Protein AF-0000000081798396 (afdb_homodimer)

InterPro domains:
  IPR005079 Peptidase C45, hydrolase domain [PF03417] (133-378)
  IPR047794 Peptidase C45-like [NF040521] (20-369)
  IPR047801 Peptidase C45 [PTHR34180] (13-381)

Nearest PDB structures (foldseek):
  2x1c-assembly4_D  TM=8.454E-01  e=3.328E-23  Penicillium chrysogenum
  2x1e-assembly3_C  TM=8.379E-01  e=2.277E-21  Penicillium chrysogenum
  2x1e-assembly4_D  TM=8.262E-01  e=1.492E-21  Penicillium chrysogenum
  8sv7-assembly2_B  TM=5.588E-01  e=5.308E-07  Homo sapiens
  8sv7-assembly1_A  TM=5.576E-01  e=8.100E-07  Homo sapiens

Radius of gyration: 27.69 Å; Cα contacts (8 Å, |Δi|>4): 1873; chains: 2; bounding box: 58×85×76 Å

Secondary structure (DSSP, 8-state):
-----------EEEEEEEEEE-HHHHHHHHHHHTHHHHHHHHHH-HIIIIIIHHHHTSHHHHHHHHHHHHHHHHH-HHHHHHHHHHHHHHT--HHHHHHHHTHHHHHHHTTPPP---EEEEEEEEE-TTS-EEEEEEEEEEE-HHHHHH-EEEEEEE---TTT-TTPPPEEEEEEE-TTS-TTSSEEEETTSEEEEEEE--BSS--SSSB-HHHHHHHGGG--SHHHHHHHHHTTTT-BSS-EEEEEEE--TT----EEEEEEE----TT-S--EEEEEEESBSSHHHHEEEE-SS-SS-TTS-B---HHHHHHHHHHHHHTT---SHHHHHHHHT---SSSS-SS-B--TT---EEEEEEEEETTTTEEEEE-S-TTT--S-SEEEE-/-----------EEEEEEEEEE-HHHHHHHHHHHTHHHHHHHHHH-HIIIIIIHHHHTSHHHHHHHHHHHHHHHHH-HHHHHHHHHHHHHHT--HHHHHHHHTHHHHHHHTTPPP---EEEEEEEEE-TTS-EEEEEEEEEEE-HHHHHH-EEEEEEE---TTT-TTPPPEEEEEEE-TTS-TTSSEEEETTSEEEEEEE--BSS--SSSB-HHHHHHHGGG--SHHHHHHHHHTTTT-BSS-EEEEEEE--TT----EEEEEEE----TT-S--EEEEEEESBSSHHHHEEEE-SS-SS-TTS-B---HHHHHHHHHHHHHTT---SHHHHHHHHT---SSSS-SS-B--TT---EEEEEEEEETTTTEEEEE-S-TTT--S-SEEEE-

Solvent-accessible surface area (backbone atoms only — not comparable to full-atom values): 39434 Å² total; per-residue (Å²): 131,82,78,70,74,73,73,72,79,74,67,34,74,46,45,33,36,29,33,33,23,28,42,36,51,42,16,26,50,51,12,49,71,38,20,65,39,28,47,51,46,63,72,64,34,57,63,49,63,70,45,49,49,60,40,40,74,36,73,66,33,38,52,54,50,49,32,36,50,48,38,37,52,71,74,42,46,60,56,53,37,20,49,51,17,26,20,65,48,32,68,45,58,56,69,61,43,50,45,65,43,38,40,58,48,53,31,37,74,69,73,37,75,64,71,59,49,34,43,36,42,39,35,22,29,30,33,97,84,68,49,74,40,46,35,44,34,36,41,43,29,22,52,63,68,51,55,76,36,36,34,33,42,37,39,40,33,44,47,45,61,87,83,35,68,82,58,71,68,30,34,35,41,17,44,24,53,59,69,50,71,48,33,61,34,44,29,36,20,79,58,23,38,33,38,36,50,21,52,34,41,47,65,63,64,34,74,66,14,33,36,61,43,57,49,33,31,53,47,49,60,36,72,43,74,68,46,34,49,52,53,66,54,30,81,89,57,16,34,10,38,27,35,32,38,44,37,38,46,46,49,94,91,44,88,72,52,54,34,35,39,36,42,35,41,29,39,49,96,80,54,88,69,44,55,47,78,47,75,26,46,70,26,72,45,62,82,51,8,43,49,73,50,39,34,53,80,83,82,47,84,85,56,61,57,58,87,47,65,52,42,55,45,29,49,51,50,44,62,68,60,46,86,53,63,70,46,72,71,41,50,43,45,53,56,34,28,57,80,47,88,64,40,23,59,33,29,80,33,48,81,89,36,61,38,22,47,47,34,34,38,36,36,31,58,82,81,32,34,42,31,35,23,61,60,55,41,65,80,46,77,62,56,66,44,75,40,82,91,131,80,78,70,74,72,74,73,77,75,67,34,73,47,44,32,35,29,34,34,24,27,42,35,50,42,15,28,49,52,12,49,71,39,20,65,37,28,48,51,47,63,73,65,33,57,63,48,62,70,45,49,47,61,40,41,74,36,72,64,34,40,50,54,50,49,33,35,51,48,37,36,52,71,74,43,45,61,57,52,36,19,47,51,16,26,21,64,47,32,68,46,58,56,70,62,44,50,44,66,43,39,39,58,47,52,31,38,72,69,73,36,78,66,71,57,51,35,44,36,41,38,35,22,30,30,33,97,86,67,50,74,41,46,35,44,34,35,40,43,29,20,49,62,68,51,56,75,37,38,34,32,41,37,38,40,33,44,48,46,61,86,85,36,66,82,57,71,67,29,35,36,42,17,46,23,53,60,69,50,70,49,34,61,34,44,29,37,21,80,58,22,40,33,38,36,50,22,54,34,41,47,65,64,64,33,76,65,14,33,36,61,44,58,49,33,29,51,46,49,61,36,72,42,72,68,46,35,51,52,54,67,52,29,79,89,56,17,34,11,39,27,35,32,38,44,36,37,46,49,50,93,90,44,88,72,52,54,33,35,39,36,44,35,40,30,40,48,96,82,54,89,70,43,56,46,79,46,75,26,45,69,26,71,47,63,82,49,7,42,48,73,50,41,35,54,80,83,83,47,84,84,57,60,56,58,87,47,67,53,42,56,44,28,48,50,50,43,63,68,65,45,66,71,66,64,46,73,71,44,49,43,45,52,56,33,28,59,79,48,88,64,39,23,61,33,29,79,34,48,82,90,36,59,39,22,47,47,34,35,38,37,37,32,59,82,81,33,34,42,33,36,23,61,61,54,41,65,80,46,79,63,56,66,44,76,39,81,91

Sequence (778 aa):
MAEQTTRASHTQSLPVLYVRGTHYQVGVEMGRTFKNNIQVYCSESSALNEALLPYYYTDEGKTVYNEYHEAMRQVYPQYEDELRGISQSSGVEFHKIFLLHISSELLGLLGKQATAGCTDIMLNYIDYQGTQHSVIAHNEDGDRLTERLAYVVHAHIKPDPDLYPHLPTERFVSYTYPGRLPGNCMTVNHHGLMWSINILFPKNIGRRRTGIYTLTRALASAKSLEGAQAIIADDPLGCGYGFSVNLSQKQKNSSEILMMNIEVAPRAHATPQPYHIKRLPTSSDWESGVAFHFNMYERMPEVEQHTDQSSVQRKRTLLDLARLPADFNKVLDILGNQDHPVYPVYRNGTPPDTFATFATGVFDLLKGTFCIYVGNPQDDAEPIASFPIMAEQTTRASHTQSLPVLYVRGTHYQVGVEMGRTFKNNIQVYCSESSALNEALLPYYYTDEGKTVYNEYHEAMRQVYPQYEDELRGISQSSGVEFHKIFLLHISSELLGLLGKQATAGCTDIMLNYIDYQGTQHSVIAHNEDGDRLTERLAYVVHAHIKPDPDLYPHLPTERFVSYTYPGRLPGNCMTVNHHGLMWSINILFPKNIGRRRTGIYTLTRALASAKSLEGAQAIIADDPLGCGYGFSVNLSQKQKNSSEILMMNIEVAPRAHATPQPYHIKRLPTSSDWESGVAFHFNMYERMPEVEQHTDQSSVQRKRTLLDLARLPADFNKVLDILGNQDHPVYPVYRNGTPPDTFATFATGVFDLLKGTFCIYVGNPQDDAEPIASFPI

Organism: Acanthaster planci (NCBI:txid133434)

Foldseek 3Di:
DPPPVPPPPDDDDAAEDEEEEALLVLLQCLLQVQLVLQVVCLVPPCLLPVPLVVLCPDPVSVVLLVLQVVLCCVPPVSNLSSLVNNCVNSVNHSSSLSCVQQSQQRCLVVVHHQQWKKKWKAFQAQFPVRDGFGKIKMFTKDFVSQLVRKHKYFYWHDHDCVVCVPADTFTKIFTGGRSAAGQAAWMATPLQKIKGKAAAFFNAFDGSAHGPSSLRNCCRRANDPVSNVCSQQVPPRHYRGWMKMWIWGQHPPDPWTKIKIKIAGGDDPPDDGRIDIQIATRYNDPVRRMDMDIHYDDPCPVGHGDDDPLRVVLVVQCVVQPVDPSDPVVVLVSCLFDPDPARHSQADCDPPRNMGGQKMWMDGSVVQKIFIAGPRCVVPVDGPDIDGD/DPPPVPPPPDDDDAAEDEEEEALLRLLQCLLQVQLVLQVVCLVPPCLLPVPLVVLCPDPVSVVLLVLQVVLCCVPPVSNLSSLVNNCVNSVNHSSSLSCVQQSQQRCLVVVHHQPWKKKWKAFQAQFPVRDGFGKIKMFTKDFVSQLVRKHKYFYWHDHDCVVCVPADTFTKIFTGGRSAAGQAAWMATPLQKIKGKAAAFFNAFAGSAHGPSSLRNCCRRANDPVSNVCSQQVPPRHYRGWMKMWIWGQHPPDPWTKIKIKIAGGDDPPDDGRIDIDIATRYNDPVRRMDMDIHYDDPCPVGHGDDDVLRVVLVVQCVVVPPCPSDDVVVLVSCLFDPDPARHSQADCDPPRNMGGQKMWMDGSVVQKIFIAGPRCVVPVDGPDIDGD

pLDDT: mean 91.21, std 12.47, range [23.5, 98.81]

Structure (mmCIF, N/CA/C/O backbone):
data_AF-0000000081798396-model_v1
#
loop_
_entity.id
_entity.type
_entity.pdbx_description
1 polymer 'Uncharacterized protein LOC110974816 isoform X2'
#
loop_
_atom_site.group_PDB
_atom_site.id
_atom_site.type_symbol
_atom_site.label_atom_id
_atom_site.label_alt_id
_atom_site.label_comp_id
_atom_site.label_asym_id
_atom_site.label_entity_id
_atom_site.label_seq_id
_atom_site.pdbx_PDB_ins_code
_atom_site.Cartn_x
_atom_site.Cartn_y
_atom_site.Cartn_z
_atom_site.occupancy
_atom_site.B_iso_or_equiv
_atom_site.auth_seq_id
_atom_site.auth_comp_id
_atom_site.auth_asym_id
_atom_site.auth_atom_id
_atom_site.pdbx_PDB_model_num
ATOM 1 N N . MET A 1 1 ? -9.141 20.125 -39.094 1 24.56 1 MET A N 1
ATOM 2 C CA . MET A 1 1 ? -8.867 20.562 -37.719 1 24.56 1 MET A CA 1
ATOM 3 C C . MET A 1 1 ? -8.773 19.375 -36.781 1 24.56 1 MET A C 1
ATOM 5 O O . MET A 1 1 ? -9.742 18.641 -36.594 1 24.56 1 MET A O 1
ATOM 9 N N . ALA A 1 2 ? -7.625 18.719 -36.781 1 24.83 2 ALA A N 1
ATOM 10 C CA . ALA A 1 2 ? -7.258 17.391 -36.312 1 24.83 2 ALA A CA 1
ATOM 11 C C . ALA A 1 2 ? -7.641 17.188 -34.844 1 24.83 2 ALA A C 1
ATOM 13 O O . ALA A 1 2 ? -7.285 18.016 -34 1 24.83 2 ALA A O 1
ATOM 14 N N . GLU A 1 3 ? -8.82 16.766 -34.531 1 25.75 3 GLU A N 1
ATOM 15 C CA . GLU A 1 3 ? -9.398 16.453 -33.219 1 25.75 3 GLU A CA 1
ATOM 16 C C . GLU A 1 3 ? -8.414 15.664 -32.375 1 25.75 3 GLU A C 1
ATOM 18 O O . GLU A 1 3 ? -8.094 14.516 -32.656 1 25.75 3 GLU A O 1
ATOM 23 N N . GLN A 1 4 ? -7.238 16.219 -32.094 1 27.17 4 GLN A N 1
ATOM 24 C CA . GLN A 1 4 ? -6.246 15.672 -31.172 1 27.17 4 GLN A CA 1
ATOM 25 C C . GLN A 1 4 ? -6.914 15.102 -29.922 1 27.17 4 GLN A C 1
ATOM 27 O O . GLN A 1 4 ? -7.512 15.844 -29.141 1 27.17 4 GLN A O 1
ATOM 32 N N . THR A 1 5 ? -7.57 14.016 -30.031 1 32.53 5 THR A N 1
ATOM 33 C CA . THR A 1 5 ? -8.148 13.242 -28.938 1 32.53 5 THR A CA 1
ATOM 34 C C . THR A 1 5 ? -7.27 13.305 -27.703 1 32.53 5 THR A C 1
ATOM 36 O O . THR A 1 5 ? -6.129 12.836 -27.719 1 32.53 5 THR A O 1
ATOM 39 N N . THR A 1 6 ? -7.238 14.43 -26.969 1 34.41 6 THR A N 1
ATOM 40 C CA . THR A 1 6 ? -6.637 14.648 -25.656 1 34.41 6 THR A CA 1
ATOM 41 C C . THR A 1 6 ? -6.66 13.367 -24.828 1 34.41 6 THR A C 1
ATOM 43 O O . THR A 1 6 ? -7.73 12.82 -24.547 1 34.41 6 THR A O 1
ATOM 46 N N . ARG A 1 7 ? -5.883 12.531 -25.031 1 35.25 7 ARG A N 1
ATOM 47 C CA . ARG A 1 7 ? -5.68 11.367 -24.188 1 35.25 7 ARG A CA 1
ATOM 48 C C . ARG A 1 7 ? -5.871 11.719 -22.703 1 35.25 7 ARG A C 1
ATOM 50 O O . ARG A 1 7 ? -5.035 12.398 -22.109 1 35.25 7 ARG A O 1
ATOM 57 N N . ALA A 1 8 ? -7.043 12.008 -22.156 1 39.19 8 ALA A N 1
ATOM 58 C CA . ALA A 1 8 ? -7.391 12.07 -20.75 1 39.19 8 ALA A CA 1
ATOM 59 C C . ALA A 1 8 ? -6.508 11.141 -19.922 1 39.19 8 ALA A C 1
ATOM 61 O O . ALA A 1 8 ? -6.43 9.938 -20.203 1 39.19 8 ALA A O 1
ATOM 62 N N . SER A 1 9 ? -5.355 11.492 -19.375 1 52.59 9 SER A N 1
ATOM 63 C CA . SER A 1 9 ? -4.375 10.836 -18.516 1 52.59 9 SER A CA 1
ATOM 64 C C . SER A 1 9 ? -5.039 9.812 -17.594 1 52.59 9 SER A C 1
ATOM 66 O O . SER A 1 9 ? -5.922 10.156 -16.812 1 52.59 9 SER A O 1
ATOM 68 N N . HIS A 1 10 ? -5.102 8.516 -17.938 1 69.06 10 HIS A N 1
ATOM 69 C CA . HIS A 1 10 ? -5.688 7.371 -17.25 1 69.06 10 HIS A CA 1
ATOM 70 C C . HIS A 1 10 ? -5.168 7.266 -15.812 1 69.06 10 HIS A C 1
ATOM 72 O O . HIS A 1 10 ? -3.961 7.352 -15.586 1 69.06 10 HIS A O 1
ATOM 78 N N . THR A 1 11 ? -6.043 7.461 -14.836 1 82.94 11 THR A N 1
ATOM 79 C CA . THR A 1 11 ? -5.758 7.277 -13.414 1 82.94 11 THR A CA 1
ATOM 80 C C . THR A 1 11 ? -5.215 5.879 -13.148 1 82.94 11 THR A C 1
ATOM 82 O O . THR A 1 11 ? -5.668 4.906 -13.75 1 82.94 11 THR A O 1
ATOM 85 N N . GLN A 1 12 ? -4.078 5.887 -12.477 1 90.31 12 GLN A N 1
ATOM 86 C CA . GLN A 1 12 ? -3.486 4.621 -12.055 1 90.31 12 GLN A CA 1
ATOM 87 C C . GLN A 1 12 ? -3.586 4.449 -10.539 1 90.31 12 GLN A C 1
ATOM 89 O O . GLN A 1 12 ? -3.371 5.402 -9.781 1 90.31 12 GLN A O 1
ATOM 94 N N . SER A 1 13 ? -3.977 3.303 -10.172 1 95.06 13 SER A N 1
ATOM 95 C CA . SER A 1 13 ? -4.086 3.018 -8.742 1 95.06 13 SER A CA 1
ATOM 96 C C . SER A 1 13 ? -3.736 1.564 -8.438 1 95.06 13 SER A C 1
ATOM 98 O O . SER A 1 13 ? -4.02 0.672 -9.242 1 95.06 13 SER A O 1
ATOM 100 N N . LEU A 1 14 ? -3.107 1.319 -7.344 1 97.31 14 LEU A N 1
ATOM 101 C CA . LEU A 1 14 ? -2.719 -0.007 -6.879 1 97.31 14 LEU A CA 1
ATOM 102 C C . LEU A 1 14 ? -2.816 -0.098 -5.359 1 97.31 14 LEU A C 1
ATOM 104 O O . LEU A 1 14 ? -1.933 0.385 -4.645 1 97.31 14 LEU A O 1
ATOM 108 N N . PRO A 1 15 ? -3.898 -0.736 -4.871 1 97.94 15 PRO A N 1
ATOM 109 C CA . PRO A 1 15 ? -3.967 -0.973 -3.426 1 97.94 15 PRO A CA 1
ATOM 110 C C . PRO A 1 15 ? -2.938 -1.995 -2.945 1 97.94 15 PRO A C 1
ATOM 112 O O . PRO A 1 15 ? -2.703 -3.002 -3.617 1 97.94 15 PRO A O 1
ATOM 115 N N . VAL A 1 16 ? -2.32 -1.726 -1.812 1 98.56 16 VAL A N 1
ATOM 116 C CA . VAL A 1 16 ? -1.354 -2.617 -1.181 1 98.56 16 VAL A CA 1
ATOM 117 C C . VAL A 1 16 ? -1.711 -2.807 0.292 1 98.56 16 VAL A C 1
ATOM 119 O O . VAL A 1 16 ? -2.09 -1.851 0.974 1 98.56 16 VAL A O 1
ATOM 122 N N . LEU A 1 17 ? -1.62 -3.982 0.757 1 98.44 17 LEU A N 1
ATOM 123 C CA . LEU A 1 17 ? -1.815 -4.27 2.174 1 98.44 17 LEU A CA 1
ATOM 124 C C . LEU A 1 17 ? -0.53 -4.789 2.807 1 98.44 17 LEU A C 1
ATOM 126 O O . LEU A 1 17 ? -0.024 -5.844 2.416 1 98.44 17 LEU A O 1
ATOM 130 N N . TYR A 1 18 ? 0.006 -4.047 3.744 1 98.25 18 TYR A N 1
ATOM 131 C CA . TYR A 1 18 ? 1.035 -4.57 4.637 1 98.25 18 TYR A CA 1
ATOM 132 C C . TYR A 1 18 ? 0.411 -5.301 5.816 1 98.25 18 TYR A C 1
ATOM 134 O O . TYR A 1 18 ? -0.43 -4.746 6.527 1 98.25 18 TYR A O 1
ATOM 142 N N . VAL A 1 19 ? 0.866 -6.555 6.02 1 97.75 19 VAL A N 1
ATOM 143 C CA . VAL A 1 19 ? 0.178 -7.328 7.047 1 97.75 19 VAL A CA 1
ATOM 144 C C . VAL A 1 19 ? 1.154 -8.297 7.703 1 97.75 19 VAL A C 1
ATOM 146 O O . VAL A 1 19 ? 2.047 -8.836 7.039 1 97.75 19 VAL A O 1
ATOM 149 N N . ARG A 1 20 ? 0.995 -8.469 9 1 96.5 20 ARG A N 1
ATOM 150 C CA . ARG A 1 20 ? 1.784 -9.406 9.797 1 96.5 20 ARG A CA 1
ATOM 151 C C . ARG A 1 20 ? 0.9 -10.188 10.766 1 96.5 20 ARG A C 1
ATOM 153 O O . ARG A 1 20 ? 0.034 -9.609 11.422 1 96.5 20 ARG A O 1
ATOM 160 N N . GLY A 1 21 ? 1.074 -11.461 10.852 1 96.56 21 GLY A N 1
ATOM 161 C CA . GLY A 1 21 ? 0.311 -12.336 11.727 1 96.56 21 GLY A CA 1
ATOM 162 C C . GLY A 1 21 ? 0.367 -13.797 11.305 1 96.56 21 GLY A C 1
ATOM 163 O O . GLY A 1 21 ? 1.208 -14.18 10.492 1 96.56 21 GLY A O 1
ATOM 164 N N . THR A 1 22 ? -0.473 -14.609 11.922 1 97.5 22 THR A N 1
ATOM 165 C CA . THR A 1 22 ? -0.589 -16.016 11.516 1 97.5 22 THR A CA 1
ATOM 166 C C . THR A 1 22 ? -1.292 -16.125 10.164 1 97.5 22 THR A C 1
ATOM 168 O O . THR A 1 22 ? -1.826 -15.141 9.648 1 97.5 22 THR A O 1
ATOM 171 N N . HIS A 1 23 ? -1.265 -17.328 9.648 1 98.19 23 HIS A N 1
ATOM 172 C CA . HIS A 1 23 ? -1.963 -17.562 8.391 1 98.19 23 HIS A CA 1
ATOM 173 C C . HIS A 1 23 ? -3.422 -17.125 8.477 1 98.19 23 HIS A C 1
ATOM 175 O O . HIS A 1 23 ? -3.908 -16.406 7.609 1 98.19 23 HIS A O 1
ATOM 181 N N . TYR A 1 24 ? -4.074 -17.531 9.555 1 98 24 TYR A N 1
ATOM 182 C CA . TYR A 1 24 ? -5.48 -17.172 9.734 1 98 24 TYR A CA 1
ATOM 183 C C . TYR A 1 24 ? -5.652 -15.664 9.867 1 98 24 TYR A C 1
ATOM 185 O O . TYR A 1 24 ? -6.52 -15.078 9.211 1 98 24 TYR A O 1
ATOM 193 N N . GLN A 1 25 ? -4.824 -15.047 10.633 1 97.44 25 GLN A N 1
ATOM 194 C CA . GLN A 1 25 ? -4.922 -13.617 10.891 1 97.44 25 GLN A CA 1
ATOM 195 C C . GLN A 1 25 ? -4.676 -12.805 9.617 1 97.44 25 GLN A C 1
ATOM 197 O O . GLN A 1 25 ? -5.363 -11.812 9.367 1 97.44 25 GLN A O 1
ATOM 202 N N . VAL A 1 26 ? -3.719 -13.188 8.859 1 98.06 26 VAL A N 1
ATOM 203 C CA . VAL A 1 26 ? -3.43 -12.523 7.59 1 98.06 26 VAL A CA 1
ATOM 204 C C . VAL A 1 26 ? -4.621 -12.672 6.648 1 98.06 26 VAL A C 1
ATOM 206 O O . VAL A 1 26 ? -5.016 -11.711 5.977 1 98.06 26 VAL A O 1
ATOM 209 N N . GLY A 1 27 ? -5.211 -13.859 6.633 1 98.31 27 GLY A N 1
ATOM 210 C CA . GLY A 1 27 ? -6.434 -14.047 5.867 1 98.31 27 GLY A CA 1
ATOM 211 C C . GLY A 1 27 ? -7.551 -13.117 6.285 1 98.31 27 GLY A C 1
ATOM 212 O O . GLY A 1 27 ? -8.211 -12.508 5.438 1 98.31 27 GLY A O 1
ATOM 213 N N . VAL A 1 28 ? -7.703 -13 7.586 1 97.75 28 VAL A N 1
ATOM 214 C CA . VAL A 1 28 ? -8.75 -12.141 8.125 1 97.75 28 VAL A CA 1
ATOM 215 C C . VAL A 1 28 ? -8.516 -10.695 7.68 1 97.75 28 VAL A C 1
ATOM 217 O O . VAL A 1 28 ? -9.445 -10.023 7.219 1 97.75 28 VAL A O 1
ATOM 220 N N . GLU A 1 29 ? -7.324 -10.258 7.746 1 96.81 29 GLU A N 1
ATOM 221 C CA . GLU A 1 29 ? -7.023 -8.875 7.383 1 96.81 29 GLU A CA 1
ATOM 222 C C . GLU A 1 29 ? -7.191 -8.648 5.887 1 96.81 29 GLU A C 1
ATOM 224 O O . GLU A 1 29 ? -7.648 -7.582 5.461 1 96.81 29 GLU A O 1
ATOM 229 N N . MET A 1 30 ? -6.816 -9.578 5.09 1 97.75 30 MET A N 1
ATOM 230 C CA . MET A 1 30 ? -7.035 -9.469 3.65 1 97.75 30 MET A CA 1
ATOM 231 C C . MET A 1 30 ? -8.523 -9.367 3.332 1 97.75 30 MET A C 1
ATOM 233 O O . MET A 1 30 ? -8.938 -8.5 2.561 1 97.75 30 MET A O 1
ATOM 237 N N . GLY A 1 31 ? -9.297 -10.258 3.975 1 97.25 31 GLY A N 1
ATOM 238 C CA . GLY A 1 31 ? -10.727 -10.25 3.746 1 97.25 31 GLY A CA 1
ATOM 239 C C . GLY A 1 31 ? -11.398 -8.961 4.184 1 97.25 31 GLY A C 1
ATOM 240 O O . GLY A 1 31 ? -12.312 -8.469 3.516 1 97.25 31 GLY A O 1
ATOM 241 N N . ARG A 1 32 ? -10.93 -8.5 5.262 1 94.25 32 ARG A N 1
ATOM 242 C CA . ARG A 1 32 ? -11.5 -7.277 5.812 1 94.25 32 ARG A CA 1
ATOM 243 C C . ARG A 1 32 ? -11.125 -6.066 4.965 1 94.25 32 ARG A C 1
ATOM 245 O O . ARG A 1 32 ? -11.992 -5.25 4.629 1 94.25 32 ARG A O 1
ATOM 252 N N . THR A 1 33 ? -9.914 -5.957 4.629 1 94.75 33 THR A N 1
ATOM 253 C CA . THR A 1 33 ? -9.398 -4.797 3.906 1 94.75 33 THR A CA 1
ATOM 254 C C . THR A 1 33 ? -9.992 -4.734 2.5 1 94.75 33 THR A C 1
ATOM 256 O O . THR A 1 33 ? -10.336 -3.652 2.016 1 94.75 33 THR A O 1
ATOM 259 N N . PHE A 1 34 ? -10.102 -5.859 1.907 1 96.56 34 PHE A N 1
ATOM 260 C CA . PHE A 1 34 ? -10.547 -5.895 0.518 1 96.56 34 PHE A CA 1
ATOM 261 C C . PHE A 1 34 ? -11.93 -6.512 0.406 1 96.56 34 PHE A C 1
ATOM 263 O O . PHE A 1 34 ? -12.25 -7.168 -0.589 1 96.56 34 PHE A O 1
ATOM 270 N N . LYS A 1 35 ? -12.688 -6.336 1.44 1 94.75 35 LYS A N 1
ATOM 271 C CA . LYS A 1 35 ? -14.031 -6.906 1.502 1 94.75 35 LYS A CA 1
ATOM 272 C C . LYS A 1 35 ? -14.828 -6.562 0.251 1 94.75 35 LYS A C 1
ATOM 274 O O . LYS A 1 35 ? -15.383 -7.449 -0.403 1 94.75 35 LYS A O 1
ATOM 279 N N . ASN A 1 36 ? -14.852 -5.312 -0.114 1 92.56 36 ASN A N 1
ATOM 280 C CA . ASN A 1 36 ? -15.617 -4.883 -1.281 1 92.56 36 ASN A CA 1
ATOM 281 C C . ASN A 1 36 ? -15.07 -5.504 -2.564 1 92.56 36 ASN A C 1
ATOM 283 O O . ASN A 1 36 ? -15.844 -5.961 -3.412 1 92.56 36 ASN A O 1
ATOM 287 N N . ASN A 1 37 ? -13.781 -5.496 -2.744 1 96.06 37 ASN A N 1
ATOM 288 C CA . ASN A 1 37 ? -13.156 -6.094 -3.92 1 96.06 37 ASN A CA 1
ATOM 289 C C . ASN A 1 37 ? -13.555 -7.559 -4.082 1 96.06 37 ASN A C 1
ATOM 291 O O . ASN A 1 37 ? -13.898 -7.996 -5.18 1 96.06 37 ASN A O 1
ATOM 295 N N . ILE A 1 38 ? -13.5 -8.273 -2.98 1 97.75 38 ILE A N 1
ATOM 296 C CA . ILE A 1 38 ? -13.734 -9.711 -2.996 1 97.75 38 ILE A CA 1
ATOM 297 C C . ILE A 1 38 ? -15.219 -9.984 -3.262 1 97.75 38 ILE A C 1
ATOM 299 O O . ILE A 1 38 ? -15.555 -10.828 -4.094 1 97.75 38 ILE A O 1
ATOM 303 N N . GLN A 1 39 ? -16.078 -9.227 -2.643 1 97.12 39 GLN A N 1
ATOM 304 C CA . GLN A 1 39 ? -17.5 -9.414 -2.826 1 97.12 39 GLN A CA 1
ATOM 305 C C . GLN A 1 39 ? -17.922 -9.086 -4.254 1 97.12 39 GLN A C 1
ATOM 307 O O . GLN A 1 39 ? -18.703 -9.82 -4.863 1 97.12 39 GLN A O 1
ATOM 312 N N . VAL A 1 40 ? -17.438 -7.977 -4.766 1 95.75 40 VAL A N 1
ATOM 313 C CA . VAL A 1 40 ? -17.781 -7.578 -6.129 1 95.75 40 VAL A CA 1
ATOM 314 C C . VAL A 1 40 ? -17.281 -8.633 -7.117 1 95.75 40 VAL A C 1
ATOM 316 O O . VAL A 1 40 ? -18 -9.031 -8.031 1 95.75 40 VAL A O 1
ATOM 319 N N . TYR A 1 41 ? -16.094 -9.102 -6.969 1 97.19 41 TYR A N 1
ATOM 320 C CA . TYR A 1 41 ? -15.57 -10.125 -7.859 1 97.19 41 TYR A CA 1
ATOM 321 C C . TYR A 1 41 ? -16.453 -11.367 -7.859 1 97.19 41 TYR A C 1
ATOM 323 O O . TYR A 1 41 ? -16.828 -11.875 -8.922 1 97.19 41 TYR A O 1
ATOM 331 N N . CYS A 1 42 ? -16.797 -11.828 -6.664 1 98 42 CYS A N 1
ATOM 332 C CA . CYS A 1 42 ? -17.578 -13.055 -6.543 1 98 42 CYS A CA 1
ATOM 333 C C . CYS A 1 42 ? -18.969 -12.875 -7.133 1 98 42 CYS A C 1
ATOM 335 O O . CYS A 1 42 ? -19.531 -13.812 -7.691 1 98 42 CYS A O 1
ATOM 337 N N . SER A 1 43 ? -19.484 -11.688 -7.043 1 97.75 43 SER A N 1
ATOM 338 C CA . SER A 1 43 ? -20.828 -11.43 -7.543 1 97.75 43 SER A CA 1
ATOM 339 C C . SER A 1 43 ? -20.828 -11.281 -9.062 1 97.75 43 SER A C 1
ATOM 341 O O . SER A 1 43 ? -21.812 -11.648 -9.719 1 97.75 43 SER A O 1
ATOM 343 N N . GLU A 1 44 ? -19.734 -10.812 -9.633 1 96.81 44 GLU A N 1
ATOM 344 C CA . GLU A 1 44 ? -19.75 -10.445 -11.047 1 96.81 44 GLU A CA 1
ATOM 345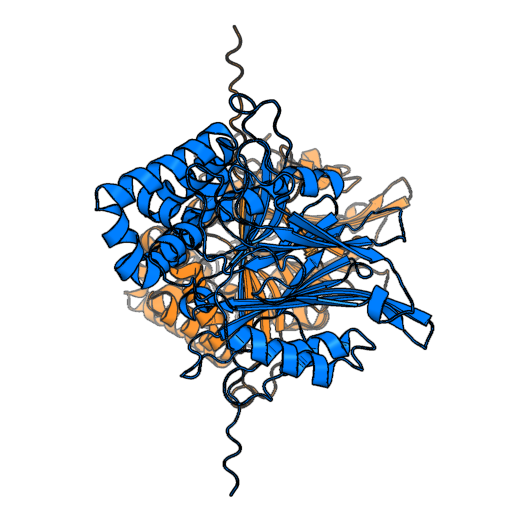 C C . GLU A 1 44 ? -18.984 -11.461 -11.898 1 96.81 44 GLU A C 1
ATOM 347 O O . GLU A 1 44 ? -19.109 -11.469 -13.125 1 96.81 44 GLU A O 1
ATOM 352 N N . SER A 1 45 ? -18.25 -12.32 -11.344 1 95 45 SER A N 1
ATOM 353 C CA . SER A 1 45 ? -17.438 -13.281 -12.086 1 95 45 SER A CA 1
ATOM 354 C C . SER A 1 45 ? -18.312 -14.281 -12.836 1 95 45 SER A C 1
ATOM 356 O O . SER A 1 45 ? -18.969 -15.125 -12.219 1 95 45 SER A O 1
ATOM 358 N N . SER A 1 46 ? -18.25 -14.234 -14.125 1 93 46 SER A N 1
ATOM 359 C CA . SER A 1 46 ? -19 -15.18 -14.945 1 93 46 SER A CA 1
ATOM 360 C C . SER A 1 46 ? -18.484 -16.594 -14.766 1 93 46 SER A C 1
ATOM 362 O O . SER A 1 46 ? -19.266 -17.547 -14.727 1 93 46 SER A O 1
ATOM 364 N N . ALA A 1 47 ? -17.188 -16.781 -14.664 1 93.19 47 ALA A N 1
ATOM 365 C CA . ALA A 1 47 ? -16.609 -18.094 -14.469 1 93.19 47 ALA A CA 1
ATOM 366 C C . ALA A 1 47 ? -17.141 -18.75 -13.188 1 93.19 47 ALA A C 1
ATOM 368 O O . ALA A 1 47 ? -17.469 -19.938 -13.18 1 93.19 47 ALA A O 1
ATOM 369 N N . LEU A 1 48 ? -17.203 -17.922 -12.117 1 96.69 48 LEU A N 1
ATOM 370 C CA . LEU A 1 48 ? -17.688 -18.438 -10.844 1 96.69 48 LEU A CA 1
ATOM 371 C C . LEU A 1 48 ? -19.172 -18.75 -10.906 1 96.69 48 LEU A C 1
ATOM 373 O O . LEU A 1 48 ? -19.594 -19.859 -10.547 1 96.69 48 LEU A O 1
ATOM 377 N N . ASN A 1 49 ? -19.953 -17.844 -11.438 1 97.44 49 ASN A N 1
ATOM 378 C CA . ASN A 1 49 ? -21.406 -17.906 -11.297 1 97.44 49 ASN A CA 1
ATOM 379 C C . ASN A 1 49 ? -22.031 -18.75 -12.391 1 97.44 49 ASN A C 1
ATOM 381 O O . ASN A 1 49 ? -23.078 -19.375 -12.172 1 97.44 49 ASN A O 1
ATOM 385 N N . GLU A 1 50 ? -21.391 -18.812 -13.531 1 96.44 50 GLU A N 1
ATOM 386 C CA . GLU A 1 50 ? -22.031 -19.469 -14.664 1 96.44 50 GLU A CA 1
ATOM 387 C C . GLU A 1 50 ? -21.406 -20.844 -14.938 1 96.44 50 GLU A C 1
ATOM 389 O O . GLU A 1 50 ? -21.984 -21.656 -15.656 1 96.44 50 GLU A O 1
ATOM 394 N N . ALA A 1 51 ? -20.266 -21.109 -14.383 1 96.38 51 ALA A N 1
ATOM 395 C CA . ALA A 1 51 ? -19.625 -22.391 -14.6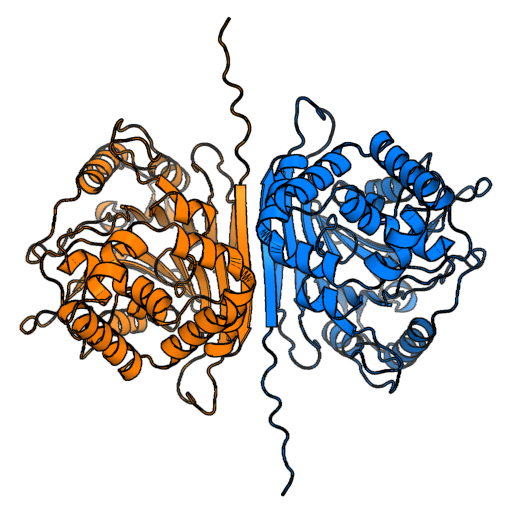72 1 96.38 51 ALA A CA 1
ATOM 396 C C . ALA A 1 51 ? -19.281 -23.141 -13.391 1 96.38 51 ALA A C 1
ATOM 398 O O . ALA A 1 51 ? -19.812 -24.234 -13.141 1 96.38 51 ALA A O 1
ATOM 399 N N . LEU A 1 52 ? -18.578 -22.547 -12.484 1 97.81 52 LEU A N 1
ATOM 400 C CA . LEU A 1 52 ? -18.016 -23.25 -11.336 1 97.81 52 LEU A CA 1
ATOM 401 C C . LEU A 1 52 ? -19.125 -23.609 -10.344 1 97.81 52 LEU A C 1
ATOM 403 O O . LEU A 1 52 ? -19.188 -24.766 -9.883 1 97.81 52 LEU A O 1
ATOM 407 N N . LEU A 1 53 ? -19.922 -22.672 -10.008 1 98.44 53 LEU A N 1
ATOM 408 C CA . LEU A 1 53 ? -20.969 -22.922 -9.016 1 98.44 53 LEU A CA 1
ATOM 409 C C . LEU A 1 53 ? -21.969 -23.953 -9.531 1 98.44 53 LEU A C 1
ATOM 411 O O . LEU A 1 53 ? -22.297 -24.906 -8.828 1 98.44 53 LEU A O 1
ATOM 415 N N . PRO A 1 54 ? -22.469 -23.781 -10.781 1 98.25 54 PRO A N 1
ATOM 416 C CA . PRO A 1 54 ? -23.359 -24.828 -11.297 1 98.25 54 PRO A CA 1
ATOM 417 C C . PRO A 1 54 ? -22.734 -26.219 -11.273 1 98.25 54 PRO A C 1
ATOM 419 O O . PRO A 1 54 ? -23.406 -27.188 -10.945 1 98.25 54 PRO A O 1
ATOM 422 N N . TYR A 1 55 ? -21.484 -26.328 -11.633 1 98 55 TYR A N 1
ATOM 423 C CA . TYR A 1 55 ? -20.781 -27.609 -11.586 1 98 55 TYR A CA 1
ATOM 424 C C . TYR A 1 55 ? -20.672 -28.109 -10.148 1 98 55 TYR A C 1
ATOM 426 O O . TYR A 1 55 ? -20.906 -29.297 -9.875 1 98 55 TYR A O 1
ATOM 434 N N . TYR A 1 56 ? -20.344 -27.25 -9.18 1 98.38 56 TYR A N 1
ATOM 435 C CA . TYR A 1 56 ? -20.188 -27.594 -7.77 1 98.38 56 TYR A CA 1
ATOM 436 C C . TYR A 1 56 ? -21.469 -28.203 -7.219 1 98.38 56 TYR A C 1
ATOM 438 O O . TYR A 1 56 ? -21.422 -29.094 -6.355 1 98.38 56 TYR A O 1
ATOM 446 N N . TYR A 1 57 ? -22.562 -27.812 -7.711 1 98.12 57 TYR A N 1
ATOM 447 C CA . TYR A 1 57 ? -23.844 -28.266 -7.168 1 98.12 57 TYR A CA 1
ATOM 448 C C . TYR A 1 57 ? -24.25 -29.594 -7.773 1 98.12 57 TYR A C 1
ATOM 450 O O . TYR A 1 57 ? -25.25 -30.203 -7.355 1 98.12 57 TYR A O 1
ATOM 458 N N . THR A 1 58 ? -23.5 -30.141 -8.719 1 98.25 58 THR A N 1
ATOM 459 C CA . THR A 1 58 ? -23.688 -31.5 -9.18 1 98.25 58 THR A CA 1
ATOM 460 C C . THR A 1 58 ? -22.969 -32.5 -8.273 1 98.25 58 THR A C 1
ATOM 462 O O . THR A 1 58 ? -22.078 -32.094 -7.512 1 98.25 58 THR A O 1
ATOM 465 N N . ASP A 1 59 ? -23.297 -33.719 -8.398 1 98 59 ASP A N 1
ATOM 466 C CA . ASP A 1 59 ? -22.656 -34.75 -7.605 1 98 59 ASP A CA 1
ATOM 467 C C . ASP A 1 59 ? -21.172 -34.875 -7.969 1 98 59 ASP A C 1
ATOM 469 O O . ASP A 1 59 ? -20.312 -34.969 -7.086 1 98 59 ASP A O 1
ATOM 473 N N . GLU A 1 60 ? -20.922 -34.844 -9.188 1 97.62 60 GLU A N 1
ATOM 474 C CA . GLU A 1 60 ? -19.531 -34.969 -9.648 1 97.62 60 GLU A CA 1
ATOM 475 C C . GLU A 1 60 ? -18.719 -33.75 -9.211 1 97.62 60 GLU A C 1
ATOM 477 O O . GLU A 1 60 ? -17.594 -33.875 -8.727 1 97.62 60 GLU A O 1
ATOM 482 N N . GLY A 1 61 ? -19.281 -32.562 -9.414 1 98 61 GLY A N 1
ATOM 483 C CA . GLY A 1 61 ? -18.594 -31.359 -9.031 1 98 61 GLY A CA 1
ATOM 484 C C . GLY A 1 61 ? -18.266 -31.297 -7.555 1 98 61 GLY A C 1
ATOM 485 O O . GLY A 1 61 ? -17.188 -30.844 -7.176 1 98 61 GLY A O 1
ATOM 486 N N . LYS A 1 62 ? -19.172 -31.688 -6.773 1 98.44 62 LYS A N 1
ATOM 487 C CA . LYS A 1 62 ? -18.953 -31.703 -5.332 1 98.44 62 LYS A CA 1
ATOM 488 C C . LYS A 1 62 ? -17.859 -32.688 -4.953 1 98.44 62 LYS A C 1
ATOM 490 O O . LYS A 1 62 ? -17.031 -32.406 -4.074 1 98.44 62 LYS A O 1
ATOM 495 N N . THR A 1 63 ? -17.891 -33.812 -5.609 1 98.56 63 THR A N 1
ATOM 496 C CA . THR A 1 63 ? -16.859 -34.812 -5.363 1 98.56 63 THR A CA 1
ATOM 497 C C . THR A 1 63 ? -15.477 -34.281 -5.695 1 98.56 63 THR A C 1
ATOM 499 O O . THR A 1 63 ? -14.539 -34.406 -4.902 1 98.56 63 THR A O 1
ATOM 502 N N . VAL A 1 64 ? -15.328 -33.656 -6.828 1 98.06 64 VAL A N 1
ATOM 503 C CA . VAL A 1 64 ? -14.055 -33.125 -7.273 1 98.06 64 VAL A CA 1
ATOM 504 C C . VAL A 1 64 ? -13.617 -32 -6.324 1 98.06 64 VAL A C 1
ATOM 506 O O . VAL A 1 64 ? -12.445 -31.922 -5.953 1 98.06 64 VAL A O 1
ATOM 509 N N . TYR A 1 65 ? -14.578 -31.156 -5.93 1 98.62 65 TYR A N 1
ATOM 510 C CA . TYR A 1 65 ? -14.32 -30.109 -4.957 1 98.62 65 TYR A CA 1
ATOM 511 C C . TYR A 1 65 ? -13.719 -30.672 -3.68 1 98.62 65 TYR A C 1
ATOM 513 O O . TYR A 1 65 ? -12.695 -30.188 -3.195 1 98.62 65 TYR A O 1
ATOM 521 N N . ASN A 1 66 ? -14.312 -31.672 -3.191 1 98.69 66 ASN A N 1
ATOM 522 C CA . ASN A 1 66 ? -13.859 -32.281 -1.947 1 98.69 66 ASN A CA 1
ATOM 523 C C . ASN A 1 66 ? -12.484 -32.906 -2.107 1 98.69 66 ASN A C 1
ATOM 525 O O . ASN A 1 66 ? -11.68 -32.906 -1.17 1 98.69 66 ASN A O 1
ATOM 529 N N . GLU A 1 67 ? -12.242 -33.469 -3.238 1 98.19 67 GLU A N 1
ATOM 530 C CA . GLU A 1 67 ? -10.945 -34.094 -3.506 1 98.19 67 GLU A CA 1
ATOM 531 C C . GLU A 1 67 ? -9.82 -33.062 -3.432 1 98.19 67 GLU A C 1
ATOM 533 O O . GLU A 1 67 ? -8.789 -33.312 -2.803 1 98.19 67 GLU A O 1
ATOM 538 N N . TYR A 1 68 ? -10 -31.938 -4.055 1 98.06 68 TYR A N 1
ATOM 539 C CA . TYR A 1 68 ? -8.984 -30.891 -4.035 1 98.06 68 TYR A CA 1
ATOM 540 C C . TYR A 1 68 ? -8.883 -30.25 -2.652 1 98.06 68 TYR A C 1
ATOM 542 O O . TYR A 1 68 ? -7.785 -29.891 -2.217 1 98.06 68 TYR A O 1
ATOM 550 N N . HIS A 1 69 ? -10.008 -30.109 -1.992 1 98.62 69 HIS A N 1
ATOM 551 C CA . HIS A 1 69 ? -10 -29.578 -0.637 1 98.62 69 HIS A CA 1
ATOM 552 C C . HIS A 1 69 ? -9.227 -30.484 0.313 1 98.62 69 HIS A C 1
ATOM 554 O O . HIS A 1 69 ? -8.438 -30.016 1.126 1 98.62 69 HIS A O 1
ATOM 560 N N . GLU A 1 70 ? -9.477 -31.75 0.209 1 97.94 70 GLU A N 1
ATOM 561 C CA . GLU A 1 70 ? -8.781 -32.719 1.036 1 97.94 70 GLU A CA 1
ATOM 562 C C . GLU A 1 70 ? -7.285 -32.719 0.753 1 97.94 70 GLU A C 1
ATOM 564 O O . GLU A 1 70 ? -6.473 -32.844 1.672 1 97.94 70 GLU A O 1
ATOM 569 N N . ALA A 1 71 ? -6.965 -32.625 -0.503 1 96.69 71 ALA A N 1
ATOM 570 C CA . ALA A 1 71 ? -5.551 -32.562 -0.871 1 96.69 71 ALA A CA 1
ATOM 571 C C . ALA A 1 71 ? -4.871 -31.375 -0.202 1 96.69 71 ALA A C 1
ATOM 573 O O . ALA A 1 71 ? -3.766 -31.5 0.332 1 96.69 71 ALA A O 1
ATOM 574 N N . MET A 1 72 ? -5.488 -30.234 -0.206 1 97.25 72 MET A N 1
ATOM 575 C CA . MET A 1 72 ? -4.934 -29.047 0.45 1 97.25 72 MET A CA 1
ATOM 576 C C . MET A 1 72 ? -4.781 -29.281 1.95 1 97.25 72 MET A C 1
ATOM 578 O O . MET A 1 72 ? -3.746 -28.953 2.533 1 97.25 72 MET A O 1
ATOM 582 N N . ARG A 1 73 ? -5.805 -29.797 2.557 1 96.56 73 ARG A N 1
ATOM 583 C CA . ARG A 1 73 ? -5.809 -30.016 3.998 1 96.56 73 ARG A CA 1
ATOM 584 C C . ARG A 1 73 ? -4.699 -30.984 4.41 1 96.56 73 ARG A C 1
ATOM 586 O O . ARG A 1 73 ? -4.098 -30.828 5.477 1 96.56 73 ARG A O 1
ATOM 593 N N . GLN A 1 74 ? -4.484 -31.859 3.582 1 94.25 74 GLN A N 1
ATOM 594 C CA . GLN A 1 74 ? -3.504 -32.906 3.887 1 94.25 74 GLN A CA 1
ATOM 595 C C . GLN A 1 74 ? -2.08 -32.344 3.803 1 94.25 74 GLN A C 1
ATOM 597 O O . GLN A 1 74 ? -1.23 -32.688 4.625 1 94.25 74 GLN A O 1
ATOM 602 N N . VAL A 1 75 ? -1.858 -31.547 2.881 1 93.88 75 VAL A N 1
ATOM 603 C CA . VAL A 1 75 ? -0.476 -31.172 2.6 1 93.88 75 VAL A CA 1
ATOM 604 C C . VAL A 1 75 ? -0.205 -29.766 3.121 1 93.88 75 VAL A C 1
ATOM 606 O O . VAL A 1 75 ? 0.889 -29.484 3.613 1 93.88 75 VAL A O 1
ATOM 609 N N . TYR A 1 76 ? -1.15 -28.875 2.971 1 96.44 76 TYR A N 1
ATOM 610 C CA . TYR A 1 76 ? -0.954 -27.484 3.324 1 96.44 76 TYR A CA 1
ATOM 611 C C . TYR A 1 76 ? -2.117 -26.953 4.16 1 96.44 76 TYR A C 1
ATOM 613 O O . TYR A 1 76 ? -2.76 -25.969 3.797 1 96.44 76 TYR A O 1
ATOM 621 N N . PRO A 1 77 ? -2.324 -27.516 5.336 1 97.44 77 PRO A N 1
ATOM 622 C CA . PRO A 1 77 ? -3.48 -27.109 6.141 1 97.44 77 PRO A CA 1
ATOM 623 C C . PRO A 1 77 ? -3.43 -25.641 6.551 1 97.44 77 PRO A C 1
ATOM 625 O O . PRO A 1 77 ? -4.473 -25.016 6.773 1 97.44 77 PRO A O 1
ATOM 628 N N . GLN A 1 78 ? -2.24 -25.047 6.641 1 98.12 78 GLN A N 1
ATOM 629 C CA . GLN A 1 78 ? -2.109 -23.656 7.055 1 98.12 78 GLN A CA 1
ATOM 630 C C . GLN A 1 78 ? -2.74 -22.703 6.031 1 98.12 78 GLN A C 1
ATOM 632 O O . GLN A 1 78 ? -3.188 -21.609 6.379 1 98.12 78 GLN A O 1
ATOM 637 N N . TYR A 1 79 ? -2.775 -23.109 4.781 1 98.31 79 TYR A N 1
ATOM 638 C CA . TYR A 1 79 ? -3.355 -22.25 3.754 1 98.31 79 TYR A CA 1
ATOM 639 C C . TYR A 1 79 ? -4.879 -22.312 3.793 1 98.31 79 TYR A C 1
ATOM 641 O O . TYR A 1 79 ? -5.551 -21.375 3.375 1 98.31 79 TYR A O 1
ATOM 649 N N . GLU A 1 80 ? -5.414 -23.438 4.285 1 98.25 80 GLU A N 1
ATOM 650 C CA . GLU A 1 80 ? -6.848 -23.453 4.562 1 98.25 80 GLU A CA 1
ATOM 651 C C . GLU A 1 80 ? -7.207 -22.422 5.625 1 98.25 80 GLU A C 1
ATOM 653 O O . GLU A 1 80 ? -8.266 -21.781 5.555 1 98.25 80 GLU A O 1
ATOM 658 N N . ASP A 1 81 ? -6.332 -22.297 6.605 1 98.25 81 ASP A N 1
ATOM 659 C CA . ASP A 1 81 ? -6.559 -21.281 7.633 1 98.25 81 ASP A CA 1
ATOM 660 C C . ASP A 1 81 ? -6.617 -19.891 7.027 1 98.25 81 ASP A C 1
ATOM 662 O O . ASP A 1 81 ? -7.441 -19.062 7.426 1 98.25 81 ASP A O 1
ATOM 666 N N . GLU A 1 82 ? -5.73 -19.594 6.109 1 98.31 82 GLU A N 1
ATOM 667 C CA . GLU A 1 82 ? -5.754 -18.312 5.418 1 98.31 82 GLU A CA 1
ATOM 668 C C . GLU A 1 82 ? -7.074 -18.109 4.676 1 98.31 82 GLU A C 1
ATOM 670 O O . GLU A 1 82 ? -7.668 -17.031 4.738 1 98.31 82 GLU A O 1
ATOM 675 N N . LEU A 1 83 ? -7.512 -19.156 4.047 1 98.75 83 LEU A N 1
ATOM 676 C CA . LEU A 1 83 ? -8.758 -19.094 3.293 1 98.75 83 LEU A CA 1
ATOM 677 C C . LEU A 1 83 ? -9.945 -18.859 4.223 1 98.75 83 LEU A C 1
ATOM 679 O O . LEU A 1 83 ? -10.859 -18.094 3.898 1 98.75 83 LEU A O 1
ATOM 683 N N . ARG A 1 84 ? -9.938 -19.547 5.332 1 98.62 84 ARG A N 1
ATOM 684 C CA . ARG A 1 84 ? -11.008 -19.375 6.309 1 98.62 84 ARG A CA 1
ATOM 685 C C . ARG A 1 84 ? -11.055 -17.938 6.82 1 98.62 84 ARG A C 1
ATOM 687 O O . ARG A 1 84 ? -12.141 -17.391 7.027 1 98.62 84 ARG A O 1
ATOM 694 N N . GLY A 1 85 ? -9.875 -17.406 6.996 1 98.5 85 GLY A N 1
ATOM 695 C CA . GLY A 1 85 ? -9.82 -16 7.383 1 98.5 85 GLY A CA 1
ATOM 696 C C . GLY A 1 85 ? -10.414 -15.07 6.34 1 98.5 85 GLY A C 1
ATOM 697 O O . GLY A 1 85 ? -11.219 -14.195 6.668 1 98.5 85 GLY A O 1
ATOM 698 N N . ILE A 1 86 ? -10.047 -15.273 5.094 1 98.62 86 ILE A N 1
ATOM 699 C CA . ILE A 1 86 ? -10.562 -14.461 3.998 1 98.62 86 ILE A CA 1
ATOM 700 C C . ILE A 1 86 ? -12.086 -14.586 3.936 1 98.62 86 ILE A C 1
ATOM 702 O O . ILE A 1 86 ? -12.797 -13.586 3.822 1 98.62 86 ILE A O 1
ATOM 706 N N . SER A 1 87 ? -12.531 -15.82 4.016 1 98.75 87 SER A N 1
ATOM 707 C CA . SER A 1 87 ? -13.969 -16.078 3.947 1 98.75 87 SER A CA 1
ATOM 708 C C . SER A 1 87 ? -14.719 -15.383 5.074 1 98.75 87 SER A C 1
ATOM 710 O O . SER A 1 87 ? -15.703 -14.68 4.836 1 98.75 87 SER A O 1
ATOM 712 N N . GLN A 1 88 ? -14.281 -15.523 6.262 1 98.19 88 GLN A N 1
ATOM 713 C CA . GLN A 1 88 ? -14.961 -14.992 7.438 1 98.19 88 GLN A CA 1
ATOM 714 C C . GLN A 1 88 ? -15.094 -13.469 7.352 1 98.19 88 GLN A C 1
ATOM 716 O O . GLN A 1 88 ? -16.188 -12.93 7.512 1 98.19 88 GLN A O 1
ATOM 721 N N . SER A 1 89 ? -14.008 -12.844 7.055 1 96.75 89 SER A N 1
ATOM 722 C CA . SER A 1 89 ? -14.016 -11.391 7.176 1 96.75 89 SER A CA 1
ATOM 723 C C . SER A 1 89 ? -14.523 -10.734 5.898 1 96.75 89 SER A C 1
ATOM 725 O O . SER A 1 89 ? -15.008 -9.602 5.934 1 96.75 89 SER A O 1
ATOM 727 N N . SER A 1 90 ? -14.43 -11.32 4.77 1 97.12 90 SER A N 1
ATOM 728 C CA . SER A 1 90 ? -14.992 -10.766 3.539 1 97.12 90 SER A CA 1
ATOM 729 C C . SER A 1 90 ? -16.5 -10.977 3.48 1 97.12 90 SER A C 1
ATOM 731 O O . SER A 1 90 ? -17.203 -10.305 2.717 1 97.12 90 SER A O 1
ATOM 733 N N . GLY A 1 91 ? -16.969 -11.969 4.164 1 97.44 91 GLY A N 1
ATOM 734 C CA . GLY A 1 91 ? -18.391 -12.297 4.148 1 97.44 91 GLY A CA 1
ATOM 735 C C . GLY A 1 91 ? -18.766 -13.227 3.01 1 97.44 91 GLY A C 1
ATOM 736 O O . GLY A 1 91 ? -19.953 -13.477 2.785 1 97.44 91 GLY A O 1
ATOM 737 N N . VAL A 1 92 ? -17.844 -13.68 2.256 1 98.56 92 VAL A N 1
ATOM 738 C CA . VAL A 1 92 ? -18.109 -14.633 1.179 1 98.56 92 VAL A CA 1
ATOM 739 C C . VAL A 1 92 ? -17.969 -16.062 1.702 1 98.56 92 VAL A C 1
ATOM 741 O O . VAL A 1 92 ? -17.016 -16.375 2.43 1 98.56 92 VAL A O 1
ATOM 744 N N . GLU A 1 93 ? -18.875 -16.906 1.313 1 98.69 93 GLU A N 1
ATOM 745 C CA . GLU A 1 93 ? -18.891 -18.281 1.802 1 98.69 93 GLU A CA 1
ATOM 746 C C . GLU A 1 93 ? -17.609 -19.016 1.41 1 98.69 93 GLU A C 1
ATOM 748 O O . GLU A 1 93 ? -17.094 -18.828 0.306 1 98.69 93 GLU A O 1
ATOM 753 N N . PHE A 1 94 ? -17.234 -19.969 2.244 1 98.69 94 PHE A N 1
ATOM 754 C CA . PHE A 1 94 ? -15.953 -20.656 2.096 1 98.69 94 PHE A CA 1
ATOM 755 C C . PHE A 1 94 ? -15.891 -21.406 0.779 1 98.69 94 PHE A C 1
ATOM 757 O O . PHE A 1 94 ? -14.867 -21.406 0.098 1 98.69 94 PHE A O 1
ATOM 764 N N . HIS A 1 95 ? -16.953 -22.094 0.416 1 98.62 95 HIS A N 1
ATOM 765 C CA . HIS A 1 95 ? -16.891 -22.922 -0.783 1 98.62 95 HIS A CA 1
ATOM 766 C C . HIS A 1 95 ? -16.672 -22.062 -2.029 1 98.62 95 HIS A C 1
ATOM 768 O O . HIS A 1 95 ? -16.016 -22.5 -2.977 1 98.62 95 HIS A O 1
ATOM 774 N N . LYS A 1 96 ? -17.219 -20.859 -2.045 1 98.75 96 LYS A N 1
ATOM 775 C CA . LYS A 1 96 ? -16.984 -19.953 -3.166 1 98.75 96 LYS A CA 1
ATOM 776 C C . LYS A 1 96 ? -15.516 -19.516 -3.225 1 98.75 96 LYS A C 1
ATOM 778 O O . LYS A 1 96 ? -14.914 -19.484 -4.301 1 98.75 96 LYS A O 1
ATOM 783 N N . ILE A 1 97 ? -14.969 -19.188 -2.047 1 98.81 97 ILE A N 1
ATOM 784 C CA . ILE A 1 97 ? -13.562 -18.797 -1.963 1 98.81 97 ILE A CA 1
ATOM 785 C C . ILE A 1 97 ? -12.68 -19.953 -2.451 1 98.81 97 ILE A C 1
ATOM 787 O O . ILE A 1 97 ? -11.758 -19.734 -3.244 1 98.81 97 ILE A O 1
ATOM 791 N N . PHE A 1 98 ? -12.945 -21.156 -2.018 1 98.81 98 PHE A N 1
ATOM 792 C CA . PHE A 1 98 ? -12.109 -22.281 -2.406 1 98.81 98 PHE A CA 1
ATOM 793 C C . PHE A 1 98 ? -12.297 -22.609 -3.883 1 98.81 98 PHE A C 1
ATOM 795 O O . PHE A 1 98 ? -11.352 -23.016 -4.559 1 98.81 98 PHE A O 1
ATOM 802 N N . LEU A 1 99 ? -13.469 -22.469 -4.402 1 98.62 99 LEU A N 1
ATOM 803 C CA . LEU A 1 99 ? -13.703 -22.672 -5.828 1 98.62 99 LEU A CA 1
ATOM 804 C C . LEU A 1 99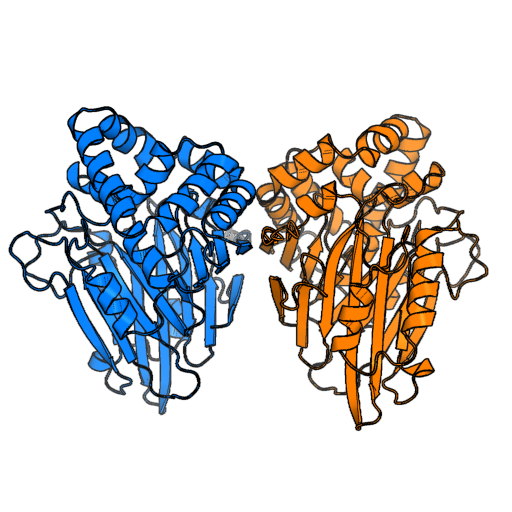 ? -12.789 -21.797 -6.664 1 98.62 99 LEU A C 1
ATOM 806 O O . LEU A 1 99 ? -12.289 -22.219 -7.707 1 98.62 99 LEU A O 1
ATOM 810 N N . LEU A 1 100 ? -12.602 -20.609 -6.246 1 97.44 100 LEU A N 1
ATOM 811 C CA . LEU A 1 100 ? -11.703 -19.703 -6.953 1 97.44 100 LEU A CA 1
ATOM 812 C C . LEU A 1 100 ? -10.289 -20.281 -7.016 1 97.44 100 LEU A C 1
ATOM 814 O O . LEU A 1 100 ? -9.547 -20.016 -7.969 1 97.44 100 LEU A O 1
ATOM 818 N N . HIS A 1 101 ? -9.93 -21.109 -6.055 1 97.88 101 HIS A N 1
ATOM 819 C CA . HIS A 1 101 ? -8.57 -21.625 -5.934 1 97.88 101 HIS A CA 1
ATOM 820 C C . HIS A 1 101 ? -8.391 -22.906 -6.742 1 97.88 101 HIS A C 1
ATOM 822 O O . HIS A 1 101 ? -7.27 -23.375 -6.938 1 97.88 101 HIS A O 1
ATOM 828 N N . ILE A 1 102 ? -9.469 -23.484 -7.176 1 97.5 102 ILE A N 1
ATOM 829 C CA . ILE A 1 102 ? -9.383 -24.656 -8.039 1 97.5 102 ILE A CA 1
ATOM 830 C C . ILE A 1 102 ? -10.125 -24.391 -9.352 1 97.5 102 ILE A C 1
ATOM 832 O O . ILE A 1 102 ? -10.617 -25.312 -9.992 1 97.5 102 ILE A O 1
ATOM 836 N N . SER A 1 103 ? -10.25 -23.109 -9.664 1 96.12 103 SER A N 1
ATOM 837 C CA . SER A 1 103 ? -11.008 -22.703 -10.836 1 96.12 103 SER A CA 1
ATOM 838 C C . SER A 1 103 ? -10.391 -23.25 -12.117 1 96.12 103 SER A C 1
ATOM 840 O O . SER A 1 103 ? -11.109 -23.734 -13 1 96.12 103 SER A O 1
ATOM 842 N N . SER A 1 104 ? -9.07 -23.234 -12.273 1 94.44 104 SER A N 1
ATOM 843 C CA . SER A 1 104 ? -8.406 -23.734 -13.477 1 94.44 104 SER A CA 1
ATOM 844 C C . SER A 1 104 ? -8.672 -25.219 -13.664 1 94.44 104 SER A C 1
ATOM 846 O O . SER A 1 104 ? -8.969 -25.672 -14.773 1 94.44 104 SER A O 1
ATOM 848 N N . 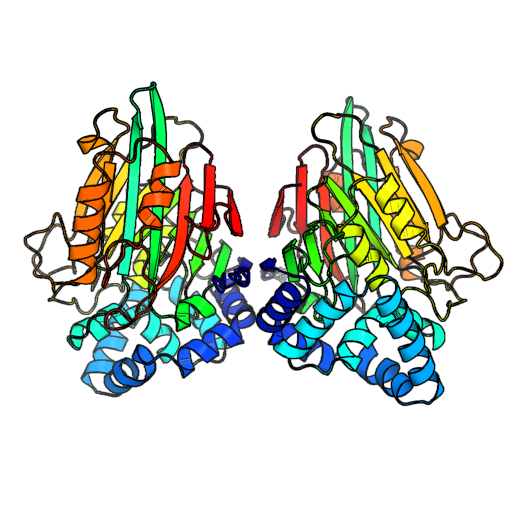GLU A 1 105 ? -8.594 -25.969 -12.641 1 95.69 105 GLU A N 1
ATOM 849 C CA . GLU A 1 105 ? -8.828 -27.406 -12.688 1 95.69 105 GLU A CA 1
ATOM 850 C C . GLU A 1 105 ? -10.266 -27.719 -13.07 1 95.69 105 GLU A C 1
ATOM 852 O O . GLU A 1 105 ? -10.516 -28.547 -13.953 1 95.69 105 GLU A O 1
ATOM 857 N N . LEU A 1 106 ? -11.18 -27.047 -12.43 1 96.56 106 LEU A N 1
ATOM 858 C CA . LEU A 1 106 ? -12.586 -27.344 -12.672 1 96.56 106 LEU A CA 1
ATOM 859 C C . LEU A 1 106 ? -13.008 -26.891 -14.062 1 96.56 106 LEU A C 1
ATOM 861 O O . LEU A 1 106 ? -13.75 -27.594 -14.758 1 96.56 106 LEU A O 1
ATOM 865 N N . LEU A 1 107 ? -12.562 -25.734 -14.453 1 95.06 107 LEU A N 1
ATOM 866 C CA . LEU A 1 107 ? -12.867 -25.266 -15.812 1 95.06 107 LEU A CA 1
ATOM 867 C C . LEU A 1 107 ? -12.25 -26.203 -16.844 1 95.06 107 LEU A C 1
ATOM 869 O O . LEU A 1 107 ? -12.867 -26.484 -17.875 1 95.06 107 LEU A O 1
ATOM 873 N N . GLY A 1 108 ? -11.078 -26.672 -16.547 1 92.88 108 GLY A N 1
ATOM 874 C CA . GLY A 1 108 ? -10.461 -27.656 -17.422 1 92.88 108 GLY A CA 1
ATOM 875 C C . GLY A 1 108 ? -11.281 -28.922 -17.547 1 92.88 108 GLY A C 1
ATOM 876 O O . GLY A 1 108 ? -11.414 -29.469 -18.656 1 92.88 108 GLY A O 1
ATOM 877 N N . LEU A 1 109 ? -11.797 -29.406 -16.516 1 93.75 109 LEU A N 1
ATOM 878 C CA . LEU A 1 109 ? -12.625 -30.594 -16.516 1 93.75 109 LEU A CA 1
ATOM 879 C C . LEU A 1 109 ? -13.898 -30.375 -17.328 1 93.75 109 LEU A C 1
ATOM 881 O O . LEU A 1 109 ? -14.422 -31.312 -17.938 1 93.75 109 LEU A O 1
ATOM 885 N N . LEU A 1 110 ? -14.305 -29.141 -17.328 1 93.38 110 LEU A N 1
ATOM 886 C CA . LEU A 1 110 ? -15.523 -28.797 -18.047 1 93.38 110 LEU A CA 1
ATOM 887 C C . LEU A 1 110 ? -15.219 -28.5 -19.516 1 93.38 110 LEU A C 1
ATOM 889 O O . LEU A 1 110 ? -16.125 -28.156 -20.281 1 93.38 110 LEU A O 1
ATOM 893 N N . GLY A 1 111 ? -13.961 -28.625 -19.906 1 87.88 111 GLY A N 1
ATOM 894 C CA . GLY A 1 111 ? -13.555 -28.344 -21.266 1 87.88 111 GLY A CA 1
ATOM 895 C C . GLY A 1 111 ? -13.523 -26.859 -21.594 1 87.88 111 GLY A C 1
ATOM 896 O O . GLY A 1 111 ? -13.648 -26.453 -22.75 1 87.88 111 GLY A O 1
ATOM 897 N N . LYS A 1 112 ? -13.555 -26.172 -20.531 1 82.88 112 LYS A N 1
ATOM 898 C CA . LYS A 1 112 ? -13.461 -24.719 -20.672 1 82.88 112 LYS A CA 1
ATOM 899 C C . LYS A 1 112 ? -12.062 -24.234 -20.328 1 82.88 112 LYS A C 1
ATOM 901 O O . LYS A 1 112 ? -11.344 -24.875 -19.547 1 82.88 112 LYS A O 1
ATOM 906 N N . GLN A 1 113 ? -11.664 -23.375 -21.062 1 67.44 113 GLN A N 1
ATOM 907 C CA . GLN A 1 113 ? -10.344 -22.828 -20.766 1 67.44 113 GLN A CA 1
ATOM 908 C C . GLN A 1 113 ? -10.453 -21.609 -19.844 1 67.44 113 GLN A C 1
ATOM 910 O O . GLN A 1 113 ? -11.344 -20.781 -20.016 1 67.44 113 GLN A O 1
ATOM 915 N N . ALA A 1 114 ? -9.609 -21.719 -18.75 1 62.38 114 ALA A N 1
ATOM 916 C CA . ALA A 1 114 ? -9.461 -20.547 -17.891 1 62.38 114 ALA A CA 1
ATOM 917 C C . ALA A 1 114 ? -8.812 -19.391 -18.656 1 62.38 114 ALA A C 1
ATOM 919 O O . ALA A 1 114 ? -7.98 -19.625 -19.531 1 62.38 114 ALA A O 1
ATOM 920 N N . THR A 1 115 ? -9.43 -18.125 -18.906 1 57.34 115 THR A N 1
ATOM 921 C CA . THR A 1 115 ? -9.047 -17.078 -19.828 1 57.34 115 THR A CA 1
ATOM 922 C C . THR A 1 115 ? -7.887 -16.266 -19.266 1 57.34 115 THR A C 1
ATOM 924 O O . THR A 1 115 ? -7.629 -15.141 -19.719 1 57.34 115 THR A O 1
ATOM 927 N N . ALA A 1 116 ? -6.797 -16.938 -18.578 1 62.47 116 ALA A N 1
ATOM 928 C CA . ALA A 1 116 ? -5.754 -15.961 -18.281 1 62.47 116 ALA A CA 1
ATOM 929 C C . ALA A 1 116 ? -4.613 -16.047 -19.281 1 62.47 116 ALA A C 1
ATOM 931 O O . ALA A 1 116 ? -4.324 -17.125 -19.828 1 62.47 116 ALA A O 1
ATOM 932 N N . GLY A 1 117 ? -4.305 -14.906 -20.141 1 78.38 117 GLY A N 1
ATOM 933 C CA . GLY A 1 117 ? -3.1 -14.828 -20.953 1 78.38 117 GLY A CA 1
ATOM 934 C C . GLY A 1 117 ? -1.985 -14.039 -20.281 1 78.38 117 GLY A C 1
ATOM 935 O O . GLY A 1 117 ? -2.246 -13.156 -19.469 1 78.38 117 GLY A O 1
ATOM 936 N N . CYS A 1 118 ? -0.753 -14.578 -20.266 1 92.69 118 CYS A N 1
ATOM 937 C CA . CYS A 1 118 ? 0.425 -13.914 -19.719 1 92.69 118 CYS A CA 1
ATOM 938 C C . CYS A 1 118 ? 1.601 -14.008 -20.672 1 92.69 118 CYS A C 1
ATOM 940 O O . CYS A 1 118 ? 1.608 -14.852 -21.578 1 92.69 118 CYS A O 1
ATOM 942 N N . THR A 1 119 ? 2.359 -13.055 -20.672 1 95.75 119 THR A N 1
ATOM 943 C CA . THR A 1 119 ? 3.604 -13.023 -21.438 1 95.75 119 THR A CA 1
ATOM 944 C C . THR A 1 119 ? 4.793 -12.75 -20.516 1 95.75 119 THR A C 1
ATOM 946 O O . THR A 1 119 ? 4.762 -11.805 -19.719 1 95.75 119 THR A O 1
ATOM 949 N N . ASP A 1 120 ? 5.785 -13.562 -20.656 1 96.38 120 ASP A N 1
ATOM 950 C CA . ASP A 1 120 ? 6.973 -13.391 -19.828 1 96.38 120 ASP A CA 1
ATOM 951 C C . ASP A 1 120 ? 8.227 -13.258 -20.672 1 96.38 120 ASP A C 1
ATOM 953 O O . ASP A 1 120 ? 8.344 -13.906 -21.719 1 96.38 120 ASP A O 1
ATOM 957 N N . ILE A 1 121 ? 9.117 -12.43 -20.234 1 95.31 121 ILE A N 1
ATOM 958 C CA . ILE A 1 121 ? 10.469 -12.32 -20.766 1 95.31 121 ILE A CA 1
ATOM 959 C C . ILE A 1 121 ? 11.484 -12.523 -19.641 1 95.31 121 ILE A C 1
ATOM 961 O O . ILE A 1 121 ? 11.43 -11.852 -18.609 1 95.31 121 ILE A O 1
ATOM 965 N N . MET A 1 122 ? 12.336 -13.461 -19.797 1 95.44 122 MET A N 1
ATOM 966 C CA . MET A 1 122 ? 13.5 -13.625 -18.922 1 95.44 122 MET A CA 1
ATOM 967 C C . MET A 1 122 ? 14.781 -13.227 -19.641 1 95.44 122 MET A C 1
ATOM 969 O O . MET A 1 122 ? 15.094 -13.766 -20.703 1 95.44 122 MET A O 1
ATOM 973 N N . LEU A 1 123 ? 15.406 -12.289 -19.109 1 93.88 123 LEU A N 1
ATOM 974 C CA . LEU A 1 123 ? 16.656 -11.766 -19.656 1 93.88 123 LEU A CA 1
ATOM 975 C C . LEU A 1 123 ? 17.797 -11.93 -18.641 1 93.88 123 LEU A C 1
ATOM 977 O O . LEU A 1 123 ? 17.812 -11.266 -17.609 1 93.88 123 LEU A O 1
ATOM 981 N N . ASN A 1 124 ? 18.641 -12.82 -18.875 1 93.44 124 ASN A N 1
ATOM 982 C CA . ASN A 1 124 ? 19.891 -12.984 -18.141 1 93.44 124 ASN A CA 1
ATOM 983 C C . ASN A 1 124 ? 21.094 -12.922 -19.094 1 93.44 124 ASN A C 1
ATOM 985 O O . ASN A 1 124 ? 21.797 -13.914 -19.25 1 93.44 124 ASN A O 1
ATOM 989 N N . TYR A 1 125 ? 21.344 -11.68 -19.516 1 90.94 125 TYR A N 1
ATOM 990 C CA . TYR A 1 125 ? 22.125 -11.516 -20.734 1 90.94 125 TYR A CA 1
ATOM 991 C C . TYR A 1 125 ? 23.156 -10.398 -20.562 1 90.94 125 TYR A C 1
ATOM 993 O O . TYR A 1 125 ? 22.859 -9.359 -19.969 1 90.94 125 TYR A O 1
ATOM 1001 N N . ILE A 1 126 ? 24.359 -10.633 -21.078 1 90.69 126 ILE A N 1
ATOM 1002 C CA . ILE A 1 126 ? 25.391 -9.602 -21.234 1 90.69 126 ILE A CA 1
ATOM 1003 C C . ILE A 1 126 ? 25.359 -9.055 -22.656 1 90.69 126 ILE A C 1
ATOM 1005 O O . ILE A 1 126 ? 25.641 -9.781 -23.609 1 90.69 126 ILE A O 1
ATOM 1009 N N . ASP A 1 127 ? 25.031 -7.828 -22.734 1 85.56 127 ASP A N 1
ATOM 1010 C CA . ASP A 1 127 ? 24.859 -7.258 -24.062 1 85.56 127 ASP A CA 1
ATOM 1011 C C . ASP A 1 127 ? 26.203 -7.004 -24.734 1 85.56 127 ASP A C 1
ATOM 1013 O O . ASP A 1 127 ? 27.25 -7.352 -24.188 1 85.56 127 ASP A O 1
ATOM 1017 N N . TYR A 1 128 ? 26.219 -6.41 -25.984 1 83.75 128 TYR A N 1
ATOM 1018 C CA . TYR A 1 128 ? 27.422 -6.238 -26.797 1 83.75 128 TYR A CA 1
ATOM 1019 C C . TYR A 1 128 ? 28.375 -5.223 -26.156 1 83.75 128 TYR A C 1
ATOM 1021 O O . TYR A 1 128 ? 29.562 -5.203 -26.469 1 83.75 128 TYR A O 1
ATOM 1029 N N . GLN A 1 129 ? 27.844 -4.422 -25.266 1 87.88 129 GLN A N 1
ATOM 1030 C CA . GLN A 1 129 ? 28.672 -3.428 -24.594 1 87.88 129 GLN A CA 1
ATOM 1031 C C . GLN A 1 129 ? 29.234 -3.977 -23.281 1 87.88 129 GLN A C 1
ATOM 1033 O O . GLN A 1 129 ? 29.969 -3.281 -22.594 1 87.88 129 GLN A O 1
ATOM 1038 N N . GLY A 1 130 ? 28.906 -5.191 -22.969 1 88.25 130 GLY A N 1
ATOM 1039 C CA . GLY A 1 130 ? 29.422 -5.812 -21.75 1 88.25 130 GLY A CA 1
ATOM 1040 C C . GLY A 1 130 ? 28.547 -5.551 -20.547 1 88.25 130 GLY A C 1
ATOM 1041 O O . GLY A 1 130 ? 28.922 -5.891 -19.422 1 88.25 130 GLY A O 1
ATOM 1042 N N . THR A 1 131 ? 27.391 -4.973 -20.844 1 89.06 131 THR A N 1
ATOM 1043 C CA . THR A 1 131 ? 26.484 -4.68 -19.734 1 89.06 131 THR A CA 1
ATOM 1044 C C . THR A 1 131 ? 25.578 -5.875 -19.438 1 89.06 131 THR A C 1
ATOM 1046 O O . THR A 1 131 ? 24.938 -6.406 -20.344 1 89.06 131 THR A O 1
ATOM 1049 N N . GLN A 1 132 ? 25.516 -6.301 -18.203 1 90.44 132 GLN A N 1
ATOM 1050 C CA . GLN A 1 132 ? 24.656 -7.414 -17.797 1 90.44 132 GLN A CA 1
ATOM 1051 C C . GLN A 1 132 ? 23.234 -6.945 -17.516 1 90.44 132 GLN A C 1
ATOM 1053 O O . GLN A 1 132 ? 23.031 -5.887 -16.922 1 90.44 132 GLN A O 1
ATOM 1058 N N . HIS A 1 133 ? 22.312 -7.699 -18.016 1 90.88 133 HIS A N 1
ATOM 1059 C CA . HIS A 1 133 ? 20.906 -7.508 -17.734 1 90.88 133 HIS A CA 1
ATOM 1060 C C . HIS A 1 133 ? 20.281 -8.766 -17.125 1 90.88 133 HIS A C 1
ATOM 1062 O O . HIS A 1 133 ? 20.328 -9.836 -17.75 1 90.88 133 HIS A O 1
ATOM 1068 N N . SER A 1 134 ? 19.781 -8.688 -15.938 1 93.69 134 SER A N 1
ATOM 1069 C CA . SER A 1 134 ? 19.125 -9.797 -15.258 1 93.69 134 SER A CA 1
ATOM 1070 C C . SER A 1 134 ? 17.719 -9.398 -14.805 1 93.69 134 SER A C 1
ATOM 1072 O O . SER A 1 134 ? 17.547 -8.906 -13.688 1 93.69 134 SER A O 1
ATOM 1074 N N . VAL A 1 135 ? 16.75 -9.734 -15.734 1 95.38 135 VAL A N 1
ATOM 1075 C CA . VAL A 1 135 ? 15.391 -9.219 -15.547 1 95.38 135 VAL A CA 1
ATOM 1076 C C . VAL A 1 135 ? 14.375 -10.32 -15.844 1 95.38 135 VAL A C 1
ATOM 1078 O O . VAL A 1 135 ? 14.547 -11.094 -16.781 1 95.38 135 VAL A O 1
ATOM 1081 N N . ILE A 1 136 ? 13.406 -10.461 -14.984 1 97.06 136 ILE A N 1
ATOM 1082 C CA . ILE A 1 136 ? 12.18 -11.188 -15.297 1 97.06 136 ILE A CA 1
ATOM 1083 C C . ILE A 1 136 ? 11.016 -10.211 -15.414 1 97.06 136 ILE A C 1
ATOM 1085 O O . ILE A 1 136 ? 10.703 -9.492 -14.461 1 97.06 136 ILE A O 1
ATOM 1089 N N . ALA A 1 137 ? 10.438 -10.133 -16.547 1 96.75 137 ALA A N 1
ATOM 1090 C CA . ALA A 1 137 ? 9.312 -9.234 -16.797 1 96.75 137 ALA A CA 1
ATOM 1091 C C . ALA A 1 137 ? 8.062 -10.016 -17.188 1 96.75 137 ALA A C 1
ATOM 1093 O O . ALA A 1 137 ? 8.148 -11.016 -17.906 1 96.75 137 ALA A O 1
ATOM 1094 N N . HIS A 1 138 ? 6.906 -9.555 -16.734 1 97.56 138 HIS A N 1
ATOM 1095 C CA . HIS A 1 138 ? 5.676 -10.32 -16.828 1 97.56 138 HIS A CA 1
ATOM 1096 C C . HIS A 1 138 ? 4.48 -9.422 -17.125 1 97.56 138 HIS A C 1
ATOM 1098 O O . HIS A 1 138 ? 4.23 -8.453 -16.391 1 97.56 138 HIS A O 1
ATOM 1104 N N . ASN A 1 139 ? 3.76 -9.703 -18.234 1 96.81 139 ASN A N 1
ATOM 1105 C CA . ASN A 1 139 ? 2.406 -9.18 -18.391 1 96.81 139 ASN A CA 1
ATOM 1106 C C . ASN A 1 139 ? 1.374 -10.078 -17.719 1 96.81 139 ASN A C 1
ATOM 1108 O O . ASN A 1 139 ? 1.314 -11.273 -17.984 1 96.81 139 ASN A O 1
ATOM 1112 N N . GLU A 1 140 ? 0.649 -9.484 -16.844 1 96.25 140 GLU A N 1
ATOM 1113 C CA . GLU A 1 140 ? -0.494 -10.195 -16.281 1 96.25 140 GLU A CA 1
ATOM 1114 C C . GLU A 1 140 ? -1.778 -9.867 -17.031 1 96.25 140 GLU A C 1
ATOM 1116 O O . GLU A 1 140 ? -2.205 -8.711 -17.062 1 96.25 140 GLU A O 1
ATOM 1121 N N . ASP A 1 141 ? -2.328 -10.891 -17.641 1 94.19 141 ASP A N 1
ATOM 1122 C CA . ASP A 1 141 ? -3.531 -10.727 -18.453 1 94.19 141 ASP A CA 1
ATOM 1123 C C . ASP A 1 141 ? -4.723 -11.445 -17.828 1 94.19 141 ASP A C 1
ATOM 1125 O O . ASP A 1 141 ? -4.559 -12.492 -17.188 1 94.19 141 ASP A O 1
ATOM 1129 N N . GLY A 1 142 ? -5.828 -10.914 -18 1 90.31 142 GLY A N 1
ATOM 1130 C CA . GLY A 1 142 ? -7.047 -11.547 -17.531 1 90.31 142 GLY A CA 1
ATOM 1131 C C . GLY A 1 142 ? -8.289 -10.719 -17.781 1 90.31 142 GLY A C 1
ATOM 1132 O O . GLY A 1 142 ? -8.328 -9.914 -18.719 1 90.31 142 GLY A O 1
ATOM 1133 N N . ASP A 1 143 ? -9.289 -11.047 -17 1 88.19 143 ASP A N 1
ATOM 1134 C CA . ASP A 1 143 ? -10.555 -10.336 -17.156 1 88.19 143 ASP A CA 1
ATOM 1135 C C . ASP A 1 143 ? -10.469 -8.922 -16.594 1 88.19 143 ASP A C 1
ATOM 1137 O O . ASP A 1 143 ? -9.781 -8.688 -15.594 1 88.19 143 ASP A O 1
ATOM 1141 N N . ARG A 1 144 ? -11.219 -8.047 -17.141 1 86.56 144 ARG A N 1
ATOM 1142 C CA . ARG A 1 144 ? -11.234 -6.645 -16.734 1 86.56 144 ARG A CA 1
ATOM 1143 C C . ARG A 1 144 ? -11.703 -6.5 -15.297 1 86.56 144 ARG A C 1
ATOM 1145 O O . ARG A 1 144 ? -11.289 -5.582 -14.586 1 86.56 144 ARG A O 1
ATOM 1152 N N . LEU A 1 145 ? -12.508 -7.441 -14.922 1 89.56 145 LEU A N 1
ATOM 1153 C CA . LEU A 1 145 ? -12.969 -7.441 -13.531 1 89.56 145 LEU A CA 1
ATOM 1154 C C . LEU A 1 145 ? -11.789 -7.539 -12.57 1 89.56 145 LEU A C 1
ATOM 1156 O O . LEU A 1 145 ? -11.742 -6.832 -11.562 1 89.56 145 LEU A O 1
ATOM 1160 N N . THR A 1 146 ? -10.812 -8.375 -12.906 1 90.5 146 THR A N 1
ATOM 1161 C CA . THR A 1 146 ? -9.625 -8.539 -12.078 1 90.5 146 THR A CA 1
ATOM 1162 C C . THR A 1 146 ? -8.758 -7.285 -12.117 1 90.5 146 THR A C 1
ATOM 1164 O O . THR A 1 146 ? -8.164 -6.895 -11.109 1 90.5 146 THR A O 1
ATOM 1167 N N . GLU A 1 147 ? -8.688 -6.668 -13.242 1 87.94 147 GLU A N 1
ATOM 1168 C CA . GLU A 1 147 ? -7.934 -5.43 -13.398 1 87.94 147 GLU A CA 1
ATOM 1169 C C . GLU A 1 147 ? -8.375 -4.379 -12.391 1 87.94 147 GLU A C 1
ATOM 1171 O O . GLU A 1 147 ? -7.539 -3.705 -11.781 1 87.94 147 GLU A O 1
ATOM 1176 N N . ARG A 1 148 ? -9.594 -4.312 -12.188 1 87.44 148 ARG A N 1
ATOM 1177 C CA . ARG A 1 148 ? -10.195 -3.285 -11.344 1 87.44 148 ARG A CA 1
ATOM 1178 C C . ARG A 1 148 ? -10.039 -3.629 -9.867 1 87.44 148 ARG A C 1
ATOM 1180 O O . ARG A 1 148 ? -10.016 -2.736 -9.016 1 87.44 148 ARG A O 1
ATOM 1187 N N . LEU A 1 149 ? -9.883 -4.918 -9.586 1 95.12 149 LEU A N 1
ATOM 1188 C CA . LEU A 1 149 ? -10.148 -5.324 -8.211 1 95.12 149 LEU A CA 1
ATOM 1189 C C . LEU A 1 149 ? -8.906 -5.949 -7.582 1 95.12 149 LEU A C 1
ATOM 1191 O O . LEU A 1 149 ? -8.867 -6.172 -6.371 1 95.12 149 LEU A O 1
ATOM 1195 N N . ALA A 1 150 ? -7.863 -6.176 -8.367 1 96.44 150 ALA A N 1
ATOM 1196 C CA . ALA A 1 150 ? -6.66 -6.824 -7.848 1 96.44 150 ALA A CA 1
ATOM 1197 C C . ALA A 1 150 ? -5.902 -5.898 -6.902 1 96.44 150 ALA A C 1
ATOM 1199 O O . ALA A 1 150 ? -6.184 -4.699 -6.84 1 96.44 150 ALA A O 1
ATOM 1200 N N . TYR A 1 151 ? -4.98 -6.473 -6.121 1 97.62 151 TYR A N 1
ATOM 1201 C CA . TYR A 1 151 ? -4.188 -5.727 -5.148 1 97.62 151 TYR A CA 1
ATOM 1202 C C . TYR A 1 151 ? -2.867 -6.43 -4.863 1 97.62 151 TYR A C 1
ATOM 1204 O O . TYR A 1 151 ? -2.617 -7.523 -5.375 1 97.62 151 TYR A O 1
ATOM 1212 N N . VAL A 1 152 ? -1.997 -5.762 -4.09 1 98.5 152 VAL A N 1
ATOM 1213 C CA . VAL A 1 152 ? -0.729 -6.344 -3.662 1 98.5 152 VAL A CA 1
ATOM 1214 C C . VAL A 1 152 ? -0.775 -6.645 -2.166 1 98.5 152 VAL A C 1
ATOM 1216 O O . VAL A 1 152 ? -1.312 -5.855 -1.384 1 98.5 152 VAL A O 1
ATOM 1219 N N . VAL A 1 153 ? -0.233 -7.781 -1.822 1 98.69 153 VAL A N 1
ATOM 1220 C CA . VAL A 1 153 ? -0.106 -8.148 -0.416 1 98.69 153 VAL A CA 1
ATOM 1221 C C . VAL A 1 153 ? 1.37 -8.211 -0.029 1 98.69 153 VAL A C 1
ATOM 1223 O O . VAL A 1 153 ? 2.148 -8.953 -0.638 1 98.69 153 VAL A O 1
ATOM 1226 N N . HIS A 1 154 ? 1.753 -7.387 0.851 1 98.44 154 HIS A N 1
ATOM 1227 C CA . HIS A 1 154 ? 3.039 -7.434 1.537 1 98.44 154 HIS A CA 1
ATOM 1228 C C . HIS A 1 154 ? 2.908 -8.086 2.906 1 98.44 154 HIS A C 1
ATOM 1230 O O . HIS A 1 154 ? 2.557 -7.43 3.887 1 98.44 154 HIS A O 1
ATOM 1236 N N . ALA A 1 155 ? 3.338 -9.383 2.988 1 98.38 155 ALA A N 1
ATOM 1237 C CA . ALA A 1 155 ? 2.963 -10.156 4.164 1 98.38 155 ALA A CA 1
ATOM 1238 C C . ALA A 1 155 ? 4.199 -10.656 4.91 1 98.38 155 ALA A C 1
ATOM 1240 O O . ALA A 1 155 ? 5.203 -11.008 4.293 1 98.38 155 ALA A O 1
ATOM 1241 N N . HIS A 1 156 ? 4.137 -10.602 6.188 1 97.25 156 HIS A N 1
ATOM 1242 C CA . HIS A 1 156 ? 5.016 -11.297 7.125 1 97.25 156 HIS A CA 1
ATOM 1243 C C . HIS A 1 156 ? 4.234 -12.281 7.984 1 97.25 156 HIS A C 1
ATOM 1245 O O . HIS A 1 156 ? 3.682 -11.906 9.023 1 97.25 156 HIS A O 1
ATOM 1251 N N . ILE A 1 157 ? 4.293 -13.523 7.59 1 97.88 157 ILE A N 1
ATOM 1252 C CA . ILE A 1 157 ? 3.48 -14.539 8.25 1 97.88 157 ILE A CA 1
ATOM 1253 C C . ILE A 1 157 ? 4.324 -15.305 9.266 1 97.88 157 ILE A C 1
ATOM 1255 O O . ILE A 1 157 ? 5.359 -15.875 8.922 1 97.88 157 ILE A O 1
ATOM 1259 N N . LYS A 1 158 ? 3.85 -15.297 10.461 1 95.25 158 LYS A N 1
ATOM 1260 C CA . LYS A 1 158 ? 4.375 -16.109 11.547 1 95.25 158 LYS A CA 1
ATOM 1261 C C . LYS A 1 158 ? 3.404 -17.234 11.906 1 95.25 158 LYS A C 1
ATOM 1263 O O . LYS A 1 158 ? 2.41 -17 12.594 1 95.25 158 LYS A O 1
ATOM 1268 N N . PRO A 1 159 ? 3.771 -18.422 11.508 1 96 159 PRO A N 1
ATOM 1269 C CA . PRO A 1 159 ? 2.82 -19.5 11.742 1 96 159 PRO A CA 1
ATOM 1270 C C . PRO A 1 159 ? 2.469 -19.672 13.219 1 96 159 PRO A C 1
ATOM 1272 O O . PRO A 1 159 ? 3.316 -19.453 14.086 1 96 159 PRO A O 1
ATOM 1275 N N . ASP A 1 160 ? 1.228 -20.062 13.422 1 93.69 160 ASP A N 1
ATOM 1276 C CA . ASP A 1 160 ? 0.79 -20.359 14.781 1 93.69 160 ASP A CA 1
ATOM 1277 C C . ASP A 1 160 ? 1.688 -21.422 15.422 1 93.69 160 ASP A C 1
ATOM 1279 O O . ASP A 1 160 ? 1.763 -22.547 14.953 1 93.69 160 ASP A O 1
ATOM 1283 N N . PRO A 1 161 ? 2.322 -21.078 16.484 1 92.25 161 PRO A N 1
ATOM 1284 C CA . PRO A 1 161 ? 3.303 -22 17.047 1 92.25 161 PRO A CA 1
ATOM 1285 C C . PRO A 1 161 ? 2.658 -23.25 17.641 1 92.25 161 PRO A C 1
ATOM 1287 O O . PRO A 1 161 ? 3.312 -24.297 17.75 1 92.25 161 PRO A O 1
ATOM 1290 N N . ASP A 1 162 ? 1.376 -23.125 18.047 1 94.75 162 ASP A N 1
ATOM 1291 C CA . ASP A 1 162 ? 0.69 -24.281 18.625 1 94.75 162 ASP A CA 1
ATOM 1292 C C . ASP A 1 162 ? 0.217 -25.234 17.531 1 94.75 162 ASP A C 1
ATOM 1294 O O . ASP A 1 162 ? 0.318 -26.453 17.672 1 94.75 162 ASP A O 1
ATOM 1298 N N . LEU A 1 163 ? -0.195 -24.734 16.453 1 94.06 163 LEU A N 1
ATOM 1299 C CA . LEU A 1 163 ? -0.757 -25.547 15.383 1 94.06 163 LEU A CA 1
ATOM 1300 C C . LEU A 1 163 ? 0.329 -25.984 14.406 1 94.06 163 LEU A C 1
ATOM 1302 O O . LEU A 1 163 ? 0.284 -27.109 13.891 1 94.06 163 LEU A O 1
ATOM 1306 N N . TYR A 1 164 ? 1.235 -25.047 14.172 1 95.69 164 TYR A N 1
ATOM 1307 C CA . TYR A 1 164 ? 2.232 -25.297 13.141 1 95.69 164 TYR A CA 1
ATOM 1308 C C . TYR A 1 164 ? 3.635 -25 13.641 1 95.69 164 TYR A C 1
ATOM 1310 O O . TYR A 1 164 ? 4.336 -24.156 13.07 1 95.69 164 TYR A O 1
ATOM 1318 N N . PRO A 1 165 ? 4.16 -25.688 14.578 1 93.69 165 PRO A N 1
ATOM 1319 C CA . PRO A 1 165 ? 5.445 -25.359 15.203 1 93.69 165 PRO A CA 1
ATOM 1320 C C . PRO A 1 165 ? 6.625 -25.547 14.258 1 93.69 165 PRO A C 1
ATOM 1322 O O . PRO A 1 165 ? 7.695 -24.969 14.477 1 93.69 165 PRO A O 1
ATOM 1325 N N . HIS A 1 166 ? 6.504 -26.234 13.188 1 93.94 166 HIS A N 1
ATOM 1326 C CA . HIS A 1 166 ? 7.648 -26.578 12.352 1 93.94 166 HIS A CA 1
ATOM 1327 C C . HIS A 1 166 ? 7.668 -25.75 11.07 1 93.94 166 HIS A C 1
ATOM 1329 O O . HIS A 1 166 ? 8.625 -25.828 10.297 1 93.94 166 HIS A O 1
ATOM 1335 N N . LEU A 1 167 ? 6.609 -25.047 10.797 1 95.62 167 LEU A N 1
ATOM 1336 C CA . LEU A 1 167 ? 6.551 -24.266 9.562 1 95.62 167 LEU A CA 1
ATOM 1337 C C . LEU A 1 167 ? 7.434 -23.031 9.656 1 95.62 167 LEU A C 1
ATOM 1339 O O . LEU A 1 167 ? 7.527 -22.406 10.719 1 95.62 167 LEU A O 1
ATOM 1343 N N . PRO A 1 168 ? 8.039 -22.672 8.57 1 94.88 168 PRO A N 1
ATOM 1344 C CA . PRO A 1 168 ? 8.852 -21.453 8.562 1 94.88 168 PRO A CA 1
ATOM 1345 C C . PRO A 1 168 ? 8.016 -20.188 8.5 1 94.88 168 PRO A C 1
ATOM 1347 O O . PRO A 1 168 ? 6.863 -20.219 8.055 1 94.88 168 PRO A O 1
ATOM 1350 N N . THR A 1 169 ? 8.641 -19.047 8.961 1 96.06 169 THR A N 1
ATOM 1351 C CA . THR A 1 169 ? 8.055 -17.734 8.688 1 96.06 169 THR A CA 1
ATOM 1352 C C . THR A 1 169 ? 8.078 -17.438 7.191 1 96.06 169 THR A C 1
ATOM 1354 O O . THR A 1 169 ? 9.008 -17.828 6.488 1 96.06 169 THR A O 1
ATOM 1357 N N . GLU A 1 170 ? 7.055 -16.812 6.738 1 97.88 170 GLU A N 1
ATOM 1358 C CA . GLU A 1 170 ? 6.98 -16.391 5.344 1 97.88 170 GLU A CA 1
ATOM 1359 C C . GLU A 1 170 ? 6.898 -14.875 5.227 1 97.88 170 GLU A C 1
ATOM 1361 O O . GLU A 1 170 ? 6.129 -14.234 5.945 1 97.88 170 GLU A O 1
ATOM 1366 N N . ARG A 1 171 ? 7.719 -14.336 4.43 1 97.81 171 ARG A N 1
ATOM 1367 C CA . ARG A 1 171 ? 7.676 -12.914 4.105 1 97.81 171 ARG A CA 1
ATOM 1368 C C . ARG A 1 171 ? 7.766 -12.688 2.6 1 97.81 171 ARG A C 1
ATOM 1370 O O . ARG A 1 171 ? 8.711 -13.148 1.953 1 97.81 171 ARG A O 1
ATOM 1377 N N . PHE A 1 172 ? 6.758 -11.984 2.047 1 98.62 172 PHE A N 1
ATOM 1378 C CA . PHE A 1 172 ? 6.742 -11.867 0.594 1 98.62 172 PHE A CA 1
ATOM 1379 C C . PHE A 1 172 ? 5.902 -10.672 0.155 1 98.62 172 PHE A C 1
ATOM 1381 O O . PHE A 1 172 ? 5.141 -10.117 0.951 1 98.62 172 PHE A O 1
ATOM 1388 N N . VAL A 1 173 ? 6.098 -10.211 -1.059 1 98.75 173 VAL A N 1
ATOM 1389 C CA . VAL A 1 173 ? 5.266 -9.266 -1.794 1 98.75 173 VAL A CA 1
ATOM 1390 C C . VAL A 1 173 ? 4.668 -9.945 -3.021 1 98.75 173 VAL A C 1
ATOM 1392 O O . VAL A 1 173 ? 5.391 -10.547 -3.822 1 98.75 173 VAL A O 1
ATOM 1395 N N . SER A 1 174 ? 3.324 -9.828 -3.129 1 98.75 174 SER A N 1
ATOM 1396 C CA . SER A 1 174 ? 2.682 -10.602 -4.191 1 98.75 174 SER A CA 1
ATOM 1397 C C . SER A 1 174 ? 1.499 -9.836 -4.785 1 98.75 174 SER A C 1
ATOM 1399 O O . SER A 1 174 ? 0.658 -9.32 -4.051 1 98.75 174 SER A O 1
ATOM 1401 N N . TYR A 1 175 ? 1.52 -9.703 -6.156 1 98.12 175 TYR A N 1
ATOM 1402 C CA . TYR A 1 175 ? 0.301 -9.289 -6.84 1 98.12 175 TYR A CA 1
ATOM 1403 C C . TYR A 1 175 ? -0.789 -10.344 -6.707 1 98.12 175 TYR A C 1
ATOM 1405 O O . TYR A 1 175 ? -0.57 -11.516 -7.031 1 98.12 175 TYR A O 1
ATOM 1413 N N . THR A 1 176 ? -2.008 -9.961 -6.238 1 98.06 176 THR A N 1
ATOM 1414 C CA . THR A 1 176 ? -2.973 -10.938 -5.758 1 98.06 176 THR A CA 1
ATOM 1415 C C . THR A 1 176 ? -4.363 -10.648 -6.309 1 98.06 176 THR A C 1
ATOM 1417 O O . THR A 1 176 ? -4.797 -9.492 -6.344 1 98.06 176 THR A O 1
ATOM 1420 N N . TYR A 1 177 ? -5.047 -11.703 -6.719 1 96.81 177 TYR A N 1
ATOM 1421 C CA . TYR A 1 177 ? -6.426 -11.586 -7.18 1 96.81 177 TYR A CA 1
ATOM 1422 C C . TYR A 1 177 ? -7.391 -11.539 -6.004 1 96.81 177 TYR A C 1
ATOM 1424 O O . TYR A 1 177 ? -7.129 -12.133 -4.953 1 96.81 177 TYR A O 1
ATOM 1432 N N . PRO A 1 178 ? -8.516 -10.859 -6.207 1 96.94 178 PRO A N 1
ATOM 1433 C CA . PRO A 1 178 ? -9.477 -10.758 -5.109 1 96.94 178 PRO A CA 1
ATOM 1434 C C . PRO A 1 178 ? -9.977 -12.125 -4.637 1 96.94 178 PRO A C 1
ATOM 1436 O O . PRO A 1 178 ? -10.484 -12.906 -5.441 1 96.94 178 PRO A O 1
ATOM 1439 N N . GLY A 1 179 ? -9.781 -12.32 -3.344 1 97.19 179 GLY A N 1
ATOM 1440 C CA . GLY A 1 179 ? -10.32 -13.523 -2.734 1 97.19 179 GLY A CA 1
ATOM 1441 C C . GLY A 1 179 ? -9.383 -14.711 -2.838 1 97.19 179 GLY A C 1
ATOM 1442 O O . GLY A 1 179 ? -9.688 -15.797 -2.328 1 97.19 179 GLY A O 1
ATOM 1443 N N . ARG A 1 180 ? -8.266 -14.516 -3.455 1 97.81 180 ARG A N 1
ATOM 1444 C CA . ARG A 1 180 ? -7.344 -15.625 -3.65 1 97.81 180 ARG A CA 1
ATOM 1445 C C . ARG A 1 180 ? -6.102 -15.469 -2.781 1 97.81 180 ARG A C 1
ATOM 1447 O O . ARG A 1 180 ? -5.812 -14.367 -2.299 1 97.81 180 ARG A O 1
ATOM 1454 N N . LEU A 1 181 ? -5.453 -16.578 -2.613 1 98.5 181 LEU A N 1
ATOM 1455 C CA . LEU A 1 181 ? -4.16 -16.562 -1.933 1 98.5 181 LEU A CA 1
ATOM 1456 C C . LEU A 1 181 ? -3.096 -15.906 -2.803 1 98.5 181 LEU A C 1
ATOM 1458 O O . LEU A 1 181 ? -3.125 -16.031 -4.027 1 98.5 181 LEU A O 1
ATOM 1462 N N . PRO A 1 182 ? -2.154 -15.227 -2.145 1 98.38 182 PRO A N 1
ATOM 1463 C CA . PRO A 1 182 ? -1.027 -14.68 -2.9 1 98.38 182 PRO A CA 1
ATOM 1464 C C . PRO A 1 182 ? -0.1 -15.758 -3.451 1 98.38 182 PRO A C 1
ATOM 1466 O O . PRO A 1 182 ? 0.081 -16.797 -2.82 1 98.38 182 PRO A O 1
ATOM 1469 N N . GLY A 1 183 ? 0.519 -15.398 -4.625 1 97.75 183 GLY A N 1
ATOM 1470 C CA . GLY A 1 183 ? 1.547 -16.297 -5.117 1 97.75 183 GLY A CA 1
ATOM 1471 C C . GLY A 1 183 ? 1.331 -16.719 -6.555 1 97.75 183 GLY A C 1
ATOM 1472 O O . GLY A 1 183 ? 2.246 -17.234 -7.203 1 97.75 183 GLY A O 1
ATOM 1473 N N . ASN A 1 184 ? 0.189 -16.516 -7.121 1 95.12 184 ASN A N 1
ATOM 1474 C CA . ASN A 1 184 ? -0.162 -17.109 -8.406 1 95.12 184 ASN A CA 1
ATOM 1475 C C . ASN A 1 184 ? 0.108 -16.141 -9.562 1 95.12 184 ASN A C 1
ATOM 1477 O O . ASN A 1 184 ? -0.347 -16.375 -10.68 1 95.12 184 ASN A O 1
ATOM 1481 N N . CYS A 1 185 ? 0.757 -15.023 -9.398 1 94.25 185 CYS A N 1
ATOM 1482 C CA . CYS A 1 185 ? 1.02 -14.039 -10.445 1 94.25 185 CYS A CA 1
ATOM 1483 C C . CYS A 1 185 ? 2.49 -13.633 -10.453 1 94.25 185 CYS A C 1
ATOM 1485 O O . CYS A 1 185 ? 3.316 -14.305 -11.078 1 94.25 185 CYS A O 1
ATOM 1487 N N . MET A 1 186 ? 2.836 -12.625 -9.883 1 97.81 186 MET A N 1
ATOM 1488 C CA . MET A 1 186 ? 4.195 -12.141 -9.664 1 97.81 186 MET A CA 1
ATOM 1489 C C . MET A 1 186 ? 4.477 -11.945 -8.18 1 97.81 186 MET A C 1
ATOM 1491 O O . MET A 1 186 ? 3.746 -11.227 -7.492 1 97.81 186 MET A O 1
ATOM 1495 N N . THR A 1 187 ? 5.508 -12.617 -7.711 1 98.69 187 THR A N 1
ATOM 1496 C CA . THR A 1 187 ? 5.789 -12.648 -6.277 1 98.69 187 THR A CA 1
ATOM 1497 C C . THR A 1 187 ? 7.293 -12.664 -6.023 1 98.69 187 THR A C 1
ATOM 1499 O O . THR A 1 187 ? 8.055 -13.25 -6.797 1 98.69 187 THR A O 1
ATOM 1502 N N . VAL A 1 188 ? 7.727 -11.992 -4.969 1 98.62 188 VAL A N 1
ATOM 1503 C CA . VAL A 1 188 ? 9.086 -12.102 -4.449 1 98.62 188 VAL A CA 1
ATOM 1504 C C . VAL A 1 188 ? 9.047 -12.32 -2.939 1 98.62 188 VAL A C 1
ATOM 1506 O O . VAL A 1 188 ? 8.219 -11.734 -2.24 1 98.62 188 VAL A O 1
ATOM 1509 N N . ASN A 1 189 ? 9.859 -13.258 -2.477 1 98.06 189 ASN A N 1
ATOM 1510 C CA . ASN A 1 189 ? 9.906 -13.438 -1.03 1 98.06 189 ASN A CA 1
ATOM 1511 C C . ASN A 1 189 ? 11.211 -12.922 -0.436 1 98.06 189 ASN A C 1
ATOM 1513 O O . ASN A 1 189 ? 12.086 -12.453 -1.165 1 98.06 189 ASN A O 1
ATOM 1517 N N . HIS A 1 190 ? 11.328 -12.914 0.843 1 95.62 190 HIS A N 1
ATOM 1518 C CA . HIS A 1 190 ? 12.414 -12.266 1.562 1 95.62 190 HIS A CA 1
ATOM 1519 C C . HIS A 1 190 ? 13.727 -13.016 1.375 1 95.62 190 HIS A C 1
ATOM 1521 O O . HIS A 1 190 ? 14.797 -12.508 1.724 1 95.62 190 HIS A O 1
ATOM 1527 N N . HIS A 1 191 ? 13.711 -14.188 0.828 1 96.12 191 HIS A N 1
ATOM 1528 C CA . HIS A 1 191 ? 14.922 -14.945 0.537 1 96.12 191 HIS A CA 1
ATOM 1529 C C . HIS A 1 191 ? 15.477 -14.586 -0.837 1 96.12 191 HIS A C 1
ATOM 1531 O O . HIS A 1 191 ? 16.469 -15.172 -1.279 1 96.12 191 HIS A O 1
ATOM 1537 N N . GLY A 1 192 ? 14.805 -13.68 -1.473 1 96.31 192 GLY A N 1
ATOM 1538 C CA . GLY A 1 192 ? 15.242 -13.242 -2.787 1 96.31 192 GLY A CA 1
ATOM 1539 C C . GLY A 1 192 ? 14.68 -14.078 -3.918 1 96.31 192 GLY A C 1
ATOM 1540 O O . GLY A 1 192 ? 15.055 -13.898 -5.078 1 96.31 192 GLY A O 1
ATOM 1541 N N . LEU A 1 193 ? 13.844 -15.047 -3.607 1 97.69 193 LEU A N 1
ATOM 1542 C CA . LEU A 1 193 ? 13.172 -15.836 -4.633 1 97.69 193 LEU A CA 1
ATOM 1543 C C . LEU A 1 193 ? 12.039 -15.039 -5.281 1 97.69 193 LEU A C 1
ATOM 1545 O O . LEU A 1 193 ? 11.234 -14.422 -4.586 1 97.69 193 LEU A O 1
ATOM 1549 N N . MET A 1 194 ? 12.039 -14.984 -6.559 1 98.62 194 MET A N 1
ATOM 1550 C CA . MET A 1 194 ? 10.984 -14.289 -7.293 1 98.62 194 MET A CA 1
ATOM 1551 C C . MET A 1 194 ? 10.484 -15.141 -8.453 1 98.62 194 MET A C 1
ATOM 1553 O O . MET A 1 194 ? 11.242 -15.914 -9.039 1 98.62 194 MET A O 1
ATOM 1557 N N . TRP A 1 195 ? 9.172 -15.016 -8.742 1 98.69 195 TRP A N 1
ATOM 1558 C CA . TRP A 1 195 ? 8.648 -15.812 -9.844 1 98.69 195 TRP A CA 1
ATOM 1559 C C . TRP A 1 195 ? 7.414 -15.156 -10.445 1 98.69 195 TRP A C 1
ATOM 1561 O O . TRP A 1 195 ? 6.773 -14.32 -9.812 1 98.69 195 TRP A O 1
ATOM 1571 N N . SER A 1 196 ? 7.164 -15.469 -11.617 1 98.38 196 SER A N 1
ATOM 1572 C CA . SER A 1 196 ? 5.895 -15.227 -12.305 1 98.38 196 SER A CA 1
ATOM 1573 C C . SER A 1 196 ? 5.309 -16.516 -12.852 1 98.38 196 SER A C 1
ATOM 1575 O O . SER A 1 196 ? 6.023 -17.516 -13.023 1 98.38 196 SER A O 1
ATOM 1577 N N . ILE A 1 197 ? 4.031 -16.5 -13.078 1 97.5 197 ILE A N 1
ATOM 1578 C CA . ILE A 1 197 ? 3.334 -17.719 -13.469 1 97.5 197 ILE A CA 1
ATOM 1579 C C . ILE A 1 197 ? 2.641 -17.516 -14.812 1 97.5 197 ILE A C 1
ATOM 1581 O O . ILE A 1 197 ? 2.043 -16.469 -15.055 1 97.5 197 ILE A O 1
ATOM 1585 N N . ASN A 1 198 ? 2.758 -18.469 -15.656 1 96.44 198 ASN A N 1
ATOM 1586 C CA . ASN A 1 198 ? 1.896 -18.656 -16.828 1 96.44 198 ASN A CA 1
ATOM 1587 C C . ASN A 1 198 ? 1.032 -19.906 -16.688 1 96.44 198 ASN A C 1
ATOM 1589 O O . ASN A 1 198 ? 1.556 -21.016 -16.594 1 96.44 198 ASN A O 1
ATOM 1593 N N . ILE A 1 199 ? -0.197 -19.688 -16.766 1 95.19 199 ILE A N 1
ATOM 1594 C CA . ILE A 1 199 ? -1.053 -20.859 -16.781 1 95.19 199 ILE A CA 1
ATOM 1595 C C . ILE A 1 199 ? -0.947 -21.562 -18.125 1 95.19 199 ILE A C 1
ATOM 1597 O O . ILE A 1 199 ? -0.824 -20.906 -19.172 1 95.19 199 ILE A O 1
ATOM 1601 N N . LEU A 1 200 ? -0.94 -22.844 -18.125 1 95.12 200 LEU A N 1
ATOM 1602 C CA . LEU A 1 200 ? -0.944 -23.656 -19.344 1 95.12 200 LEU A CA 1
ATOM 1603 C C . LEU A 1 200 ? -2.254 -24.422 -19.484 1 95.12 200 LEU A C 1
ATOM 1605 O O . LEU A 1 200 ? -3.09 -24.391 -18.578 1 95.12 200 LEU A O 1
ATOM 1609 N N . PHE A 1 201 ? -2.432 -25.078 -20.688 1 93.81 201 PHE A N 1
ATOM 1610 C CA . PHE A 1 201 ? -3.766 -25.625 -20.938 1 93.81 201 PHE A CA 1
ATOM 1611 C C . PHE A 1 201 ? -3.693 -27.094 -21.297 1 93.81 201 PHE A C 1
ATOM 1613 O O . PHE A 1 201 ? -4.043 -27.484 -22.422 1 93.81 201 PHE A O 1
ATOM 1620 N N . PRO A 1 202 ? -3.357 -27.906 -20.281 1 93.75 202 PRO A N 1
ATOM 1621 C CA . PRO A 1 202 ? -3.379 -29.344 -20.562 1 93.75 202 PRO A CA 1
ATOM 1622 C C . PRO A 1 202 ? -4.789 -29.875 -20.812 1 93.75 202 PRO A C 1
ATOM 1624 O O . PRO A 1 202 ? -5.746 -29.422 -20.188 1 93.75 202 PRO A O 1
ATOM 1627 N N . LYS A 1 203 ? -4.914 -30.859 -21.688 1 92.44 203 LYS A N 1
ATOM 1628 C CA . LYS A 1 203 ? -6.203 -31.484 -21.953 1 92.44 203 LYS A CA 1
ATOM 1629 C C . LYS A 1 203 ? -6.605 -32.438 -20.828 1 92.44 203 LYS A C 1
ATOM 1631 O O . LYS A 1 203 ? -7.793 -32.594 -20.531 1 92.44 203 LYS A O 1
ATOM 1636 N N . ASN A 1 204 ? -5.609 -33.062 -20.25 1 91.81 204 ASN A N 1
ATOM 1637 C CA . ASN A 1 204 ? -5.871 -33.969 -19.156 1 91.81 204 ASN A CA 1
ATOM 1638 C C . ASN A 1 204 ? -5.672 -33.312 -17.797 1 91.81 204 ASN A C 1
ATOM 1640 O O . ASN A 1 204 ? -4.582 -32.812 -17.5 1 91.81 204 ASN A O 1
ATOM 1644 N N . ILE A 1 205 ? -6.723 -33.344 -16.984 1 93.88 205 ILE A N 1
ATOM 1645 C CA . ILE A 1 205 ? -6.684 -32.719 -15.672 1 93.88 205 ILE A CA 1
ATOM 1646 C C . ILE A 1 205 ? -6.598 -33.812 -14.594 1 93.88 205 ILE A C 1
ATOM 1648 O O . ILE A 1 205 ? -7.344 -34.781 -14.633 1 93.88 205 ILE A O 1
ATOM 1652 N N . GLY A 1 206 ? -5.676 -33.594 -13.664 1 92.94 206 GLY A N 1
ATOM 1653 C CA . GLY A 1 206 ? -5.523 -34.562 -12.578 1 92.94 206 GLY A CA 1
ATOM 1654 C C . GLY A 1 206 ? -6.496 -34.312 -11.438 1 92.94 206 GLY A C 1
ATOM 1655 O O . GLY A 1 206 ? -6.719 -33.188 -11.023 1 92.94 206 GLY A O 1
ATOM 1656 N N . ARG A 1 207 ? -7.074 -35.406 -10.93 1 93.94 207 ARG A N 1
ATOM 1657 C CA . ARG A 1 207 ? -7.922 -35.375 -9.742 1 93.94 207 ARG A CA 1
ATOM 1658 C C . ARG A 1 207 ? -7.156 -35.844 -8.508 1 93.94 207 ARG A C 1
ATOM 1660 O O . ARG A 1 207 ? -6.141 -36.531 -8.625 1 93.94 207 ARG A O 1
ATOM 1667 N N . ARG A 1 208 ? -7.656 -35.375 -7.332 1 94.38 208 ARG A N 1
ATOM 1668 C CA . ARG A 1 208 ? -7.023 -35.719 -6.062 1 94.38 208 ARG A CA 1
ATOM 1669 C C . ARG A 1 208 ? -5.57 -35.281 -6.035 1 94.38 208 ARG A C 1
ATOM 1671 O O . ARG A 1 208 ? -4.684 -36.031 -5.625 1 94.38 208 ARG A O 1
ATOM 1678 N N . ARG A 1 209 ? -5.348 -34.125 -6.625 1 95.62 209 ARG A N 1
ATOM 1679 C CA . ARG A 1 209 ? -4.035 -33.5 -6.711 1 95.62 209 ARG A CA 1
ATOM 1680 C C . ARG A 1 209 ? -4.047 -32.125 -6.055 1 95.62 209 ARG A C 1
ATOM 1682 O O . ARG A 1 209 ? -5.105 -31.625 -5.668 1 95.62 209 ARG A O 1
ATOM 1689 N N . THR A 1 210 ? -2.877 -31.562 -5.934 1 96.5 210 THR A N 1
ATOM 1690 C CA . THR A 1 210 ? -2.781 -30.203 -5.398 1 96.5 210 THR A CA 1
ATOM 1691 C C . THR A 1 210 ? -3.174 -29.188 -6.453 1 96.5 210 THR A C 1
ATOM 1693 O O . THR A 1 210 ? -2.764 -29.281 -7.609 1 96.5 210 THR A O 1
ATOM 1696 N N . GLY A 1 211 ? -4.016 -28.234 -6.098 1 96.5 211 GLY A N 1
ATOM 1697 C CA . GLY A 1 211 ? -4.379 -27.156 -7.012 1 96.5 211 GLY A CA 1
ATOM 1698 C C . GLY A 1 211 ? -3.238 -26.188 -7.273 1 96.5 211 GLY A C 1
ATOM 1699 O O . GLY A 1 211 ? -2.354 -26.016 -6.434 1 96.5 211 GLY A O 1
ATOM 1700 N N . ILE A 1 212 ? -3.273 -25.531 -8.391 1 96 212 ILE A N 1
ATOM 1701 C CA . ILE A 1 212 ? -2.199 -24.641 -8.812 1 96 212 ILE A CA 1
ATOM 1702 C C . ILE A 1 212 ? -2.062 -23.484 -7.812 1 96 212 ILE A C 1
ATOM 1704 O O . ILE A 1 212 ? -0.949 -23.094 -7.461 1 96 212 ILE A O 1
ATOM 1708 N N . TYR A 1 213 ? -3.188 -22.875 -7.34 1 97 213 TYR A N 1
ATOM 1709 C CA . TYR A 1 213 ? -3.121 -21.75 -6.418 1 97 213 TYR A CA 1
ATOM 1710 C C . TYR A 1 213 ? -2.455 -22.156 -5.105 1 97 213 TYR A C 1
ATOM 1712 O O . TYR A 1 213 ? -1.731 -21.359 -4.5 1 97 213 TYR A O 1
ATOM 1720 N N . THR A 1 214 ? -2.738 -23.391 -4.695 1 97.75 214 THR A N 1
ATOM 1721 C CA . THR A 1 214 ? -2.113 -23.891 -3.477 1 97.75 214 THR A CA 1
ATOM 1722 C C . THR A 1 214 ? -0.608 -24.047 -3.664 1 97.75 214 THR A C 1
ATOM 1724 O O . THR A 1 214 ? 0.176 -23.656 -2.801 1 97.75 214 THR A O 1
ATOM 1727 N N . LEU A 1 215 ? -0.298 -24.609 -4.73 1 96.56 215 LEU A N 1
ATOM 1728 C CA . LEU A 1 215 ? 1.109 -24.891 -4.988 1 96.56 215 LEU A CA 1
ATOM 1729 C C . LEU A 1 215 ? 1.898 -23.594 -5.172 1 96.56 215 LEU A C 1
ATOM 1731 O O . LEU A 1 215 ? 3.008 -23.469 -4.648 1 96.56 215 LEU A O 1
ATOM 1735 N N . THR A 1 216 ? 1.401 -22.656 -5.938 1 97.69 216 THR A N 1
ATOM 1736 C CA . THR A 1 216 ? 2.105 -21.406 -6.172 1 97.69 216 THR A CA 1
ATOM 1737 C C . THR A 1 216 ? 2.156 -20.562 -4.898 1 97.69 216 THR A C 1
ATOM 1739 O O . THR A 1 216 ? 3.121 -19.844 -4.664 1 97.69 216 THR A O 1
ATOM 1742 N N . ARG A 1 217 ? 1.149 -20.656 -4.055 1 98.56 217 ARG A N 1
ATOM 1743 C CA . ARG A 1 217 ? 1.205 -20.047 -2.734 1 98.56 217 ARG A CA 1
ATOM 1744 C C . ARG A 1 217 ? 2.338 -20.625 -1.9 1 98.56 217 ARG A C 1
ATOM 1746 O O . ARG A 1 217 ? 3.025 -19.906 -1.178 1 98.56 217 ARG A O 1
ATOM 1753 N N . ALA A 1 218 ? 2.527 -21.875 -1.978 1 98.19 218 ALA A N 1
ATOM 1754 C CA . ALA A 1 218 ? 3.535 -22.578 -1.191 1 98.19 218 ALA A CA 1
ATOM 1755 C C . ALA A 1 218 ? 4.941 -22.125 -1.578 1 98.19 218 ALA A C 1
ATOM 1757 O O . ALA A 1 218 ? 5.867 -22.188 -0.763 1 98.19 218 ALA A O 1
ATOM 1758 N N . LEU A 1 219 ? 5.102 -21.672 -2.781 1 98.12 219 LEU A N 1
ATOM 1759 C CA . LEU A 1 219 ? 6.402 -21.188 -3.236 1 98.12 219 LEU A CA 1
ATOM 1760 C C . LEU A 1 219 ? 6.902 -20.047 -2.352 1 98.12 219 LEU A C 1
ATOM 1762 O O . LEU A 1 219 ? 8.109 -19.875 -2.182 1 98.12 219 LEU A O 1
ATOM 1766 N N . ALA A 1 220 ? 6 -19.281 -1.785 1 97.94 220 ALA A N 1
ATOM 1767 C CA . ALA A 1 220 ? 6.367 -18.141 -0.95 1 97.94 220 ALA A CA 1
ATOM 1768 C C . ALA A 1 220 ? 7.176 -18.594 0.264 1 97.94 220 ALA A C 1
ATOM 1770 O O . ALA A 1 220 ? 7.902 -17.797 0.864 1 97.94 220 ALA A O 1
ATOM 1771 N N . SER A 1 221 ? 7.109 -19.859 0.601 1 97.69 221 SER A N 1
ATOM 1772 C CA . SER A 1 221 ? 7.805 -20.375 1.772 1 97.69 221 SER A CA 1
ATOM 1773 C C . SER A 1 221 ? 9.188 -20.906 1.406 1 97.69 221 SER A C 1
ATOM 1775 O O . SER A 1 221 ? 9.992 -21.203 2.285 1 97.69 221 SER A O 1
ATOM 1777 N N . ALA A 1 222 ? 9.461 -21.031 0.148 1 97.62 222 ALA A N 1
ATOM 1778 C CA . ALA A 1 222 ? 10.719 -21.625 -0.291 1 97.62 222 ALA A CA 1
ATOM 1779 C C . ALA A 1 222 ? 11.898 -20.719 0.065 1 97.62 222 ALA A C 1
ATOM 1781 O O . ALA A 1 222 ? 11.812 -19.5 -0.045 1 97.62 222 ALA A O 1
ATOM 1782 N N . LYS A 1 223 ? 13.055 -21.344 0.4 1 96.62 223 LYS A N 1
ATOM 1783 C CA . LYS A 1 223 ? 14.227 -20.594 0.825 1 96.62 223 LYS A CA 1
ATOM 1784 C C . LYS A 1 223 ? 15.297 -20.578 -0.261 1 96.62 223 LYS A C 1
ATOM 1786 O O . LYS A 1 223 ? 16.266 -19.828 -0.172 1 96.62 223 LYS A O 1
ATOM 1791 N N . SER A 1 224 ? 15.078 -21.469 -1.218 1 96.25 224 SER A N 1
ATOM 1792 C CA . SER A 1 224 ? 16.078 -21.641 -2.275 1 96.25 224 SER A CA 1
ATOM 1793 C C . SER A 1 224 ? 15.422 -22.125 -3.564 1 96.25 224 SER A C 1
ATOM 1795 O O . SER A 1 224 ? 14.25 -22.516 -3.568 1 96.25 224 SER A O 1
ATOM 1797 N N . LEU A 1 225 ? 16.203 -22.094 -4.617 1 96.19 225 LEU A N 1
ATOM 1798 C CA . LEU A 1 225 ? 15.734 -22.625 -5.891 1 96.19 225 LEU A CA 1
ATOM 1799 C C . LEU A 1 225 ? 15.422 -24.109 -5.773 1 96.19 225 LEU A C 1
ATOM 1801 O O . LEU A 1 225 ? 14.438 -24.594 -6.34 1 96.19 225 LEU A O 1
ATOM 1805 N N . GLU A 1 226 ? 16.281 -24.797 -5.035 1 95.94 226 GLU A N 1
ATOM 1806 C CA . GLU A 1 226 ? 16.047 -26.234 -4.82 1 95.94 226 GLU A CA 1
ATOM 1807 C C . GLU A 1 226 ? 14.758 -26.453 -4.031 1 95.94 226 GLU A C 1
ATOM 1809 O O . GLU A 1 226 ? 13.992 -27.375 -4.336 1 95.94 226 GLU A O 1
ATOM 1814 N N . GLY A 1 227 ? 14.609 -25.641 -3.045 1 96.75 227 GLY A N 1
ATOM 1815 C CA . GLY A 1 227 ? 13.375 -25.719 -2.281 1 96.75 227 GLY A CA 1
ATOM 1816 C C . GLY A 1 227 ? 12.141 -25.453 -3.119 1 96.75 227 GLY A C 1
ATOM 1817 O O . GLY A 1 227 ? 11.125 -26.141 -2.959 1 96.75 227 GLY A O 1
ATOM 1818 N N . ALA A 1 228 ? 12.211 -24.469 -3.982 1 97.75 228 ALA A N 1
ATOM 1819 C CA . ALA A 1 228 ? 11.102 -24.156 -4.879 1 97.75 228 ALA A CA 1
ATOM 1820 C C . ALA A 1 228 ? 10.797 -25.344 -5.797 1 97.75 228 ALA A C 1
ATOM 1822 O O . ALA A 1 228 ? 9.625 -25.672 -6.02 1 97.75 228 ALA A O 1
ATOM 1823 N N . GLN A 1 229 ? 11.828 -25.969 -6.305 1 96 229 GLN A N 1
ATOM 1824 C CA . GLN A 1 229 ? 11.648 -27.141 -7.168 1 96 229 GLN A CA 1
ATOM 1825 C C . GLN A 1 229 ? 10.961 -28.281 -6.426 1 96 229 GLN A C 1
ATOM 1827 O O . GLN A 1 229 ? 10.117 -28.969 -6.992 1 96 229 GLN A O 1
ATOM 1832 N N . ALA A 1 230 ? 11.352 -28.438 -5.211 1 95.44 230 ALA A N 1
ATOM 1833 C CA . ALA A 1 230 ? 10.727 -29.484 -4.402 1 95.44 230 ALA A CA 1
ATOM 1834 C C . ALA A 1 230 ? 9.234 -29.219 -4.215 1 95.44 230 ALA A C 1
ATOM 1836 O O . ALA A 1 230 ? 8.422 -30.156 -4.25 1 95.44 230 ALA A O 1
ATOM 1837 N N . ILE A 1 231 ? 8.906 -27.984 -4.02 1 96.25 231 ILE A N 1
ATOM 1838 C CA . ILE A 1 231 ? 7.508 -27.609 -3.861 1 96.25 231 ILE A CA 1
ATOM 1839 C C . ILE A 1 231 ? 6.754 -27.859 -5.168 1 96.25 231 ILE A C 1
ATOM 1841 O O . ILE A 1 231 ? 5.645 -28.406 -5.156 1 96.25 231 ILE A O 1
ATOM 1845 N N . ILE A 1 232 ? 7.32 -27.547 -6.258 1 95.44 232 ILE A N 1
ATOM 1846 C CA . ILE A 1 232 ? 6.711 -27.703 -7.574 1 95.44 232 ILE A CA 1
ATOM 1847 C C . ILE A 1 232 ? 6.504 -29.188 -7.871 1 95.44 232 ILE A C 1
ATOM 1849 O O . ILE A 1 232 ? 5.488 -29.562 -8.453 1 95.44 232 ILE A O 1
ATOM 1853 N N . ALA A 1 233 ? 7.457 -29.969 -7.441 1 92.25 233 ALA A N 1
ATOM 1854 C CA . ALA A 1 233 ? 7.328 -31.406 -7.629 1 92.25 233 ALA A CA 1
ATOM 1855 C C . ALA A 1 233 ? 6.141 -31.969 -6.848 1 92.25 233 ALA A C 1
ATOM 1857 O O . ALA A 1 233 ? 5.449 -32.875 -7.312 1 92.25 233 ALA A O 1
ATOM 1858 N N . ASP A 1 234 ? 5.953 -31.391 -5.68 1 92.25 234 ASP A N 1
ATOM 1859 C CA . ASP A 1 234 ? 4.828 -31.672 -4.789 1 92.25 234 ASP A CA 1
ATOM 1860 C C . ASP A 1 234 ? 4.652 -33.188 -4.582 1 92.25 234 ASP A C 1
ATOM 1862 O O . ASP A 1 234 ? 3.539 -33.688 -4.676 1 92.25 234 ASP A O 1
ATOM 1866 N N . ASP A 1 235 ? 5.602 -33.875 -4.328 1 87.19 235 ASP A N 1
ATOM 1867 C CA . ASP A 1 235 ? 5.516 -35.281 -4.055 1 87.19 235 ASP A CA 1
ATOM 1868 C C . ASP A 1 235 ? 4.828 -35.562 -2.715 1 87.19 235 ASP A C 1
ATOM 1870 O O . ASP A 1 235 ? 5.16 -34.938 -1.708 1 87.19 235 ASP A O 1
ATOM 1874 N N . PRO A 1 236 ? 3.844 -36.5 -2.691 1 85.25 236 PRO A N 1
ATOM 1875 C CA . PRO A 1 236 ? 3.518 -37.5 -3.723 1 85.25 236 PRO A CA 1
ATOM 1876 C C . PRO A 1 236 ? 2.301 -37.094 -4.555 1 85.25 236 PRO A C 1
ATOM 1878 O O . PRO A 1 236 ? 1.938 -37.781 -5.5 1 85.25 236 PRO A O 1
ATOM 1881 N N . LEU A 1 237 ? 1.672 -36 -4.285 1 90.25 237 LEU A N 1
ATOM 1882 C CA . LEU A 1 237 ? 0.4 -35.719 -4.938 1 90.25 237 LEU A CA 1
ATOM 1883 C C . LEU A 1 237 ? 0.622 -35.156 -6.344 1 90.25 237 LEU A C 1
ATOM 1885 O O . LEU A 1 237 ? 0.173 -35.75 -7.324 1 90.25 237 LEU A O 1
ATOM 1889 N N . GLY A 1 238 ? 1.456 -34.094 -6.395 1 92.31 238 GLY A N 1
ATOM 1890 C CA . GLY A 1 238 ? 1.637 -33.406 -7.66 1 92.31 238 GLY A CA 1
ATOM 1891 C C . GLY A 1 238 ? 0.536 -32.406 -7.957 1 92.31 238 GLY A C 1
ATOM 1892 O O . GLY A 1 238 ? -0.445 -32.312 -7.219 1 92.31 238 GLY A O 1
ATOM 1893 N N . CYS A 1 239 ? 0.732 -31.734 -9.055 1 94.75 239 CYS A N 1
ATOM 1894 C CA . CYS A 1 239 ? -0.222 -30.703 -9.445 1 94.75 239 CYS A CA 1
ATOM 1895 C C . CYS A 1 239 ? -1.353 -31.297 -10.281 1 94.75 239 CYS A C 1
ATOM 1897 O O . CYS A 1 239 ? -1.141 -32.219 -11.047 1 94.75 239 CYS A O 1
ATOM 1899 N N . GLY A 1 240 ? -2.523 -30.719 -10.141 1 94.81 240 GLY A N 1
ATOM 1900 C CA . GLY A 1 240 ? -3.67 -31.203 -10.898 1 94.81 240 GLY A CA 1
ATOM 1901 C C . GLY A 1 240 ? -3.842 -30.516 -12.234 1 94.81 240 GLY A C 1
ATOM 1902 O O . GLY A 1 240 ? -4.617 -30.969 -13.078 1 94.81 240 GLY A O 1
ATOM 1903 N N . TYR A 1 241 ? -3.107 -29.5 -12.469 1 94.25 241 TYR A N 1
ATOM 1904 C CA . TYR A 1 241 ? -3.242 -28.719 -13.688 1 94.25 241 TYR A CA 1
ATOM 1905 C C . TYR A 1 241 ? -1.876 -28.344 -14.25 1 94.25 241 TYR A C 1
ATOM 1907 O O . TYR A 1 241 ? -0.88 -29.016 -13.969 1 94.25 241 TYR A O 1
ATOM 1915 N N . GLY A 1 242 ? -1.834 -27.5 -15.297 1 94.25 242 GLY A N 1
ATOM 1916 C CA . GLY A 1 242 ? -0.588 -27.125 -15.945 1 94.25 242 GLY A CA 1
ATOM 1917 C C . GLY A 1 242 ? -0.248 -25.656 -15.766 1 94.25 242 GLY A C 1
ATOM 1918 O O . GLY A 1 242 ? -1.126 -24.797 -15.844 1 94.25 242 GLY A O 1
ATOM 1919 N N . PHE A 1 243 ? 1.02 -25.375 -15.43 1 95.88 243 PHE A N 1
ATOM 1920 C CA . PHE A 1 243 ? 1.501 -24 -15.344 1 95.88 243 PHE A CA 1
ATOM 1921 C C . PHE A 1 243 ? 3.002 -23.938 -15.602 1 95.88 243 PHE A C 1
ATOM 1923 O O . PHE A 1 243 ? 3.672 -24.969 -15.656 1 95.88 243 PHE A O 1
ATOM 1930 N N . SER A 1 244 ? 3.441 -22.828 -15.906 1 97.12 244 SER A N 1
ATOM 1931 C CA . SER A 1 244 ? 4.863 -22.531 -16.047 1 97.12 244 SER A CA 1
ATOM 1932 C C . SER A 1 244 ? 5.312 -21.484 -15.023 1 97.12 244 SER A C 1
ATOM 1934 O O . SER A 1 244 ? 4.598 -20.516 -14.758 1 97.12 244 SER A O 1
ATOM 1936 N N . VAL A 1 245 ? 6.473 -21.703 -14.43 1 98.19 245 VAL A N 1
ATOM 1937 C CA . VAL A 1 245 ? 7.047 -20.781 -13.461 1 98.19 245 VAL A CA 1
ATOM 1938 C C . VAL A 1 245 ? 8.336 -20.188 -14.016 1 98.19 245 VAL A C 1
ATOM 1940 O O . VAL A 1 245 ? 9.234 -20.906 -14.453 1 98.19 245 VAL A O 1
ATOM 1943 N N . ASN A 1 246 ? 8.383 -18.906 -14.094 1 98.44 246 ASN A N 1
ATOM 1944 C CA . ASN A 1 246 ? 9.617 -18.172 -14.336 1 98.44 246 ASN A CA 1
ATOM 1945 C C . ASN A 1 246 ? 10.273 -17.734 -13.031 1 98.44 246 ASN A C 1
ATOM 1947 O O . ASN A 1 246 ? 9.773 -16.828 -12.359 1 98.44 246 ASN A O 1
ATOM 1951 N N . LEU A 1 247 ? 11.398 -18.328 -12.734 1 98.31 247 LEU A N 1
ATOM 1952 C CA . LEU A 1 247 ? 11.906 -18.328 -11.367 1 98.31 247 LEU A CA 1
ATOM 1953 C C . LEU A 1 247 ? 13.367 -17.891 -11.328 1 98.31 247 LEU A C 1
ATOM 1955 O O . LEU A 1 247 ? 14.148 -18.25 -12.211 1 98.31 247 LEU A O 1
ATOM 1959 N N . SER A 1 248 ? 13.68 -17.078 -10.344 1 98.06 248 SER A N 1
ATOM 1960 C CA . SER A 1 248 ? 15.07 -16.75 -10.023 1 98.06 248 SER A CA 1
ATOM 1961 C C . SER A 1 248 ? 15.234 -16.438 -8.539 1 98.06 248 SER A C 1
ATOM 1963 O O . SER A 1 248 ? 14.258 -16.438 -7.789 1 98.06 248 SER A O 1
ATOM 1965 N N . GLN A 1 249 ? 16.484 -16.266 -8.156 1 96.56 249 GLN A N 1
ATOM 1966 C CA . GLN A 1 249 ? 16.812 -15.891 -6.785 1 96.56 249 GLN A CA 1
ATOM 1967 C C . GLN A 1 249 ? 17.984 -14.922 -6.742 1 96.56 249 GLN A C 1
ATOM 1969 O O . GLN A 1 249 ? 19.047 -15.195 -7.32 1 96.56 249 GLN A O 1
ATOM 1974 N N . LYS A 1 250 ? 17.734 -13.875 -6.086 1 91.94 250 LYS A N 1
ATOM 1975 C CA . LYS A 1 250 ? 18.828 -12.961 -5.805 1 91.94 250 LYS A CA 1
ATOM 1976 C C . LYS A 1 250 ? 19.547 -13.344 -4.508 1 91.94 250 LYS A C 1
ATOM 1978 O O . LYS A 1 250 ? 18.922 -13.375 -3.443 1 91.94 250 LYS A O 1
ATOM 1983 N N . GLN A 1 251 ? 20.75 -13.68 -4.688 1 83.56 251 GLN A N 1
ATOM 1984 C CA . GLN A 1 251 ? 21.531 -14 -3.494 1 83.56 251 GLN A CA 1
ATOM 1985 C C . GLN A 1 251 ? 22.375 -12.805 -3.053 1 83.56 251 GLN A C 1
ATOM 1987 O O . GLN A 1 251 ? 22.922 -12.094 -3.885 1 83.56 251 GLN A O 1
ATOM 1992 N N . LYS A 1 252 ? 22.391 -12.383 -1.834 1 71.94 252 LYS A N 1
ATOM 1993 C CA . LYS A 1 252 ? 23.062 -11.211 -1.292 1 71.94 252 LYS A CA 1
ATOM 1994 C C . LYS A 1 252 ? 24.547 -11.227 -1.635 1 71.94 252 LYS A C 1
ATOM 1996 O O . LYS A 1 252 ? 25.125 -10.195 -1.968 1 71.94 252 LYS A O 1
ATOM 2001 N N . ASN A 1 253 ? 25.203 -12.375 -1.588 1 69 253 ASN A N 1
ATOM 2002 C CA . ASN A 1 253 ? 26.656 -12.391 -1.702 1 69 253 ASN A CA 1
ATOM 2003 C C . ASN A 1 253 ? 27.109 -13.078 -2.986 1 69 253 ASN A C 1
ATOM 2005 O O . ASN A 1 253 ? 28.203 -13.633 -3.041 1 69 253 ASN A O 1
ATOM 2009 N N . SER A 1 254 ? 26.203 -13.078 -3.891 1 71.31 254 SER A N 1
ATOM 2010 C CA . SER A 1 254 ? 26.609 -13.703 -5.145 1 71.31 254 SER A CA 1
ATOM 2011 C C . SER A 1 254 ? 26.203 -12.852 -6.344 1 71.31 254 SER A C 1
ATOM 2013 O O . SER A 1 254 ? 25.094 -12.289 -6.367 1 71.31 254 SER A O 1
ATOM 2015 N N . SER A 1 255 ? 27.156 -12.711 -7.16 1 71.06 255 SER A N 1
ATOM 2016 C CA . SER A 1 255 ? 26.875 -12.016 -8.406 1 71.06 255 SER A CA 1
ATOM 2017 C C . SER A 1 255 ? 26.344 -12.977 -9.469 1 71.06 255 SER A C 1
ATOM 2019 O O . SER A 1 255 ? 25.875 -12.547 -10.523 1 71.06 255 SER A O 1
ATOM 2021 N N . GLU A 1 256 ? 26.453 -14.219 -9.109 1 84.06 256 GLU A N 1
ATOM 2022 C CA . GLU A 1 256 ? 25.953 -15.195 -10.07 1 84.06 256 GLU A CA 1
ATOM 2023 C C . GLU A 1 256 ? 24.422 -15.305 -10.008 1 84.06 256 GLU A C 1
ATOM 2025 O O . GLU A 1 256 ? 23.844 -15.445 -8.93 1 84.06 256 GLU A O 1
ATOM 2030 N N . ILE A 1 257 ? 23.844 -15.07 -11.156 1 92.5 257 ILE A N 1
ATOM 2031 C CA . ILE A 1 257 ? 22.391 -15.125 -11.25 1 92.5 257 ILE A CA 1
ATOM 2032 C C . ILE A 1 257 ? 21.984 -16.297 -12.133 1 92.5 257 ILE A C 1
ATOM 2034 O O . ILE A 1 257 ? 22.484 -16.469 -13.242 1 92.5 257 ILE A O 1
ATOM 2038 N N . LEU A 1 258 ? 21.188 -17.188 -11.57 1 93.62 258 LEU A N 1
ATOM 2039 C CA . LEU A 1 258 ? 20.562 -18.25 -12.344 1 93.62 258 LEU A CA 1
ATOM 2040 C C . LEU A 1 258 ? 19.047 -18.047 -12.438 1 93.62 258 LEU A C 1
ATOM 2042 O O . LEU A 1 258 ? 18.391 -17.797 -11.422 1 93.62 258 LEU A O 1
ATOM 2046 N N . MET A 1 259 ? 18.578 -18.125 -13.672 1 96.94 259 MET A N 1
ATOM 2047 C CA . MET A 1 259 ? 17.125 -18.141 -13.898 1 96.94 259 MET A CA 1
ATOM 2048 C C . MET A 1 259 ? 16.672 -19.516 -14.391 1 96.94 259 MET A C 1
ATOM 2050 O O . MET A 1 259 ? 17.484 -20.281 -14.93 1 96.94 259 MET A O 1
ATOM 2054 N N . MET A 1 260 ? 15.445 -19.766 -14.078 1 97.44 260 MET A N 1
ATOM 2055 C CA . MET A 1 260 ? 14.875 -21.031 -14.547 1 97.44 260 MET A CA 1
ATOM 2056 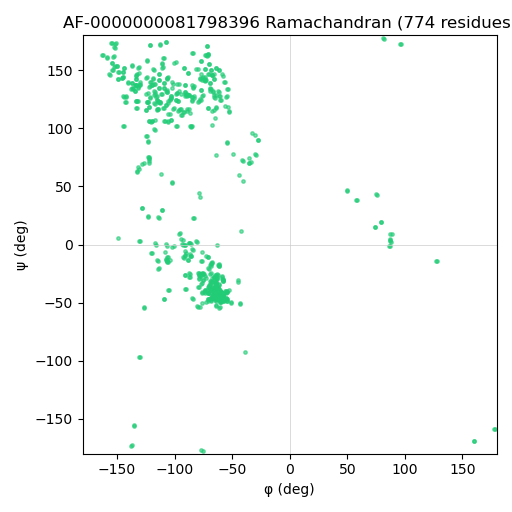C C . MET A 1 260 ? 13.43 -20.844 -14.992 1 97.44 260 MET A C 1
ATOM 2058 O O . MET A 1 260 ? 12.68 -20.078 -14.375 1 97.44 260 MET A O 1
ATOM 2062 N N . ASN A 1 261 ? 13.156 -21.484 -16.031 1 98 261 ASN A N 1
ATOM 2063 C CA . ASN A 1 261 ? 11.758 -21.719 -16.375 1 98 261 ASN A CA 1
ATOM 2064 C C . ASN A 1 261 ? 11.352 -23.172 -16.141 1 98 261 ASN A C 1
ATOM 2066 O O . ASN A 1 261 ? 12.047 -24.094 -16.562 1 98 261 ASN A O 1
ATOM 2070 N N . ILE A 1 262 ? 10.266 -23.375 -15.484 1 97.88 262 ILE A N 1
ATOM 2071 C CA . ILE A 1 262 ? 9.797 -24.719 -15.188 1 97.88 262 ILE A CA 1
ATOM 2072 C C . ILE A 1 262 ? 8.375 -24.906 -15.703 1 97.88 262 ILE A C 1
ATOM 2074 O O . ILE A 1 262 ? 7.445 -24.25 -15.227 1 97.88 262 ILE A O 1
ATOM 2078 N N . GLU A 1 263 ? 8.195 -25.812 -16.672 1 97.38 263 GLU A N 1
ATOM 2079 C CA . GLU A 1 263 ? 6.863 -26.234 -17.094 1 97.38 263 GLU A CA 1
ATOM 2080 C C . GLU A 1 263 ? 6.371 -27.422 -16.281 1 97.38 263 GLU A C 1
ATOM 2082 O O . GLU A 1 263 ? 7.09 -28.406 -16.125 1 97.38 263 GLU A O 1
ATOM 2087 N N . VAL A 1 264 ? 5.207 -27.25 -15.805 1 96.38 264 VAL A N 1
ATOM 2088 C CA . VAL A 1 264 ? 4.629 -28.281 -14.953 1 96.38 264 VAL A CA 1
ATOM 2089 C C . VAL A 1 264 ? 3.371 -28.844 -15.609 1 96.38 264 VAL A C 1
ATOM 2091 O O . VAL A 1 264 ? 2.521 -28.094 -16.094 1 96.38 264 VAL A O 1
ATOM 2094 N N . ALA A 1 265 ? 3.26 -30.172 -15.664 1 95 265 ALA A N 1
ATOM 2095 C CA . ALA A 1 265 ? 2.078 -30.859 -16.172 1 95 265 ALA A CA 1
ATOM 2096 C C . ALA A 1 265 ? 1.336 -31.578 -15.047 1 95 265 ALA A C 1
ATOM 2098 O O . ALA A 1 265 ? 1.9 -31.812 -13.977 1 95 265 ALA A O 1
ATOM 2099 N N . PRO A 1 266 ? 0.004 -31.797 -15.273 1 93.81 266 PRO A N 1
ATOM 2100 C CA . PRO A 1 266 ? -0.685 -32.625 -14.273 1 93.81 266 PRO A CA 1
ATOM 2101 C C . PRO A 1 266 ? -0.006 -33.969 -14.047 1 93.81 266 PRO A C 1
ATOM 2103 O O . PRO A 1 266 ? 0.489 -34.594 -14.992 1 93.81 266 PRO A O 1
ATOM 2106 N N . ARG A 1 267 ? 0.113 -34.25 -12.766 1 86.5 267 ARG A N 1
ATOM 2107 C CA . ARG A 1 267 ? 0.764 -35.531 -12.461 1 86.5 267 ARG A CA 1
ATOM 2108 C C . ARG A 1 267 ? -0.094 -36.719 -12.906 1 86.5 267 ARG A C 1
ATOM 2110 O O . ARG A 1 267 ? -1.282 -36.781 -12.586 1 86.5 267 ARG A O 1
ATOM 2117 N N . ALA A 1 268 ? 0.368 -37.281 -14.055 1 70.44 268 ALA A N 1
ATOM 2118 C CA . ALA A 1 268 ? -0.279 -38.5 -14.492 1 70.44 268 ALA A CA 1
ATOM 2119 C C . ALA A 1 268 ? 0.193 -39.719 -13.664 1 70.44 268 ALA A C 1
ATOM 2121 O O . ALA A 1 268 ? 1.248 -39.656 -13.031 1 70.44 268 ALA A O 1
ATOM 2122 N N . HIS A 1 269 ? -0.708 -40.688 -13.438 1 55.84 269 HIS A N 1
ATOM 2123 C CA . HIS A 1 269 ? -0.407 -41.875 -12.656 1 55.84 269 HIS A CA 1
ATOM 2124 C C . HIS A 1 269 ? 0.948 -42.469 -13.047 1 55.84 269 HIS A C 1
ATOM 2126 O O . HIS A 1 269 ? 1.615 -43.094 -12.227 1 55.84 269 HIS A O 1
ATOM 2132 N N . ALA A 1 270 ? 1.287 -42.281 -14.305 1 46.28 270 ALA A N 1
ATOM 2133 C CA . ALA A 1 270 ? 2.406 -43.125 -14.742 1 46.28 270 ALA A CA 1
ATOM 2134 C C . ALA A 1 270 ? 3.668 -42.281 -14.938 1 46.28 270 ALA A C 1
ATOM 2136 O O . ALA A 1 270 ? 4.711 -42.812 -15.344 1 46.28 270 ALA A O 1
ATOM 2137 N N . THR A 1 271 ? 3.516 -40.938 -14.82 1 57.31 271 THR A N 1
ATOM 2138 C CA . THR A 1 271 ? 4.684 -40.25 -15.359 1 57.31 271 THR A CA 1
ATOM 2139 C C . THR A 1 271 ? 5.637 -39.844 -14.242 1 57.31 271 THR A C 1
ATOM 2141 O O . THR A 1 271 ? 5.203 -39.281 -13.227 1 57.31 271 THR A O 1
ATOM 2144 N N . PRO A 1 272 ? 6.969 -40.188 -14.383 1 60.47 272 PRO A N 1
ATOM 2145 C CA . PRO A 1 272 ? 8.008 -39.969 -13.375 1 60.47 272 PRO A CA 1
ATOM 2146 C C . PRO A 1 272 ? 8.18 -38.469 -13.031 1 60.47 272 PRO A C 1
ATOM 2148 O O . PRO A 1 272 ? 8.273 -38.125 -11.852 1 60.47 272 PRO A O 1
ATOM 2151 N N . GLN A 1 273 ? 8.406 -37.656 -14.211 1 74.31 273 GLN A N 1
ATOM 2152 C CA . GLN A 1 273 ? 8.688 -36.281 -13.82 1 74.31 273 GLN A CA 1
ATOM 2153 C C . GLN A 1 273 ? 7.684 -35.312 -14.453 1 74.31 273 GLN A C 1
ATOM 2155 O O . GLN A 1 273 ? 7.734 -35.062 -15.656 1 74.31 273 GLN A O 1
ATOM 2160 N N . PRO A 1 274 ? 6.793 -34.812 -13.672 1 88.25 274 PRO A N 1
ATOM 2161 C CA . PRO A 1 274 ? 5.691 -34.031 -14.227 1 88.25 274 PRO A CA 1
ATOM 2162 C C . PRO A 1 274 ? 6.078 -32.562 -14.484 1 88.25 274 PRO A C 1
ATOM 2164 O O . PRO A 1 274 ? 5.234 -31.688 -14.391 1 88.25 274 PRO A O 1
ATOM 2167 N N . TYR A 1 275 ? 7.457 -32.344 -14.641 1 93.88 275 TYR A N 1
ATOM 2168 C CA . TYR A 1 275 ? 7.891 -30.984 -14.945 1 93.88 275 TYR A CA 1
ATOM 2169 C C . TYR A 1 275 ? 9.172 -30.984 -15.766 1 93.88 275 TYR A C 1
ATOM 2171 O O . TYR A 1 275 ? 9.867 -32 -15.836 1 93.88 275 TYR A O 1
ATOM 2179 N N . HIS A 1 276 ? 9.414 -30.016 -16.516 1 95.5 276 HIS A N 1
ATOM 2180 C CA . HIS A 1 276 ? 10.633 -29.766 -17.281 1 95.5 276 HIS A CA 1
ATOM 2181 C C . HIS A 1 276 ? 11.289 -28.453 -16.859 1 95.5 276 HIS A C 1
ATOM 2183 O O . HIS A 1 276 ? 10.602 -27.453 -16.656 1 95.5 276 HIS A O 1
ATOM 2189 N N . ILE A 1 277 ? 12.633 -28.469 -16.719 1 96.81 277 ILE A N 1
ATOM 2190 C CA . ILE A 1 277 ? 13.352 -27.281 -16.281 1 96.81 277 ILE A CA 1
ATOM 2191 C C . ILE A 1 277 ? 14.266 -26.797 -17.406 1 96.81 277 ILE A C 1
ATOM 2193 O O . ILE A 1 277 ? 15.062 -27.562 -17.938 1 96.81 277 ILE A O 1
ATOM 2197 N N . LYS A 1 278 ? 14.102 -25.594 -17.781 1 97.12 278 LYS A N 1
ATOM 2198 C CA . LYS A 1 278 ? 15.086 -24.891 -18.594 1 97.12 278 LYS A CA 1
ATOM 2199 C C . LYS A 1 278 ? 15.891 -23.906 -17.75 1 97.12 278 LYS A C 1
ATOM 2201 O O . LYS A 1 278 ? 15.32 -23.016 -17.109 1 97.12 278 LYS A O 1
ATOM 2206 N N . ARG A 1 279 ? 17.188 -24.047 -17.781 1 96.62 279 ARG A N 1
ATOM 2207 C CA . ARG A 1 279 ? 18.078 -23.156 -17.031 1 96.62 279 ARG A CA 1
ATOM 2208 C C . ARG A 1 279 ? 18.609 -22.031 -17.922 1 96.62 279 ARG A C 1
ATOM 2210 O O . ARG A 1 279 ? 18.906 -22.266 -19.094 1 96.62 279 ARG A O 1
ATOM 2217 N N . LEU A 1 280 ? 18.641 -20.891 -17.375 1 95.88 280 LEU A N 1
ATOM 2218 C CA . LEU A 1 280 ? 19.141 -19.703 -18.062 1 95.88 280 LEU A CA 1
ATOM 2219 C C . LEU A 1 280 ? 20.281 -19.062 -17.266 1 95.88 280 LEU A C 1
ATOM 2221 O O . LEU A 1 280 ? 20.047 -18.125 -16.5 1 95.88 280 LEU A O 1
ATOM 2225 N N . PRO A 1 281 ? 21.547 -19.484 -17.5 1 94.88 281 PRO A N 1
ATOM 2226 C CA . PRO A 1 281 ? 22.688 -18.812 -16.859 1 94.88 281 PRO A CA 1
ATOM 2227 C C . PRO A 1 281 ? 22.969 -17.438 -17.453 1 94.88 281 PRO A C 1
ATOM 2229 O O . PRO A 1 281 ? 22.422 -17.094 -18.516 1 94.88 281 PRO A O 1
ATOM 2232 N N . THR A 1 282 ? 23.734 -16.672 -16.703 1 93.31 282 THR A N 1
ATOM 2233 C CA . THR A 1 282 ? 24.219 -15.438 -17.312 1 93.31 282 THR A CA 1
ATOM 2234 C C . THR A 1 282 ? 25.062 -15.734 -18.547 1 93.31 282 THR A C 1
ATOM 2236 O O . THR A 1 282 ? 26 -16.547 -18.484 1 93.31 282 THR A O 1
ATOM 2239 N N . SER A 1 283 ? 24.688 -15.062 -19.656 1 92.56 283 SER A N 1
ATOM 2240 C CA . SER A 1 283 ? 25.375 -15.414 -20.891 1 92.56 283 SER A CA 1
ATOM 2241 C C . SER A 1 283 ? 25.406 -14.234 -21.859 1 92.56 283 SER A C 1
ATOM 2243 O O . SER A 1 283 ? 24.547 -13.352 -21.812 1 92.56 283 SER A O 1
ATOM 2245 N N . SER A 1 284 ? 26.406 -14.227 -22.703 1 90.25 284 SER A N 1
ATOM 2246 C CA . SER A 1 284 ? 26.453 -13.266 -23.797 1 90.25 284 SER A CA 1
ATOM 2247 C C . SER A 1 284 ? 25.797 -13.828 -25.062 1 90.25 284 SER A C 1
ATOM 2249 O O . SER A 1 284 ? 25.641 -13.117 -26.047 1 90.25 284 SER A O 1
ATOM 2251 N N . ASP A 1 285 ? 25.453 -15.055 -24.938 1 89.25 285 ASP A N 1
ATOM 2252 C CA . ASP A 1 285 ? 24.703 -15.703 -26 1 89.25 285 ASP A CA 1
ATOM 2253 C C . ASP A 1 285 ? 23.203 -15.547 -25.812 1 89.25 285 ASP A C 1
ATOM 2255 O O . ASP A 1 285 ? 22.656 -15.953 -24.781 1 89.25 285 ASP A O 1
ATOM 2259 N N . TRP A 1 286 ? 22.531 -15.109 -26.766 1 83.75 286 TRP A N 1
ATOM 2260 C CA . TRP A 1 286 ? 21.109 -14.781 -26.688 1 83.75 286 TRP A CA 1
ATOM 2261 C C . TRP A 1 286 ? 20.281 -16.031 -26.406 1 83.75 286 TRP A C 1
ATOM 2263 O O . TRP A 1 286 ? 19.359 -16 -25.594 1 83.75 286 TRP A O 1
ATOM 2273 N N . GLU A 1 287 ? 20.594 -17.094 -27.016 1 84.5 287 GLU A N 1
ATOM 2274 C CA . GLU A 1 287 ? 19.812 -18.328 -26.906 1 84.5 287 GLU A CA 1
ATOM 2275 C C . GLU A 1 287 ? 19.906 -18.906 -25.484 1 84.5 287 GLU A C 1
ATOM 2277 O O . GLU A 1 287 ? 18.969 -19.547 -25.016 1 84.5 287 GLU A O 1
ATOM 2282 N N . SER A 1 288 ? 21.062 -18.578 -24.922 1 90.31 288 SER A N 1
ATOM 2283 C CA . SER A 1 288 ? 21.297 -19.141 -23.594 1 90.31 288 SER A CA 1
ATOM 2284 C C . SER A 1 288 ? 20.797 -18.188 -22.5 1 90.31 288 SER A C 1
ATOM 2286 O O . SER A 1 288 ? 20.406 -18.641 -21.422 1 90.31 288 SER A O 1
ATOM 2288 N N . GLY A 1 289 ? 20.781 -16.906 -22.844 1 90.69 289 GLY A N 1
ATOM 2289 C CA . GLY A 1 289 ? 20.531 -15.938 -21.797 1 90.69 289 GLY A CA 1
ATOM 2290 C C . GLY A 1 289 ? 19.156 -15.312 -21.875 1 90.69 289 GLY A C 1
ATOM 2291 O O . GLY A 1 289 ? 18.797 -14.492 -21.016 1 90.69 289 GLY A O 1
ATOM 2292 N N . VAL A 1 290 ? 18.344 -15.703 -22.859 1 91.19 290 VAL A N 1
ATOM 2293 C CA . VAL A 1 290 ? 17.047 -15.094 -23.031 1 91.19 290 VAL A CA 1
ATOM 2294 C C . VAL A 1 290 ? 15.984 -16.172 -23.234 1 91.19 290 VAL A C 1
ATOM 2296 O O . VAL A 1 290 ? 16.234 -17.172 -23.922 1 91.19 290 VAL A O 1
ATOM 2299 N N . ALA A 1 291 ? 14.914 -15.977 -22.594 1 92.88 291 ALA A N 1
ATOM 2300 C CA . ALA A 1 291 ? 13.789 -16.875 -22.797 1 92.88 291 ALA A CA 1
ATOM 2301 C C . ALA A 1 291 ? 12.461 -16.125 -22.719 1 92.88 291 ALA A C 1
ATOM 2303 O O . ALA A 1 291 ? 12.352 -15.125 -22.016 1 92.88 291 ALA A O 1
ATOM 2304 N N . PHE A 1 292 ? 11.531 -16.609 -23.469 1 93.69 292 PHE A N 1
ATOM 2305 C CA . PHE A 1 292 ? 10.148 -16.156 -23.438 1 93.69 292 PHE A CA 1
ATOM 2306 C C . PHE A 1 292 ? 9.211 -17.281 -23.031 1 93.69 292 PHE A C 1
ATOM 2308 O O . PHE A 1 292 ? 9.508 -18.453 -23.266 1 93.69 292 PHE A O 1
ATOM 2315 N N . HIS A 1 293 ? 8.172 -16.875 -22.422 1 96.12 293 HIS A N 1
ATOM 2316 C CA . HIS A 1 293 ? 7.148 -17.891 -22.156 1 96.12 293 HIS A CA 1
ATOM 2317 C C . HIS A 1 293 ? 5.75 -17.281 -22.281 1 96.12 293 HIS A C 1
ATOM 2319 O O . HIS A 1 293 ? 5.566 -16.078 -22.078 1 96.12 293 HIS A O 1
ATOM 2325 N N . PHE A 1 294 ? 4.836 -18.125 -22.625 1 96.06 294 PHE A N 1
ATOM 2326 C CA . PHE A 1 294 ? 3.428 -17.797 -22.828 1 96.06 294 PHE A CA 1
ATOM 2327 C C . PHE A 1 294 ? 2.531 -18.844 -22.172 1 96.06 294 PHE A C 1
ATOM 2329 O O . PHE A 1 294 ? 2.92 -19.484 -21.203 1 96.06 294 PHE A O 1
ATOM 2336 N N . ASN A 1 295 ? 1.279 -18.969 -22.703 1 95.38 295 ASN A N 1
ATOM 2337 C CA . ASN A 1 295 ? 0.356 -19.906 -22.062 1 95.38 295 ASN A CA 1
ATOM 2338 C C . ASN A 1 295 ? 0.244 -21.203 -22.844 1 95.38 295 ASN A C 1
ATOM 2340 O O . ASN A 1 295 ? -0.857 -21.625 -23.203 1 95.38 295 ASN A O 1
ATOM 2344 N N . MET A 1 296 ? 1.414 -21.781 -23.094 1 95.31 296 MET A N 1
ATOM 2345 C CA . MET A 1 296 ? 1.488 -23.062 -23.781 1 95.31 296 MET A CA 1
ATOM 2346 C C . MET A 1 296 ? 2.764 -23.812 -23.406 1 95.31 296 MET A C 1
ATOM 2348 O O . MET A 1 296 ? 3.783 -23.188 -23.094 1 95.31 296 MET A O 1
ATOM 2352 N N . TYR A 1 297 ? 2.652 -25.141 -23.438 1 95.56 297 TYR A N 1
ATOM 2353 C CA . TYR A 1 297 ? 3.855 -25.938 -23.266 1 95.56 297 TYR A CA 1
ATOM 2354 C C . TYR A 1 297 ? 4.809 -25.766 -24.438 1 95.56 297 TYR A C 1
ATOM 2356 O O . TYR A 1 297 ? 4.406 -25.875 -25.594 1 95.56 297 TYR A O 1
ATOM 2364 N N . GLU A 1 298 ? 5.996 -25.531 -24.109 1 95.12 298 GLU A N 1
ATOM 2365 C CA . GLU A 1 298 ? 7.02 -25.375 -25.141 1 95.12 298 GLU A CA 1
ATOM 2366 C C . GLU A 1 298 ? 8.039 -26.5 -25.094 1 95.12 298 GLU A C 1
ATOM 2368 O O . GLU A 1 298 ? 8.688 -26.812 -26.094 1 95.12 298 GLU A O 1
ATOM 2373 N N . ARG A 1 299 ? 8.125 -27.156 -24 1 95.25 299 ARG A N 1
ATOM 2374 C CA . ARG A 1 299 ? 9.242 -28.078 -23.797 1 95.25 299 ARG A CA 1
ATOM 2375 C C . ARG A 1 299 ? 8.758 -29.438 -23.312 1 95.25 299 ARG A C 1
ATOM 2377 O O . ARG A 1 299 ? 9.562 -30.297 -22.969 1 95.25 299 ARG A O 1
ATOM 2384 N N . MET A 1 300 ? 7.512 -29.5 -23.25 1 94.19 300 MET A N 1
ATOM 2385 C CA . MET A 1 300 ? 6.906 -30.781 -22.906 1 94.19 300 MET A CA 1
ATOM 2386 C C . MET A 1 300 ? 5.934 -31.234 -24 1 94.19 300 MET A C 1
ATOM 2388 O O . MET A 1 300 ? 4.723 -31.281 -23.766 1 94.19 300 MET A O 1
ATOM 2392 N N . PRO A 1 301 ? 6.516 -31.703 -25.109 1 92 301 PRO A N 1
ATOM 2393 C CA . PRO A 1 301 ? 5.664 -32.031 -26.25 1 92 301 PRO A CA 1
ATOM 2394 C C . PRO A 1 301 ? 4.758 -33.25 -25.969 1 92 301 PRO A C 1
ATOM 2396 O O . PRO A 1 301 ? 3.764 -33.438 -26.672 1 92 301 PRO A O 1
ATOM 2399 N N . GLU A 1 302 ? 5.062 -33.969 -24.953 1 90.5 302 GLU A N 1
ATOM 2400 C CA . GLU A 1 302 ? 4.281 -35.156 -24.625 1 90.5 302 GLU A CA 1
ATOM 2401 C C . GLU A 1 302 ? 2.959 -34.781 -23.953 1 90.5 302 GLU A C 1
ATOM 2403 O O . GLU A 1 302 ? 2.051 -35.625 -23.859 1 90.5 302 GLU A O 1
ATOM 2408 N N . VAL A 1 303 ? 2.861 -33.562 -23.531 1 93.19 303 VAL A N 1
ATOM 2409 C CA . VAL A 1 303 ? 1.633 -33.156 -22.875 1 93.19 303 VAL A CA 1
ATOM 2410 C C . VAL A 1 303 ? 0.638 -32.625 -23.906 1 93.19 303 VAL A C 1
ATOM 2412 O O . VAL A 1 303 ? 0.901 -31.656 -24.594 1 93.19 303 VAL A O 1
ATOM 2415 N N . GLU A 1 304 ? -0.459 -33.375 -24.016 1 93.38 304 GLU A N 1
ATOM 2416 C CA . GLU A 1 304 ? -1.523 -32.875 -24.891 1 93.38 304 GLU A CA 1
ATOM 2417 C C . GLU A 1 304 ? -2.121 -31.578 -24.328 1 93.38 304 GLU A C 1
ATOM 2419 O O . GLU A 1 304 ? -2.502 -31.516 -23.156 1 93.38 304 GLU A O 1
ATOM 2424 N N . GLN A 1 305 ? -2.207 -30.531 -25.125 1 93.5 305 GLN A N 1
ATOM 2425 C CA . GLN A 1 305 ? -2.68 -29.234 -24.641 1 93.5 305 GLN A CA 1
ATOM 2426 C C . GLN A 1 305 ? -3.643 -28.594 -25.641 1 93.5 305 GLN A C 1
ATOM 2428 O O . GLN A 1 305 ? -3.646 -28.938 -26.812 1 93.5 305 GLN A O 1
ATOM 2433 N N . HIS A 1 306 ? -4.5 -27.75 -25.172 1 92.69 306 HIS A N 1
ATOM 2434 C CA . HIS A 1 306 ? -5.34 -26.938 -26.031 1 92.69 306 HIS A CA 1
ATOM 2435 C C . HIS A 1 306 ? -4.551 -25.766 -26.609 1 92.69 306 HIS A C 1
ATOM 2437 O O . HIS A 1 306 ? -3.705 -25.172 -25.922 1 92.69 306 HIS A O 1
ATOM 2443 N N . THR A 1 307 ? -4.875 -25.469 -27.844 1 89.44 307 THR A N 1
ATOM 2444 C CA . THR A 1 307 ? -4.203 -24.344 -28.484 1 89.44 307 THR A CA 1
ATOM 2445 C C . THR A 1 307 ? -4.871 -23.031 -28.109 1 89.44 307 THR A C 1
ATOM 2447 O O . THR A 1 307 ? -6.098 -22.906 -28.172 1 89.44 307 THR A O 1
ATOM 2450 N N . ASP A 1 308 ? -4.113 -22.125 -27.656 1 90.5 308 ASP A N 1
ATOM 2451 C CA . ASP A 1 308 ? -4.547 -20.75 -27.406 1 90.5 308 ASP A CA 1
ATOM 2452 C C . ASP A 1 308 ? -4.004 -19.812 -28.469 1 90.5 308 ASP A C 1
ATOM 2454 O O . ASP A 1 308 ? -2.809 -19.5 -28.484 1 90.5 308 ASP A O 1
ATOM 2458 N N . GLN A 1 309 ? -4.859 -19.281 -29.281 1 90.44 309 GLN A N 1
ATOM 2459 C CA . GLN A 1 309 ? -4.453 -18.469 -30.406 1 90.44 309 GLN A CA 1
ATOM 2460 C C . GLN A 1 309 ? -3.727 -17.203 -29.953 1 90.44 309 GLN A C 1
ATOM 2462 O O . GLN A 1 309 ? -2.797 -16.734 -30.609 1 90.44 309 GLN A O 1
ATOM 2467 N N . SER A 1 310 ? -4.211 -16.641 -28.891 1 92.44 310 SER A N 1
ATOM 2468 C CA . SER A 1 310 ? -3.545 -15.461 -28.359 1 92.44 310 SER A CA 1
ATOM 2469 C C . SER A 1 310 ? -2.086 -15.75 -28.031 1 92.44 310 SER A C 1
ATOM 2471 O O . SER A 1 310 ? -1.197 -14.961 -28.359 1 92.44 310 SER A O 1
ATOM 2473 N N . SER A 1 311 ? -1.842 -16.812 -27.375 1 93.5 311 SER A N 1
ATOM 2474 C CA . SER A 1 311 ? -0.48 -17.203 -27.031 1 93.5 311 SER A CA 1
ATOM 2475 C C . SER A 1 311 ? 0.378 -17.406 -28.266 1 93.5 311 SER A C 1
ATOM 2477 O O . SER A 1 311 ? 1.524 -16.953 -28.328 1 93.5 311 SER A O 1
ATOM 2479 N N . VAL A 1 312 ? -0.165 -18.047 -29.266 1 94.19 312 VAL A N 1
ATOM 2480 C CA . VAL A 1 312 ? 0.553 -18.328 -30.5 1 94.19 312 VAL A CA 1
ATOM 2481 C C . VAL A 1 312 ? 0.938 -17.016 -31.188 1 94.19 312 VAL A C 1
ATOM 2483 O O . VAL A 1 312 ? 2.08 -16.859 -31.625 1 94.19 312 VAL A O 1
ATOM 2486 N N . GLN A 1 313 ? 0.044 -16.156 -31.234 1 93.56 313 GLN A N 1
ATOM 2487 C CA . GLN A 1 313 ? 0.281 -14.898 -31.953 1 93.56 313 GLN A CA 1
ATOM 2488 C C . GLN A 1 313 ? 1.23 -13.992 -31.172 1 93.56 313 GLN A C 1
ATOM 2490 O O . GLN A 1 313 ? 2.074 -13.312 -31.766 1 93.56 313 GLN A O 1
ATOM 2495 N N . ARG A 1 314 ? 1.042 -13.922 -29.844 1 93.69 314 ARG A N 1
ATOM 2496 C CA . ARG A 1 314 ? 1.973 -13.133 -29.047 1 93.69 314 ARG A CA 1
ATOM 2497 C C . ARG A 1 314 ? 3.396 -13.664 -29.188 1 93.69 314 ARG A C 1
ATOM 2499 O O . ARG A 1 314 ? 4.344 -12.891 -29.297 1 93.69 314 ARG A O 1
ATOM 2506 N N . LYS A 1 315 ? 3.553 -14.961 -29.188 1 93.62 315 LYS A N 1
ATOM 2507 C CA . LYS A 1 315 ? 4.867 -15.555 -29.406 1 93.62 315 LYS A CA 1
ATOM 2508 C C . LYS A 1 315 ? 5.449 -15.141 -30.75 1 93.62 315 LYS A C 1
ATOM 2510 O O . LYS A 1 315 ? 6.621 -14.766 -30.844 1 93.62 315 LYS A O 1
ATOM 2515 N N . ARG A 1 316 ? 4.68 -15.219 -31.766 1 93.19 316 ARG A N 1
ATOM 2516 C CA . ARG A 1 316 ? 5.133 -14.836 -33.094 1 93.19 316 ARG A CA 1
ATOM 2517 C C . ARG A 1 316 ? 5.594 -13.383 -33.125 1 93.19 316 ARG A C 1
ATOM 2519 O O . ARG A 1 316 ? 6.641 -13.062 -33.688 1 93.19 316 ARG A O 1
ATOM 2526 N N . THR A 1 317 ? 4.797 -12.594 -32.531 1 91.88 317 THR A N 1
ATOM 2527 C CA . THR A 1 317 ? 5.141 -11.18 -32.469 1 91.88 317 THR A CA 1
ATOM 2528 C C . THR A 1 317 ? 6.477 -10.977 -31.75 1 91.88 317 THR A C 1
ATOM 2530 O O . THR A 1 317 ? 7.32 -10.203 -32.219 1 91.88 317 THR A O 1
ATOM 2533 N N . LEU A 1 318 ? 6.641 -11.641 -30.625 1 89.25 318 LEU A N 1
ATOM 2534 C CA . LEU A 1 318 ? 7.875 -11.477 -29.859 1 89.25 318 LEU A CA 1
ATOM 2535 C C . LEU A 1 318 ? 9.07 -11.992 -30.656 1 89.25 318 LEU A C 1
ATOM 2537 O O . LEU A 1 318 ? 10.148 -11.391 -30.625 1 89.25 318 LEU A O 1
ATOM 2541 N N . LEU A 1 319 ? 8.891 -13.094 -31.281 1 84.06 319 LEU A N 1
ATOM 2542 C CA . LEU A 1 319 ? 9.984 -13.664 -32.062 1 84.06 319 LEU A CA 1
ATOM 2543 C C . LEU A 1 319 ? 10.344 -12.742 -33.219 1 84.06 319 LEU A C 1
ATOM 2545 O O . LEU A 1 319 ? 11.516 -12.656 -33.625 1 84.06 319 LEU A O 1
ATOM 2549 N N . ASP A 1 320 ? 9.422 -12.102 -33.719 1 83.94 320 ASP A N 1
ATOM 2550 C CA . ASP A 1 320 ? 9.664 -11.156 -34.781 1 83.94 320 ASP A CA 1
ATOM 2551 C C . ASP A 1 320 ? 10.375 -9.906 -34.281 1 83.94 320 ASP A C 1
ATOM 2553 O O . ASP A 1 320 ? 11.211 -9.328 -34.969 1 83.94 320 ASP A O 1
ATOM 2557 N N . LEU A 1 321 ? 9.953 -9.484 -33.094 1 77.5 321 LEU A N 1
ATOM 2558 C CA . LEU A 1 321 ? 10.531 -8.289 -32.5 1 77.5 321 LEU A CA 1
ATOM 2559 C C . LEU A 1 321 ? 11.891 -8.586 -31.891 1 77.5 321 LEU A C 1
ATOM 2561 O O . LEU A 1 321 ? 12.766 -7.715 -31.844 1 77.5 321 LEU A O 1
ATOM 2565 N N . ALA A 1 322 ? 12.055 -9.602 -30.984 1 60.88 322 ALA A N 1
ATOM 2566 C CA . ALA A 1 322 ? 13.117 -9.922 -30.047 1 60.88 322 ALA A CA 1
ATOM 2567 C C . ALA A 1 322 ? 14.43 -10.211 -30.766 1 60.88 322 ALA A C 1
ATOM 2569 O O . ALA A 1 322 ? 15.477 -10.367 -30.125 1 60.88 322 ALA A O 1
ATOM 2570 N N . ARG A 1 323 ? 14.453 -10.492 -32 1 55.12 323 ARG A N 1
ATOM 2571 C CA . ARG A 1 323 ? 15.859 -10.57 -32.375 1 55.12 323 ARG A CA 1
ATOM 2572 C C . ARG A 1 323 ? 16.656 -9.438 -31.75 1 55.12 323 ARG A C 1
ATOM 2574 O O . ARG A 1 323 ? 17.891 -9.461 -31.75 1 55.12 323 ARG A O 1
ATOM 2581 N N . LEU A 1 324 ? 16.016 -8.531 -30.609 1 55.62 324 LEU A N 1
ATOM 2582 C CA . LEU A 1 324 ? 16.812 -7.355 -30.281 1 55.62 324 LEU A CA 1
ATOM 2583 C C . LEU A 1 324 ? 16.625 -6.98 -28.812 1 55.62 324 LEU A C 1
ATOM 2585 O O . LEU A 1 324 ? 17.016 -5.891 -28.391 1 55.62 324 LEU A O 1
ATOM 2589 N N . PRO A 1 325 ? 15.859 -7.719 -27.734 1 60.72 325 PRO A N 1
ATOM 2590 C CA . PRO A 1 325 ? 15.859 -6.953 -26.484 1 60.72 325 PRO A CA 1
ATOM 2591 C C . PRO A 1 325 ? 17.25 -6.793 -25.891 1 60.72 325 PRO A C 1
ATOM 2593 O O . PRO A 1 325 ? 17.734 -7.676 -25.172 1 60.72 325 PRO A O 1
ATOM 2596 N N . ALA A 1 326 ? 18.062 -5.883 -26.469 1 60.31 326 ALA A N 1
ATOM 2597 C CA . ALA A 1 326 ? 19.469 -5.734 -26.109 1 60.31 326 ALA A CA 1
ATOM 2598 C C . ALA A 1 326 ? 19.625 -5.012 -24.781 1 60.31 326 ALA A C 1
ATOM 2600 O O . ALA A 1 326 ? 20.719 -5.004 -24.188 1 60.31 326 ALA A O 1
ATOM 2601 N N . ASP A 1 327 ? 18.422 -4.5 -24.234 1 64.25 327 ASP A N 1
ATOM 2602 C CA . ASP A 1 327 ? 18.516 -3.789 -22.969 1 64.25 327 ASP A CA 1
ATOM 2603 C C . ASP A 1 327 ? 17.156 -3.674 -22.297 1 64.25 327 ASP A C 1
ATOM 2605 O O . ASP A 1 327 ? 16.141 -4.074 -22.859 1 64.25 327 ASP A O 1
ATOM 2609 N N . PHE A 1 328 ? 17.109 -3.377 -21.047 1 63.69 328 PHE A N 1
ATOM 2610 C CA . PHE A 1 328 ? 15.938 -3.225 -20.188 1 63.69 328 PHE A CA 1
ATOM 2611 C C . PHE A 1 328 ? 14.844 -2.445 -20.906 1 63.69 328 PHE A C 1
ATOM 2613 O O . PHE A 1 328 ? 13.672 -2.838 -20.875 1 63.69 328 PHE A O 1
ATOM 2620 N N . ASN A 1 329 ? 15.133 -1.39 -21.422 1 68.81 329 ASN A N 1
ATOM 2621 C CA . ASN A 1 329 ? 14.141 -0.523 -22.062 1 68.81 329 ASN A CA 1
ATOM 2622 C C . ASN A 1 329 ? 13.398 -1.245 -23.188 1 68.81 329 ASN A C 1
ATOM 2624 O O . ASN A 1 329 ? 12.203 -1.04 -23.375 1 68.81 329 ASN A O 1
ATOM 2628 N N . LYS A 1 330 ? 14.062 -2.094 -23.75 1 80 330 LYS A N 1
ATOM 2629 C CA . LYS A 1 330 ? 13.453 -2.848 -24.844 1 80 330 LYS A CA 1
ATOM 2630 C C . LYS A 1 330 ? 12.469 -3.889 -24.312 1 80 330 LYS A C 1
ATOM 2632 O O . LYS A 1 330 ? 11.484 -4.215 -24.969 1 80 330 LYS A O 1
ATOM 2637 N N . VAL A 1 331 ? 12.672 -4.309 -23.125 1 87.94 331 VAL A N 1
ATOM 2638 C CA . VAL A 1 331 ? 11.773 -5.281 -22.5 1 87.94 331 VAL A CA 1
ATOM 2639 C C . VAL A 1 331 ? 10.391 -4.66 -22.312 1 87.94 331 VAL A C 1
ATOM 2641 O O . VAL A 1 331 ? 9.375 -5.258 -22.672 1 87.94 331 VAL A O 1
ATOM 2644 N N . LEU A 1 332 ? 10.32 -3.451 -21.844 1 90.38 332 LEU A N 1
ATOM 2645 C CA . LEU A 1 332 ? 9.055 -2.766 -21.625 1 90.38 332 LEU A CA 1
ATOM 2646 C C . LEU A 1 332 ? 8.375 -2.43 -22.953 1 90.38 332 LEU A C 1
ATOM 2648 O O . LEU A 1 332 ? 7.148 -2.49 -23.062 1 90.38 332 LEU A O 1
ATOM 2652 N N . ASP A 1 333 ? 9.195 -2.141 -23.906 1 89.69 333 ASP A N 1
ATOM 2653 C CA . ASP A 1 333 ? 8.648 -1.862 -25.234 1 89.69 333 ASP A CA 1
ATOM 2654 C C . ASP A 1 333 ? 7.957 -3.094 -25.812 1 89.69 333 ASP A C 1
ATOM 2656 O O . ASP A 1 333 ? 6.887 -2.984 -26.422 1 89.69 333 ASP A O 1
ATOM 2660 N N . ILE A 1 334 ? 8.586 -4.176 -25.609 1 91.62 334 ILE A N 1
ATOM 2661 C CA . ILE A 1 334 ? 8.039 -5.426 -26.125 1 91.62 334 ILE A CA 1
ATOM 2662 C C . ILE A 1 334 ? 6.75 -5.777 -25.391 1 91.62 334 ILE A C 1
ATOM 2664 O O . ILE A 1 334 ? 5.742 -6.109 -26.016 1 91.62 334 ILE A O 1
ATOM 2668 N N . LEU A 1 335 ? 6.754 -5.664 -24.078 1 93.75 335 LEU A N 1
ATOM 2669 C CA . LEU A 1 335 ? 5.598 -6.047 -23.281 1 93.75 335 LEU A CA 1
ATOM 2670 C C . LEU A 1 335 ? 4.449 -5.062 -23.484 1 93.75 335 LEU A C 1
ATOM 2672 O O . LEU A 1 335 ? 3.295 -5.383 -23.172 1 93.75 335 LEU A O 1
ATOM 2676 N N . GLY A 1 336 ? 4.785 -3.871 -23.969 1 93.88 336 GLY A N 1
ATOM 2677 C CA . GLY A 1 336 ? 3.76 -2.879 -24.234 1 93.88 336 GLY A CA 1
ATOM 2678 C C . GLY A 1 336 ? 3.281 -2.9 -25.688 1 93.88 336 GLY A C 1
ATOM 2679 O O . GLY A 1 336 ? 2.408 -2.119 -26.062 1 93.88 336 GLY A O 1
ATOM 2680 N N . ASN A 1 337 ? 3.756 -3.83 -26.484 1 93.62 337 ASN A N 1
ATOM 2681 C CA . ASN A 1 337 ? 3.502 -3.854 -27.922 1 93.62 337 ASN A CA 1
ATOM 2682 C C . ASN A 1 337 ? 2.041 -4.172 -28.219 1 93.62 337 ASN A C 1
ATOM 2684 O O . ASN A 1 337 ? 1.475 -5.109 -27.656 1 93.62 337 ASN A O 1
ATOM 2688 N N . GLN A 1 338 ? 1.477 -3.396 -29.125 1 93.88 338 GLN A N 1
ATOM 2689 C CA . GLN A 1 338 ? 0.089 -3.6 -29.531 1 93.88 338 GLN A CA 1
ATOM 2690 C C . GLN A 1 338 ? -0.035 -3.688 -31.047 1 93.88 338 GLN A C 1
ATOM 2692 O O . GLN A 1 338 ? -1.064 -3.316 -31.625 1 93.88 338 GLN A O 1
ATOM 2697 N N . ASP A 1 339 ? 0.985 -4.191 -31.688 1 91.62 339 ASP A N 1
ATOM 2698 C CA . ASP A 1 339 ? 1.05 -4.219 -33.156 1 91.62 339 ASP A CA 1
ATOM 2699 C C . ASP A 1 339 ? 0.014 -5.18 -33.719 1 91.62 339 ASP A C 1
ATOM 2701 O O . ASP A 1 339 ? -0.612 -4.887 -34.75 1 91.62 339 ASP A O 1
ATOM 2705 N N . HIS A 1 340 ? -0.033 -6.383 -33.156 1 93.69 340 HIS A N 1
ATOM 2706 C CA . HIS A 1 340 ? -1.011 -7.328 -33.688 1 93.69 340 HIS A CA 1
ATOM 2707 C C . HIS A 1 340 ? -2.434 -6.812 -33.5 1 93.69 340 HIS A C 1
ATOM 2709 O O . HIS A 1 340 ? -2.82 -6.434 -32.375 1 93.69 340 HIS A O 1
ATOM 2715 N N . PRO A 1 341 ? -3.221 -6.84 -34.469 1 92.62 341 PRO A N 1
ATOM 2716 C CA . PRO A 1 341 ? -4.516 -6.16 -34.438 1 92.62 341 PRO A CA 1
ATOM 2717 C C . PRO A 1 341 ? -5.527 -6.883 -33.531 1 92.62 341 PRO A C 1
ATOM 2719 O O . PRO A 1 341 ? -6.434 -6.254 -33 1 92.62 341 PRO A O 1
ATOM 2722 N N . VAL A 1 342 ? -5.391 -8.164 -33.406 1 92.44 342 VAL A N 1
ATOM 2723 C CA . VAL A 1 342 ? -6.387 -8.938 -32.688 1 92.44 342 VAL A CA 1
ATOM 2724 C C . VAL A 1 342 ? -5.797 -9.43 -31.359 1 92.44 342 VAL A C 1
ATOM 2726 O O . VAL A 1 342 ? -6.434 -9.328 -30.312 1 92.44 342 VAL A O 1
ATOM 2729 N N . TYR A 1 343 ? -4.582 -9.969 -31.422 1 93.06 343 TYR A N 1
ATOM 2730 C CA . TYR A 1 343 ? -3.939 -10.57 -30.25 1 93.06 343 TYR A CA 1
ATOM 2731 C C . TYR A 1 343 ? -2.607 -9.891 -29.953 1 93.06 343 TYR A C 1
ATOM 2733 O O . TYR A 1 343 ? -1.553 -10.523 -30.016 1 93.06 343 TYR A O 1
ATOM 2741 N N . PRO A 1 344 ? -2.678 -8.664 -29.5 1 94.44 344 PRO A N 1
ATOM 2742 C CA . PRO A 1 344 ? -1.432 -7.969 -29.172 1 94.44 344 PRO A CA 1
ATOM 2743 C C . PRO A 1 344 ? -0.762 -8.508 -27.906 1 94.44 344 PRO A C 1
ATOM 2745 O O . PRO A 1 344 ? -1.397 -9.211 -27.125 1 94.44 344 PRO A O 1
ATOM 2748 N N . VAL A 1 345 ? 0.507 -8.195 -27.75 1 94.81 345 VAL A N 1
ATOM 2749 C CA . VAL A 1 345 ? 1.248 -8.586 -26.562 1 94.81 345 VAL A CA 1
ATOM 2750 C C . VAL A 1 345 ? 0.659 -7.895 -25.328 1 94.81 345 VAL A C 1
ATOM 2752 O O . VAL A 1 345 ? 0.367 -8.547 -24.328 1 94.81 345 VAL A O 1
ATOM 2755 N N . TYR A 1 346 ? 0.56 -6.594 -25.469 1 95.38 346 TYR A N 1
ATOM 2756 C CA . TYR A 1 346 ? -0.234 -5.875 -24.469 1 95.38 346 TYR A CA 1
ATOM 2757 C C . TYR A 1 346 ? -1.711 -5.883 -24.844 1 95.38 346 TYR A C 1
ATOM 2759 O O . TYR A 1 346 ? -2.154 -5.074 -25.656 1 95.38 346 TYR A O 1
ATOM 2767 N N . ARG A 1 347 ? -2.398 -6.711 -24.219 1 94.06 347 ARG A N 1
ATOM 2768 C CA . ARG A 1 347 ? -3.781 -6.977 -24.609 1 94.06 347 ARG A CA 1
ATOM 2769 C C . ARG A 1 347 ? -4.699 -5.836 -24.188 1 94.06 347 ARG A C 1
ATOM 2771 O O . ARG A 1 347 ? -4.555 -5.293 -23.094 1 94.06 347 ARG A O 1
ATOM 2778 N N . ASN A 1 348 ? -5.688 -5.477 -25.031 1 88.5 348 ASN A N 1
ATOM 2779 C CA . ASN A 1 348 ? -6.496 -4.289 -24.766 1 88.5 348 ASN A CA 1
ATOM 2780 C C . ASN A 1 348 ? -7.961 -4.648 -24.531 1 88.5 348 ASN A C 1
ATOM 2782 O O . ASN A 1 348 ? -8.805 -3.762 -24.391 1 88.5 348 ASN A O 1
ATOM 2786 N N . GLY A 1 349 ? -8.305 -5.91 -24.594 1 86 349 GLY A N 1
ATOM 2787 C CA . GLY A 1 349 ? -9.648 -6.336 -24.234 1 86 349 GLY A CA 1
ATOM 2788 C C . GLY A 1 349 ? -10.664 -6.094 -25.328 1 86 349 GLY A C 1
ATOM 2789 O O . GLY A 1 349 ? -11.867 -6.051 -25.062 1 86 349 GLY A O 1
ATOM 2790 N N . THR A 1 350 ? -10.227 -5.934 -26.484 1 86.5 350 THR A N 1
ATOM 2791 C CA . THR A 1 350 ? -11.148 -5.699 -27.594 1 86.5 350 THR A CA 1
ATOM 2792 C C . THR A 1 350 ? -11.547 -7.016 -28.25 1 86.5 350 THR A C 1
ATOM 2794 O O . THR A 1 350 ? -10.695 -7.848 -28.562 1 86.5 350 THR A O 1
ATOM 2797 N N . PRO A 1 351 ? -12.867 -7.156 -28.438 1 86.75 351 PRO A N 1
ATOM 2798 C CA . PRO A 1 351 ? -13.281 -8.391 -29.109 1 86.75 351 PRO A CA 1
ATOM 2799 C C . PRO A 1 351 ? -12.617 -8.578 -30.469 1 86.75 351 PRO A C 1
ATOM 2801 O O . PRO A 1 351 ? -12.406 -7.605 -31.203 1 86.75 351 PRO A O 1
ATOM 2804 N N . PRO A 1 352 ? -12.195 -9.828 -30.828 1 87.5 352 PRO A N 1
ATOM 2805 C CA . PRO A 1 352 ? -12.609 -11.07 -30.172 1 87.5 352 PRO A CA 1
ATOM 2806 C C . PRO A 1 352 ? -11.758 -11.406 -28.953 1 87.5 352 PRO A C 1
ATOM 2808 O O . PRO A 1 352 ? -12.086 -12.336 -28.203 1 87.5 352 PRO A O 1
ATOM 2811 N N . ASP A 1 353 ? -10.672 -10.742 -28.688 1 88.5 353 ASP A N 1
ATOM 2812 C CA . ASP A 1 353 ? -9.891 -10.93 -27.469 1 88.5 353 ASP A CA 1
ATOM 2813 C C . ASP A 1 353 ? -10.445 -10.078 -26.328 1 88.5 353 ASP A C 1
ATOM 2815 O O . ASP A 1 353 ? -10.117 -8.898 -26.203 1 88.5 353 ASP A O 1
ATOM 2819 N N . THR A 1 354 ? -11.164 -10.695 -25.438 1 85.38 354 THR A N 1
ATOM 2820 C CA . THR A 1 354 ? -11.844 -9.93 -24.406 1 85.38 354 THR A CA 1
ATOM 2821 C C . THR A 1 354 ? -10.969 -9.789 -23.172 1 85.38 354 THR A C 1
ATOM 2823 O O . THR A 1 354 ? -11.367 -9.164 -22.188 1 85.38 354 THR A O 1
ATOM 2826 N N . PHE A 1 355 ? -9.797 -10.352 -23.203 1 89.12 355 PHE A N 1
ATOM 2827 C CA . PHE A 1 355 ? -8.883 -10.242 -22.062 1 89.12 355 PHE A CA 1
ATOM 2828 C C . PHE A 1 355 ? -7.953 -9.039 -22.234 1 89.12 355 PHE A C 1
ATOM 2830 O O . PHE A 1 355 ? -7.688 -8.617 -23.359 1 89.12 355 PHE A O 1
ATOM 2837 N N . ALA A 1 356 ? -7.531 -8.5 -21.125 1 91.88 356 ALA A N 1
ATOM 2838 C CA . ALA A 1 356 ? -6.668 -7.32 -21.125 1 91.88 356 ALA A CA 1
ATOM 2839 C C . ALA A 1 356 ? -5.461 -7.52 -20.219 1 91.88 356 ALA A C 1
ATOM 2841 O O . ALA A 1 356 ? -5.512 -8.32 -19.281 1 91.88 356 ALA A O 1
ATOM 2842 N N . THR A 1 357 ? -4.395 -6.801 -20.578 1 93.94 357 THR A N 1
ATOM 2843 C CA . THR A 1 357 ? -3.268 -6.711 -19.656 1 93.94 357 THR A CA 1
ATOM 2844 C C . THR A 1 357 ? -3.562 -5.719 -18.547 1 93.94 357 THR A C 1
ATOM 2846 O O . THR A 1 357 ? -3.889 -4.559 -18.797 1 93.94 357 THR A O 1
ATOM 2849 N N . PHE A 1 358 ? -3.465 -6.109 -17.344 1 89.81 358 PHE A N 1
ATOM 2850 C CA . PHE A 1 358 ? -3.855 -5.141 -16.328 1 89.81 358 PHE A CA 1
ATOM 2851 C C . PHE A 1 358 ? -2.654 -4.727 -15.477 1 89.81 358 PHE A C 1
ATOM 2853 O O . PHE A 1 358 ? -2.697 -3.707 -14.789 1 89.81 358 PHE A O 1
ATOM 2860 N N . ALA A 1 359 ? -1.6 -5.492 -15.594 1 94.88 359 ALA A N 1
ATOM 2861 C CA . ALA A 1 359 ? -0.375 -5.078 -14.914 1 94.88 359 ALA A CA 1
ATOM 2862 C C . ALA A 1 359 ? 0.856 -5.68 -15.586 1 94.88 359 ALA A C 1
ATOM 2864 O O . ALA A 1 359 ? 0.788 -6.773 -16.156 1 94.88 359 ALA A O 1
ATOM 2865 N N . THR A 1 360 ? 1.881 -4.957 -15.57 1 96.56 360 THR A N 1
ATOM 2866 C CA . THR A 1 360 ? 3.197 -5.453 -15.961 1 96.56 360 THR A CA 1
ATOM 2867 C C . THR A 1 360 ? 4.164 -5.395 -14.781 1 96.56 360 THR A C 1
ATOM 2869 O O . THR A 1 360 ? 4.305 -4.352 -14.141 1 96.56 360 THR A O 1
ATOM 2872 N N . GLY A 1 361 ? 4.688 -6.516 -14.43 1 97.06 361 GLY A N 1
ATOM 2873 C CA . GLY A 1 361 ? 5.668 -6.578 -13.359 1 97.06 361 GLY A CA 1
ATOM 2874 C C . GLY A 1 361 ? 7.082 -6.82 -13.859 1 97.06 361 GLY A C 1
ATOM 2875 O O . GLY A 1 361 ? 7.289 -7.578 -14.805 1 97.06 361 GLY A O 1
ATOM 2876 N N . VAL A 1 362 ? 8.07 -6.18 -13.219 1 96.81 362 VAL A N 1
ATOM 2877 C CA . VAL A 1 362 ? 9.477 -6.34 -13.586 1 96.81 362 VAL A CA 1
ATOM 2878 C C . VAL A 1 362 ? 10.305 -6.59 -12.336 1 96.81 362 VAL A C 1
ATOM 2880 O O . VAL A 1 362 ? 10.367 -5.742 -11.438 1 96.81 362 VAL A O 1
ATOM 2883 N N . PHE A 1 363 ? 10.906 -7.758 -12.336 1 97.5 363 PHE A N 1
ATOM 2884 C CA . PHE A 1 363 ? 11.961 -8.023 -11.375 1 97.5 363 PHE A CA 1
ATOM 2885 C C . PHE A 1 363 ? 13.328 -7.68 -11.961 1 97.5 363 PHE A C 1
ATOM 2887 O O . PHE A 1 363 ? 13.766 -8.297 -12.93 1 97.5 363 PHE A O 1
ATOM 2894 N N . ASP A 1 364 ? 13.984 -6.711 -11.438 1 95.12 364 ASP A N 1
ATOM 2895 C CA . ASP A 1 364 ? 15.367 -6.391 -11.789 1 95.12 364 ASP A CA 1
ATOM 2896 C C . ASP A 1 364 ? 16.328 -6.879 -10.711 1 95.12 364 ASP A C 1
ATOM 2898 O O . ASP A 1 364 ? 16.469 -6.246 -9.664 1 95.12 364 ASP A O 1
ATOM 2902 N N . LEU A 1 365 ? 17.031 -7.914 -11.016 1 94.81 365 LEU A N 1
ATOM 2903 C CA . LEU A 1 365 ? 17.812 -8.602 -9.992 1 94.81 365 LEU A CA 1
ATOM 2904 C C . LEU A 1 365 ? 19.062 -7.797 -9.641 1 94.81 365 LEU A C 1
ATOM 2906 O O . LEU A 1 365 ? 19.547 -7.871 -8.508 1 94.81 365 LEU A O 1
ATOM 2910 N N . LEU A 1 366 ? 19.578 -7.082 -10.555 1 92 366 LEU A N 1
ATOM 2911 C CA . LEU A 1 366 ? 20.781 -6.293 -10.281 1 92 366 LEU A CA 1
ATOM 2912 C C . LEU A 1 366 ? 20.438 -5.047 -9.477 1 92 366 LEU A C 1
ATOM 2914 O O . LEU A 1 366 ? 21.125 -4.707 -8.516 1 92 366 LEU A O 1
ATOM 2918 N N . LYS A 1 367 ? 19.312 -4.398 -9.844 1 91.44 367 LYS A N 1
ATOM 2919 C CA . LYS A 1 367 ? 18.875 -3.217 -9.109 1 91.44 367 LYS A CA 1
ATOM 2920 C C . LYS A 1 367 ? 18.234 -3.604 -7.777 1 91.44 367 LYS A C 1
ATOM 2922 O O . LYS A 1 367 ? 18.141 -2.779 -6.863 1 91.44 367 LYS A O 1
ATOM 2927 N N . GLY A 1 368 ? 17.734 -4.82 -7.738 1 93.56 368 GLY A N 1
ATOM 2928 C CA . GLY A 1 368 ? 17.078 -5.293 -6.527 1 93.56 368 GLY A CA 1
ATOM 2929 C C . GLY A 1 368 ? 15.695 -4.707 -6.332 1 93.56 368 GLY A C 1
ATOM 2930 O O . GLY A 1 368 ? 15.344 -4.309 -5.223 1 93.56 368 GLY A O 1
ATOM 2931 N N . THR A 1 369 ? 14.898 -4.625 -7.375 1 95.75 369 THR A N 1
ATOM 2932 C CA . THR A 1 369 ? 13.578 -4.012 -7.258 1 95.75 369 THR A CA 1
ATOM 2933 C C . THR A 1 369 ? 12.516 -4.875 -7.934 1 95.75 369 THR A C 1
ATOM 2935 O O . THR A 1 369 ? 12.805 -5.562 -8.914 1 95.75 369 THR A O 1
ATOM 2938 N N . PHE A 1 370 ? 11.414 -4.957 -7.406 1 97.94 370 PHE A N 1
ATOM 2939 C CA . PHE A 1 370 ? 10.164 -5.434 -7.992 1 97.94 370 PHE A CA 1
ATOM 2940 C C . PHE A 1 370 ? 9.227 -4.27 -8.289 1 97.94 370 PHE A C 1
ATOM 2942 O O . PHE A 1 370 ? 8.633 -3.695 -7.371 1 97.94 370 PHE A O 1
ATOM 2949 N N . CYS A 1 371 ? 9.109 -3.926 -9.602 1 97.06 371 CYS A N 1
ATOM 2950 C CA . CYS A 1 371 ? 8.289 -2.791 -10.016 1 97.06 371 CYS A CA 1
ATOM 2951 C C . CYS A 1 371 ? 6.996 -3.262 -10.664 1 97.06 371 CYS A C 1
ATOM 2953 O O . CYS A 1 371 ? 6.984 -4.25 -11.398 1 97.06 371 CYS A O 1
ATOM 2955 N N . ILE A 1 372 ? 5.93 -2.547 -10.43 1 97.38 372 ILE A N 1
ATOM 2956 C CA . ILE A 1 372 ? 4.637 -2.844 -11.031 1 97.38 372 ILE A CA 1
ATOM 2957 C C . ILE A 1 372 ? 4.156 -1.639 -11.836 1 97.38 372 ILE A C 1
ATOM 2959 O O . ILE A 1 372 ? 4.148 -0.512 -11.336 1 97.38 372 ILE A O 1
ATOM 2963 N N . TYR A 1 373 ? 3.846 -1.891 -13.07 1 95.31 373 TYR A N 1
ATOM 2964 C CA . TYR A 1 373 ? 3.244 -0.909 -13.961 1 95.31 373 TYR A CA 1
ATOM 2965 C C . TYR A 1 373 ? 1.75 -1.163 -14.125 1 95.31 373 TYR A C 1
ATOM 2967 O O . TYR A 1 373 ? 1.33 -2.295 -14.383 1 95.31 373 TYR A O 1
ATOM 2975 N N . VAL A 1 374 ? 0.996 -0.137 -13.867 1 93.19 374 VAL A N 1
ATOM 2976 C CA . VAL A 1 374 ? -0.424 -0.141 -14.203 1 93.19 374 VAL A CA 1
ATOM 2977 C C . VAL A 1 374 ? -0.672 0.753 -15.414 1 93.19 374 VAL A C 1
ATOM 2979 O O . VAL A 1 374 ? -0.344 1.942 -15.398 1 93.19 374 VAL A O 1
ATOM 2982 N N . GLY A 1 375 ? -1.232 0.188 -16.469 1 89.31 375 GLY A N 1
ATOM 2983 C CA . GLY A 1 375 ? -1.247 0.806 -17.781 1 89.31 375 GLY A CA 1
ATOM 2984 C C . GLY A 1 375 ? -0.136 0.307 -18.688 1 89.31 375 GLY A C 1
ATOM 2985 O O . GLY A 1 375 ? 0.726 -0.461 -18.266 1 89.31 375 GLY A O 1
ATOM 2986 N N . ASN A 1 376 ? -0.214 0.719 -19.922 1 92.5 376 ASN A N 1
ATOM 2987 C CA . ASN A 1 376 ? 0.791 0.273 -20.875 1 92.5 376 ASN A CA 1
ATOM 2988 C C . ASN A 1 376 ? 2.148 0.914 -20.609 1 92.5 376 ASN A C 1
ATOM 2990 O O . ASN A 1 376 ? 2.279 2.139 -20.641 1 92.5 376 ASN A O 1
ATOM 2994 N N . PRO A 1 377 ? 3.111 0.118 -20.297 1 91 377 PRO A N 1
ATOM 2995 C CA . PRO A 1 377 ? 4.422 0.668 -19.938 1 91 377 PRO A CA 1
ATOM 2996 C C . PRO A 1 377 ? 5.059 1.47 -21.078 1 91 377 PRO A C 1
ATOM 2998 O O . PRO A 1 377 ? 5.992 2.24 -20.844 1 91 377 PRO A O 1
ATOM 3001 N N . GLN A 1 378 ? 4.613 1.324 -22.281 1 87.19 378 GLN A N 1
ATOM 3002 C CA . GLN A 1 378 ? 5.109 2.129 -23.391 1 87.19 378 GLN A CA 1
ATOM 3003 C C . GLN A 1 378 ? 4.672 3.584 -23.266 1 87.19 378 GLN A C 1
ATOM 3005 O O . GLN A 1 378 ? 5.348 4.492 -23.75 1 87.19 378 GLN A O 1
ATOM 3010 N N . ASP A 1 379 ? 3.514 3.754 -22.672 1 83.38 379 ASP A N 1
ATOM 3011 C CA . ASP A 1 379 ? 2.957 5.098 -22.531 1 83.38 379 ASP A CA 1
ATOM 3012 C C . ASP A 1 379 ? 3.516 5.793 -21.297 1 83.38 379 ASP A C 1
ATOM 3014 O O . ASP A 1 379 ? 3.777 6.996 -21.328 1 83.38 379 ASP A O 1
ATOM 3018 N N . ASP A 1 380 ? 3.52 5.109 -20.281 1 76.12 380 ASP A N 1
ATOM 3019 C CA . ASP A 1 380 ? 4.039 5.625 -19.016 1 76.12 380 ASP A CA 1
ATOM 3020 C C . ASP A 1 380 ? 5.176 4.75 -18.484 1 76.12 380 ASP A C 1
ATOM 3022 O O . ASP A 1 380 ? 4.934 3.686 -17.922 1 76.12 380 ASP A O 1
ATOM 3026 N N . ALA A 1 381 ? 6.262 5.309 -18.625 1 73 381 ALA A N 1
ATOM 3027 C CA . ALA A 1 381 ? 7.434 4.492 -18.312 1 73 381 ALA A CA 1
ATOM 3028 C C . ALA A 1 381 ? 7.703 4.445 -16.812 1 73 381 ALA A C 1
ATOM 3030 O O . ALA A 1 381 ? 8.609 3.744 -16.359 1 73 381 ALA A O 1
ATOM 3031 N N . GLU A 1 382 ? 6.895 5.035 -16.047 1 89.12 382 GLU A N 1
ATOM 3032 C CA . GLU A 1 382 ? 7.168 4.996 -14.617 1 89.12 382 GLU A CA 1
ATOM 3033 C C . GLU A 1 382 ? 6.262 3.992 -13.914 1 89.12 382 GLU A C 1
ATOM 3035 O O . GLU A 1 382 ? 5.043 4.012 -14.094 1 89.12 382 GLU A O 1
ATOM 3040 N N . PRO A 1 383 ? 6.918 3.086 -13.141 1 95.25 383 PRO A N 1
ATOM 3041 C CA . PRO A 1 383 ? 6.082 2.16 -12.375 1 95.25 383 PRO A CA 1
ATOM 3042 C C . PRO A 1 383 ? 5.23 2.869 -11.328 1 95.25 383 PRO A C 1
ATOM 3044 O O . PRO A 1 383 ? 5.602 3.941 -10.844 1 95.25 383 PRO A O 1
ATOM 3047 N N . ILE A 1 384 ? 4.098 2.309 -10.992 1 95.94 384 ILE A N 1
ATOM 3048 C CA . ILE A 1 384 ? 3.207 2.863 -9.984 1 95.94 384 ILE A CA 1
ATOM 3049 C C . ILE A 1 384 ? 3.748 2.549 -8.594 1 95.94 384 ILE A C 1
ATOM 3051 O O . ILE A 1 384 ? 3.525 3.309 -7.645 1 95.94 384 ILE A O 1
ATOM 3055 N N . ALA A 1 385 ? 4.492 1.456 -8.484 1 96.88 385 ALA A N 1
ATOM 3056 C CA . ALA A 1 385 ? 5.094 1.042 -7.219 1 96.88 385 ALA A CA 1
ATOM 3057 C C . ALA A 1 385 ? 6.414 0.31 -7.453 1 96.88 385 ALA A C 1
ATOM 3059 O O . ALA A 1 385 ? 6.59 -0.354 -8.477 1 96.88 385 ALA A O 1
ATOM 3060 N N . SER A 1 386 ? 7.293 0.455 -6.551 1 96.5 386 SER A N 1
ATOM 3061 C CA . SER A 1 386 ? 8.578 -0.244 -6.523 1 96.5 386 SER A CA 1
ATOM 3062 C C . SER A 1 386 ? 8.859 -0.818 -5.141 1 96.5 386 SER A C 1
ATOM 3064 O O . SER A 1 386 ? 8.852 -0.089 -4.145 1 96.5 386 SER A O 1
ATOM 3066 N N . PHE A 1 387 ? 9.078 -2.084 -5.07 1 96.94 387 PHE A N 1
ATOM 3067 C CA . PHE A 1 387 ? 9.391 -2.77 -3.822 1 96.94 387 PHE A CA 1
ATOM 3068 C C . PHE A 1 387 ? 10.82 -3.307 -3.84 1 96.94 387 PHE A C 1
ATOM 3070 O O . PHE A 1 387 ? 11.289 -3.799 -4.867 1 96.94 387 PHE A O 1
ATOM 3077 N N . PRO A 1 388 ? 11.469 -3.223 -2.738 1 92.62 388 PRO A N 1
ATOM 3078 C CA . PRO A 1 388 ? 12.805 -3.824 -2.678 1 92.62 388 PRO A CA 1
ATOM 3079 C C . PRO A 1 388 ? 12.758 -5.352 -2.623 1 92.62 388 PRO A C 1
ATOM 3081 O O . PRO A 1 388 ? 11.859 -5.922 -2.006 1 92.62 388 PRO A O 1
ATOM 3084 N N . ILE A 1 389 ? 13.719 -5.992 -3.303 1 90.81 389 ILE A N 1
ATOM 3085 C CA . ILE A 1 389 ? 13.867 -7.441 -3.264 1 90.81 389 ILE A CA 1
ATOM 3086 C C . ILE A 1 389 ? 14.828 -7.832 -2.145 1 90.81 389 ILE A C 1
ATOM 3088 O O . ILE A 1 389 ? 15.914 -7.254 -2.018 1 90.81 389 ILE A O 1
ATOM 3092 N N . MET B 1 1 ? 0.5 -21.484 39.531 1 23.5 1 MET B N 1
ATOM 3093 C CA . MET B 1 1 ? 0.601 -21.969 38.156 1 23.5 1 MET B CA 1
ATOM 3094 C C . MET B 1 1 ? 0.323 -20.828 37.156 1 23.5 1 MET B C 1
ATOM 3096 O O . MET B 1 1 ? -0.792 -20.312 37.094 1 23.5 1 MET B O 1
ATOM 3100 N N . ALA B 1 2 ? 1.288 -19.969 37 1 24.45 2 ALA B N 1
ATOM 3101 C CA . ALA B 1 2 ? 1.284 -18.609 36.5 1 24.45 2 ALA B CA 1
ATOM 3102 C C . ALA B 1 2 ? 0.646 -18.531 35.125 1 24.45 2 ALA B C 1
ATOM 3104 O O . ALA B 1 2 ? 1.001 -19.297 34.219 1 24.45 2 ALA B O 1
ATOM 3105 N N . GLU B 1 3 ? -0.624 -18.359 35.031 1 25.2 3 GLU B N 1
ATOM 3106 C CA . GLU B 1 3 ? -1.443 -18.141 33.844 1 25.2 3 GLU B CA 1
ATOM 3107 C C . GLU B 1 3 ? -0.753 -17.203 32.875 1 25.2 3 GLU B C 1
ATOM 3109 O O . GLU B 1 3 ? -0.659 -15.992 33.125 1 25.2 3 GLU B O 1
ATOM 3114 N N . GLN B 1 4 ? 0.471 -17.516 32.469 1 26.47 4 GLN B N 1
ATOM 3115 C CA . GLN B 1 4 ? 1.215 -16.797 31.453 1 26.47 4 GLN B CA 1
ATOM 3116 C C . GLN B 1 4 ? 0.306 -16.406 30.281 1 26.47 4 GLN B C 1
ATOM 3118 O O . GLN B 1 4 ? -0.221 -17.281 29.594 1 26.47 4 GLN B O 1
ATOM 3123 N N . THR B 1 5 ? -0.54 -15.445 30.5 1 32.34 5 THR B N 1
ATOM 3124 C CA . THR B 1 5 ? -1.378 -14.82 29.484 1 32.34 5 THR B CA 1
ATOM 3125 C C . THR B 1 5 ? -0.652 -14.766 28.141 1 32.34 5 THR B C 1
ATOM 3127 O O . THR B 1 5 ? 0.362 -14.078 28 1 32.34 5 THR B O 1
ATOM 3130 N N . THR B 1 6 ? -0.453 -15.883 27.453 1 34.28 6 THR B N 1
ATOM 3131 C CA . THR B 1 6 ? 0.03 -16.031 26.094 1 34.28 6 THR B CA 1
ATOM 3132 C C . THR B 1 6 ? -0.361 -14.828 25.25 1 34.28 6 THR B C 1
ATOM 3134 O O . THR B 1 6 ? -1.547 -14.531 25.078 1 34.28 6 THR B O 1
ATOM 3137 N N . ARG B 1 7 ? 0.255 -13.844 25.391 1 35.53 7 ARG B N 1
ATOM 3138 C CA . ARG B 1 7 ? 0.089 -12.68 24.531 1 35.53 7 ARG B CA 1
ATOM 3139 C C . ARG B 1 7 ? -0.207 -13.094 23.094 1 35.53 7 ARG B C 1
ATOM 3141 O O . ARG B 1 7 ? 0.675 -13.602 22.391 1 35.53 7 ARG B O 1
ATOM 3148 N N . ALA B 1 8 ? -1.366 -13.648 22.703 1 39.53 8 ALA B N 1
ATOM 3149 C CA . ALA B 1 8 ? -1.873 -13.797 21.344 1 39.53 8 ALA B CA 1
ATOM 3150 C C . ALA B 1 8 ? -1.319 -12.711 20.422 1 39.53 8 ALA B C 1
ATOM 3152 O O . ALA B 1 8 ? -1.465 -11.523 20.703 1 39.53 8 ALA B O 1
ATOM 3153 N N . SER B 1 9 ? -0.205 -12.828 19.734 1 52.88 9 SER B N 1
ATOM 3154 C CA . SER B 1 9 ? 0.504 -11.977 18.797 1 52.88 9 SER B CA 1
ATOM 3155 C C . SER B 1 9 ? -0.467 -11.125 17.984 1 52.88 9 SER B C 1
ATOM 3157 O O . SER B 1 9 ? -1.35 -11.664 17.297 1 52.88 9 SER B O 1
ATOM 3159 N N . HIS B 1 10 ? -0.754 -9.859 18.344 1 69.25 10 HIS B N 1
ATOM 3160 C CA . HIS B 1 10 ? -1.649 -8.875 17.75 1 69.25 10 HIS B CA 1
ATOM 3161 C C . HIS B 1 10 ? -1.356 -8.688 16.266 1 69.25 10 HIS B C 1
ATOM 3163 O O . HIS B 1 10 ? -0.198 -8.539 15.867 1 69.25 10 HIS B O 1
ATOM 3169 N N . THR B 1 11 ? -2.309 -9.055 15.406 1 83.31 11 THR B N 1
ATOM 3170 C CA . THR B 1 11 ? -2.258 -8.836 13.969 1 83.31 11 THR B CA 1
ATOM 3171 C C . THR B 1 11 ? -2.049 -7.359 13.656 1 83.31 11 THR B C 1
ATOM 3173 O O . THR B 1 11 ? -2.605 -6.492 14.328 1 83.31 11 THR B O 1
ATOM 3176 N N . GLN B 1 12 ? -1.028 -7.145 12.852 1 90.5 12 GLN B N 1
ATOM 3177 C CA . GLN B 1 12 ? -0.769 -5.793 12.367 1 90.5 12 GLN B CA 1
ATOM 3178 C C . GLN B 1 12 ? -1.098 -5.664 10.883 1 90.5 12 GLN B C 1
ATOM 3180 O O . GLN B 1 12 ? -0.794 -6.559 10.094 1 90.5 12 GLN B O 1
ATOM 3185 N N . SER B 1 13 ? -1.758 -4.633 10.578 1 95.19 13 SER B N 1
ATOM 3186 C CA . SER B 1 13 ? -2.109 -4.395 9.18 1 95.19 13 SER B CA 1
ATOM 3187 C C . SER B 1 13 ? -2.102 -2.906 8.859 1 95.19 13 SER B C 1
ATOM 3189 O O . SER B 1 13 ? -2.449 -2.078 9.703 1 95.19 13 SER B O 1
ATOM 3191 N N . LEU B 1 14 ? -1.685 -2.543 7.699 1 97.38 14 LEU B N 1
ATOM 3192 C CA . LEU B 1 14 ? -1.637 -1.173 7.199 1 97.38 14 LEU B CA 1
ATOM 3193 C C . LEU B 1 14 ? -1.958 -1.123 5.711 1 97.38 14 LEU B C 1
ATOM 3195 O O . LEU B 1 14 ? -1.104 -1.432 4.875 1 97.38 14 LEU B O 1
ATOM 3199 N N . PRO B 1 15 ? -3.195 -0.721 5.379 1 98 15 PRO B N 1
ATOM 3200 C CA . PRO B 1 15 ? -3.506 -0.522 3.961 1 98 15 PRO B CA 1
ATOM 3201 C C . PRO B 1 15 ? -2.777 0.678 3.359 1 98 15 PRO B C 1
ATOM 3203 O O . PRO B 1 15 ? -2.658 1.721 4.008 1 98 15 PRO B O 1
ATOM 3206 N N . VAL B 1 16 ? -2.281 0.519 2.15 1 98.56 16 VAL B N 1
ATOM 3207 C CA . VAL B 1 16 ? -1.605 1.577 1.408 1 98.56 16 VAL B CA 1
ATOM 3208 C C . VAL B 1 16 ? -2.186 1.672 -0.001 1 98.56 16 VAL B C 1
ATOM 3210 O O . VAL B 1 16 ? -2.449 0.651 -0.64 1 98.56 16 VAL B O 1
ATOM 3213 N N . LEU B 1 17 ? -2.396 2.832 -0.463 1 98.5 17 LEU B N 1
ATOM 3214 C CA . LEU B 1 17 ? -2.83 3.053 -1.838 1 98.5 17 LEU B CA 1
ATOM 3215 C C . LEU B 1 17 ? -1.768 3.809 -2.629 1 98.5 17 LEU B C 1
ATOM 3217 O O . LEU B 1 17 ? -1.431 4.945 -2.293 1 98.5 17 LEU B O 1
ATOM 3221 N N . TYR B 1 18 ? -1.229 3.182 -3.637 1 98.31 18 TYR B N 1
ATOM 3222 C CA . TYR B 1 18 ? -0.455 3.883 -4.652 1 98.31 18 TYR B CA 1
ATOM 3223 C C . TYR B 1 18 ? -1.365 4.461 -5.73 1 98.31 18 TYR B C 1
ATOM 3225 O O . TYR B 1 18 ? -2.168 3.736 -6.328 1 98.31 18 TYR B O 1
ATOM 3233 N N . VAL B 1 19 ? -1.2 5.777 -5.98 1 97.75 19 VAL B N 1
ATOM 3234 C CA . VAL B 1 19 ? -2.162 6.383 -6.895 1 97.75 19 VAL B CA 1
ATOM 3235 C C . VAL B 1 19 ? -1.498 7.523 -7.66 1 97.75 19 VAL B C 1
ATOM 3237 O O . VAL B 1 19 ? -0.648 8.234 -7.121 1 97.75 19 VAL B O 1
ATOM 3240 N N . ARG B 1 20 ? -1.857 7.645 -8.922 1 96.56 20 ARG B N 1
ATOM 3241 C CA . ARG B 1 20 ? -1.385 8.711 -9.805 1 96.56 20 ARG B CA 1
ATOM 3242 C C . ARG B 1 20 ? -2.529 9.281 -10.633 1 96.56 20 ARG B C 1
ATOM 3244 O O . ARG B 1 20 ? -3.346 8.531 -11.172 1 96.56 20 ARG B O 1
ATOM 3251 N N . GLY B 1 21 ? -2.627 10.57 -10.727 1 96.62 21 GLY B N 1
ATOM 3252 C CA . GLY B 1 21 ? -3.664 11.266 -11.477 1 96.62 21 GLY B CA 1
ATOM 3253 C C . GLY B 1 21 ? -3.844 12.711 -11.047 1 96.62 21 GLY B C 1
ATOM 3254 O O . GLY B 1 21 ? -2.992 13.266 -10.344 1 96.62 21 GLY B O 1
ATOM 3255 N N . THR B 1 22 ? -4.91 13.336 -11.531 1 97.5 22 THR B N 1
ATOM 3256 C CA . THR B 1 22 ? -5.25 14.68 -11.094 1 97.5 22 THR B CA 1
ATOM 3257 C C . THR B 1 22 ? -5.777 14.672 -9.664 1 97.5 22 THR B C 1
ATOM 3259 O O . THR B 1 22 ? -6.031 13.609 -9.094 1 97.5 22 THR B O 1
ATOM 3262 N N . HIS B 1 23 ? -5.922 15.859 -9.133 1 98.19 23 HIS B N 1
ATOM 3263 C CA . HIS B 1 23 ? -6.477 15.969 -7.789 1 98.19 23 HIS B CA 1
ATOM 3264 C C . HIS B 1 23 ? -7.82 15.25 -7.688 1 98.19 23 HIS B C 1
ATOM 3266 O O . HIS B 1 23 ? -8.031 14.445 -6.777 1 98.19 23 HIS B O 1
ATOM 3272 N N . TYR B 1 24 ? -8.672 15.492 -8.656 1 98 24 TYR B N 1
ATOM 3273 C CA . TYR B 1 24 ? -9.992 14.867 -8.656 1 98 24 TYR B CA 1
ATOM 3274 C C . TYR B 1 24 ? -9.875 13.352 -8.781 1 98 24 TYR B C 1
ATOM 3276 O O . TYR B 1 24 ? -10.516 12.609 -8.031 1 98 24 TYR B O 1
ATOM 3284 N N . GLN B 1 25 ? -9.055 12.906 -9.664 1 97.5 25 GLN B N 1
ATOM 3285 C CA . GLN B 1 25 ? -8.891 11.477 -9.93 1 97.5 25 GLN B CA 1
ATOM 3286 C C . GLN B 1 25 ? -8.32 10.75 -8.711 1 97.5 25 GLN B C 1
ATOM 3288 O O . GLN B 1 25 ? -8.758 9.648 -8.383 1 97.5 25 GLN B O 1
ATOM 3293 N N . VAL B 1 26 ? -7.363 11.328 -8.078 1 98.06 26 VAL B N 1
ATOM 3294 C CA . VAL B 1 26 ? -6.785 10.75 -6.875 1 98.06 26 VAL B CA 1
ATOM 3295 C C . VAL B 1 26 ? -7.844 10.672 -5.777 1 98.06 26 VAL B C 1
ATOM 3297 O O . VAL B 1 26 ? -7.945 9.664 -5.07 1 98.06 26 VAL B O 1
ATOM 3300 N N . GLY B 1 27 ? -8.648 11.719 -5.668 1 98.31 27 GLY B N 1
ATOM 3301 C CA . GLY B 1 27 ? -9.766 11.672 -4.742 1 98.31 27 GLY B CA 1
ATOM 3302 C C . GLY B 1 27 ? -10.727 10.523 -5.02 1 98.31 27 GLY B C 1
ATOM 3303 O O . GLY B 1 27 ? -11.133 9.812 -4.102 1 98.31 27 GLY B O 1
ATOM 3304 N N . VAL B 1 28 ? -11.023 10.359 -6.289 1 97.81 28 VAL B N 1
ATOM 3305 C CA . VAL B 1 28 ? -11.945 9.297 -6.691 1 97.81 28 VAL B CA 1
ATOM 3306 C C . VAL B 1 28 ? -11.367 7.941 -6.305 1 97.81 28 VAL B C 1
ATOM 3308 O O . VAL B 1 28 ? -12.07 7.102 -5.734 1 97.81 28 VAL B O 1
ATOM 3311 N N . GLU B 1 29 ? -10.133 7.746 -6.535 1 96.81 29 GLU B N 1
ATOM 3312 C CA . GLU B 1 29 ? -9.516 6.461 -6.238 1 96.81 29 GLU B CA 1
ATOM 3313 C C . GLU B 1 29 ? -9.43 6.223 -4.734 1 96.81 29 GLU B C 1
ATOM 3315 O O . GLU B 1 29 ? -9.602 5.094 -4.266 1 96.81 29 GLU B O 1
ATOM 3320 N N . MET B 1 30 ? -9.141 7.215 -3.979 1 97.75 30 MET B N 1
ATOM 3321 C CA . MET B 1 30 ? -9.141 7.082 -2.525 1 97.75 30 MET B CA 1
ATOM 3322 C C . MET B 1 30 ? -10.516 6.688 -2.012 1 97.75 30 MET B C 1
ATOM 3324 O O . MET B 1 30 ? -10.648 5.77 -1.201 1 97.75 30 MET B O 1
ATOM 3328 N N . GLY B 1 31 ? -11.523 7.406 -2.539 1 97.25 31 GLY B N 1
ATOM 3329 C CA . GLY B 1 31 ? -12.891 7.117 -2.117 1 97.25 31 GLY B CA 1
ATOM 3330 C C . GLY B 1 31 ? -13.344 5.719 -2.48 1 97.25 31 GLY B C 1
ATOM 3331 O O . GLY B 1 31 ? -14.047 5.066 -1.703 1 97.25 31 GLY B O 1
ATOM 3332 N N . ARG B 1 32 ? -12.938 5.34 -3.615 1 94.31 32 ARG B N 1
ATOM 3333 C CA . ARG B 1 32 ? -13.328 4.02 -4.102 1 94.31 32 ARG B CA 1
ATOM 3334 C C . ARG B 1 32 ? -12.609 2.918 -3.328 1 94.31 32 ARG B C 1
ATOM 3336 O O . ARG B 1 32 ? -13.234 1.951 -2.889 1 94.31 32 ARG B O 1
ATOM 3343 N N . THR B 1 33 ? -11.359 3.057 -3.16 1 94.75 33 THR B N 1
ATOM 3344 C CA . THR B 1 33 ? -10.531 2.033 -2.529 1 94.75 33 THR B CA 1
ATOM 3345 C C . THR B 1 33 ? -10.906 1.87 -1.059 1 94.75 33 THR B C 1
ATOM 3347 O O . THR B 1 33 ? -10.953 0.75 -0.546 1 94.75 33 THR B O 1
ATOM 3350 N N . PHE B 1 34 ? -11.156 2.953 -0.438 1 96.5 34 PHE B N 1
ATOM 3351 C CA . PHE B 1 34 ? -11.406 2.912 0.999 1 96.5 34 PHE B CA 1
ATOM 3352 C C . PHE B 1 34 ? -12.859 3.244 1.305 1 96.5 34 PHE B C 1
ATOM 3354 O O . PHE B 1 34 ? -13.164 3.838 2.34 1 96.5 34 PHE B O 1
ATOM 3361 N N . LYS B 1 35 ? -13.695 2.91 0.378 1 94.75 35 LYS B N 1
ATOM 3362 C CA . LYS B 1 35 ? -15.125 3.205 0.503 1 94.75 35 LYS B CA 1
ATOM 3363 C C . LYS B 1 35 ? -15.672 2.725 1.844 1 94.75 35 LYS B C 1
ATOM 3365 O O . LYS B 1 35 ? -16.297 3.492 2.576 1 94.75 35 LYS B O 1
ATOM 3370 N N . ASN B 1 36 ? -15.391 1.5 2.189 1 92.5 36 ASN B N 1
ATOM 3371 C CA . ASN B 1 36 ? -15.883 0.942 3.443 1 92.5 36 ASN B CA 1
ATOM 3372 C C . ASN B 1 36 ? -15.312 1.68 4.652 1 92.5 36 ASN B C 1
ATOM 3374 O O . ASN B 1 36 ? -16.047 1.979 5.602 1 92.5 36 ASN B O 1
ATOM 3378 N N . ASN B 1 37 ? -14.047 1.933 4.668 1 96.06 37 ASN B N 1
ATOM 3379 C CA . ASN B 1 37 ? -13.406 2.658 5.758 1 96.06 37 ASN B CA 1
ATOM 3380 C C . ASN B 1 37 ? -14.062 4.016 5.988 1 96.06 37 ASN B C 1
ATOM 3382 O O . ASN B 1 37 ? -14.336 4.395 7.129 1 96.06 37 ASN B O 1
ATOM 3386 N N . ILE B 1 38 ? -14.289 4.711 4.891 1 97.75 38 ILE B N 1
ATOM 3387 C CA . ILE B 1 38 ? -14.812 6.07 4.957 1 97.75 38 ILE B CA 1
ATOM 3388 C C . ILE B 1 38 ? -16.266 6.047 5.422 1 97.75 38 ILE B C 1
ATOM 3390 O O . ILE B 1 38 ? -16.656 6.82 6.301 1 97.75 38 ILE B O 1
ATOM 3394 N N . GLN B 1 39 ? -17.016 5.129 4.914 1 97.12 39 GLN B N 1
ATOM 3395 C CA . GLN B 1 39 ? -18.422 5.027 5.293 1 97.12 39 GLN B CA 1
ATOM 3396 C C . GLN B 1 39 ? -18.578 4.637 6.758 1 97.12 39 GLN B C 1
ATOM 3398 O O . GLN B 1 39 ? -19.406 5.203 7.477 1 97.12 39 GLN B O 1
ATOM 3403 N N . VAL B 1 40 ? -17.812 3.65 7.188 1 95.88 40 VAL B N 1
ATOM 3404 C CA . VAL B 1 40 ? -17.875 3.211 8.578 1 95.88 40 VAL B CA 1
ATOM 3405 C C . VAL B 1 40 ? -17.469 4.355 9.5 1 95.88 40 VAL B C 1
ATOM 3407 O O . VAL B 1 40 ? -18.141 4.613 10.508 1 95.88 40 VAL B O 1
ATOM 3410 N N . TYR B 1 41 ? -16.438 5.055 9.211 1 97.19 41 TYR B N 1
ATOM 3411 C CA . TYR B 1 41 ? -16.016 6.176 10.039 1 97.19 41 TYR B CA 1
ATOM 3412 C C . TYR B 1 41 ? -17.125 7.211 10.172 1 97.19 41 TYR B C 1
ATOM 3414 O O . TYR B 1 41 ? -17.438 7.648 11.281 1 97.19 41 TYR B O 1
ATOM 3422 N N . CYS B 1 42 ? -17.703 7.582 9.039 1 98 42 CYS B N 1
ATOM 3423 C CA . CYS B 1 42 ? -18.719 8.625 9.039 1 98 42 CYS B CA 1
ATOM 3424 C C . CYS B 1 42 ? -19.953 8.18 9.812 1 98 42 CYS B C 1
ATOM 3426 O O . CYS B 1 42 ? -20.625 8.992 10.453 1 98 42 CYS B O 1
ATOM 3428 N N . SER B 1 43 ? -20.234 6.914 9.781 1 97.75 43 SER B N 1
ATOM 3429 C CA . SER B 1 43 ? -21.422 6.402 10.453 1 97.75 43 SER B CA 1
ATOM 3430 C C . SER B 1 43 ? -21.188 6.273 11.953 1 97.75 43 SER B C 1
ATOM 3432 O O . SER B 1 43 ? -22.125 6.445 12.742 1 97.75 43 SER B O 1
ATOM 3434 N N . GLU B 1 44 ? -19.953 6.043 12.359 1 96.81 44 GLU B N 1
ATOM 3435 C CA . GLU B 1 44 ? -19.703 5.695 13.75 1 96.81 44 GLU B CA 1
ATOM 3436 C C . GLU B 1 44 ? -19.062 6.855 14.508 1 96.81 44 GLU B C 1
ATOM 3438 O O . GLU B 1 44 ? -19.016 6.852 15.734 1 96.81 44 GLU B O 1
ATOM 3443 N N . SER B 1 45 ? -18.578 7.832 13.875 1 94.94 45 SER B N 1
ATOM 3444 C CA . SER B 1 45 ? -17.891 8.945 14.516 1 94.94 45 SER B CA 1
ATOM 3445 C C . SER B 1 45 ? -18.844 9.758 15.391 1 94.94 45 SER B C 1
ATOM 3447 O O . SER B 1 45 ? -19.719 10.461 14.883 1 94.94 45 SER B O 1
ATOM 3449 N N . SER B 1 46 ? -18.594 9.75 16.656 1 92.94 46 SER B N 1
ATOM 3450 C CA . SER B 1 46 ? -19.406 10.539 17.578 1 92.94 46 SER B CA 1
ATOM 3451 C C . SER B 1 46 ? -19.203 12.031 17.359 1 92.94 46 SER B C 1
ATOM 3453 O O . SER B 1 46 ? -20.156 12.805 17.438 1 92.94 46 SER B O 1
ATOM 3455 N N . ALA B 1 47 ? -18 12.453 17.094 1 93.19 47 ALA B N 1
ATOM 3456 C CA . ALA B 1 47 ? -17.734 13.867 16.828 1 93.19 47 ALA B CA 1
ATOM 3457 C C . ALA B 1 47 ? -18.547 14.375 15.648 1 93.19 47 ALA B C 1
ATOM 3459 O O . ALA B 1 47 ? -19.094 15.477 15.703 1 93.19 47 ALA B O 1
ATOM 3460 N N . LEU B 1 48 ? -18.594 13.547 14.586 1 96.69 48 LEU B N 1
ATOM 3461 C CA . LEU B 1 48 ? -19.328 13.945 13.391 1 96.69 48 LEU B CA 1
ATOM 3462 C C . LEU B 1 48 ? -20.828 13.945 13.664 1 96.69 48 LEU B C 1
ATOM 3464 O O . LEU B 1 48 ? -21.516 14.938 13.383 1 96.69 48 LEU B O 1
ATOM 3468 N N . ASN B 1 49 ? -21.328 12.906 14.273 1 97.44 49 ASN B N 1
ATOM 3469 C CA . ASN B 1 49 ? -22.766 12.664 14.336 1 97.44 49 ASN B CA 1
ATOM 3470 C C . ASN B 1 49 ? -23.406 13.383 15.523 1 97.44 49 ASN B C 1
ATOM 3472 O O . ASN B 1 49 ? -24.562 13.773 15.461 1 97.44 49 ASN B O 1
ATOM 3476 N N . GLU B 1 50 ? -22.625 13.594 16.562 1 96.44 50 GLU B N 1
ATOM 3477 C CA . GLU B 1 50 ? -23.234 14.117 17.781 1 96.44 50 GLU B CA 1
ATOM 3478 C C . GLU B 1 50 ? -22.875 15.586 17.984 1 96.44 50 GLU B C 1
ATOM 3480 O O . GLU B 1 50 ? -23.5 16.281 18.781 1 96.44 50 GLU B O 1
ATOM 3485 N N . ALA B 1 51 ? -21.906 16.078 17.297 1 96.38 51 ALA B N 1
ATOM 3486 C CA . ALA B 1 51 ? -21.5 17.469 17.516 1 96.38 51 ALA B CA 1
ATOM 3487 C C . ALA B 1 51 ? -21.484 18.25 16.203 1 96.38 51 ALA B C 1
ATOM 3489 O O . ALA B 1 51 ? -22.25 19.219 16.047 1 96.38 51 ALA B O 1
ATOM 3490 N N . LEU B 1 52 ? -20.781 17.797 15.211 1 97.81 52 LEU B N 1
ATOM 3491 C CA . LEU B 1 52 ? -20.547 18.594 14 1 97.81 52 LEU B CA 1
ATOM 3492 C C . LEU B 1 52 ? -21.812 18.719 13.172 1 97.81 52 LEU B C 1
ATOM 3494 O O . LEU B 1 52 ? -22.172 19.812 12.742 1 97.81 52 LEU B O 1
ATOM 3498 N N . LEU B 1 53 ? -22.453 17.625 12.938 1 98.44 53 LEU B N 1
ATOM 3499 C CA . LEU B 1 53 ? -23.656 17.641 12.094 1 98.44 53 LEU B CA 1
ATOM 3500 C C . LEU B 1 53 ? -24.766 18.453 12.758 1 98.44 53 LEU B C 1
ATOM 3502 O O . LEU B 1 53 ? -25.359 19.328 12.117 1 98.44 53 LEU B O 1
ATOM 3506 N N . PRO B 1 54 ? -25.031 18.203 14.055 1 98.25 54 PRO B N 1
ATOM 3507 C CA . PRO B 1 54 ? -26.047 19.047 14.695 1 98.25 54 PRO B CA 1
ATOM 3508 C C . PRO B 1 54 ? -25.719 20.547 14.609 1 98.25 54 PRO B C 1
ATOM 3510 O O . PRO B 1 54 ? -26.609 21.359 14.398 1 98.25 54 PRO B O 1
ATOM 3513 N N . TYR B 1 55 ? -24.469 20.922 14.805 1 98 55 TYR B N 1
ATOM 3514 C CA . TYR B 1 55 ? -24.062 22.312 14.68 1 98 55 TYR B CA 1
ATOM 3515 C C . TYR B 1 55 ? -24.25 22.812 13.25 1 98 55 TYR B C 1
ATOM 3517 O O . TYR B 1 55 ? -24.766 23.906 13.031 1 98 55 TYR B O 1
ATOM 3525 N N . TYR B 1 56 ? -23.891 22.016 12.234 1 98.31 56 TYR B N 1
ATOM 3526 C CA . TYR B 1 56 ? -24 22.359 10.82 1 98.31 56 TYR B CA 1
ATOM 3527 C C . TYR B 1 56 ? -25.438 22.688 10.461 1 98.31 56 TYR B C 1
ATOM 3529 O O . TYR B 1 56 ? -25.688 23.547 9.609 1 98.31 56 TYR B O 1
ATOM 3537 N N . TYR B 1 57 ? -26.359 22.094 11.086 1 98.12 57 TYR B N 1
ATOM 3538 C CA . TYR B 1 57 ? -27.766 22.266 10.734 1 98.12 57 TYR B CA 1
ATOM 3539 C C . TYR B 1 57 ? -28.344 23.516 11.406 1 98.12 57 TYR B C 1
ATOM 3541 O O . TYR B 1 57 ? -29.484 23.891 11.141 1 98.12 57 TYR B O 1
ATOM 3549 N N . THR B 1 58 ? -27.594 24.203 12.242 1 98.25 58 THR B N 1
ATOM 3550 C CA . THR B 1 58 ? -28 25.516 12.75 1 98.25 58 THR B CA 1
ATOM 3551 C C . THR B 1 58 ? -27.609 26.609 11.758 1 98.25 58 THR B C 1
ATOM 3553 O O . THR B 1 58 ? -26.766 26.391 10.883 1 98.25 58 THR B O 1
ATOM 3556 N N . ASP B 1 59 ? -28.172 27.734 11.945 1 98 59 ASP B N 1
ATOM 3557 C CA . ASP B 1 59 ? -27.844 28.875 11.086 1 98 59 ASP B CA 1
ATOM 3558 C C . ASP B 1 59 ? -26.391 29.297 11.25 1 98 59 ASP B C 1
ATOM 3560 O O . ASP B 1 59 ? -25.703 29.547 10.258 1 98 59 ASP B O 1
ATOM 3564 N N . GLU B 1 60 ? -25.984 29.328 12.422 1 97.62 60 GLU B N 1
ATOM 3565 C CA . GLU B 1 60 ? -24.594 29.719 12.688 1 97.62 60 GLU B CA 1
ATOM 3566 C C . GLU B 1 60 ? -23.609 28.688 12.133 1 97.62 60 GLU B C 1
ATOM 3568 O O . GLU B 1 60 ? -22.625 29.047 11.5 1 97.62 60 GLU B O 1
ATOM 3573 N N . GLY B 1 61 ? -23.906 27.453 12.406 1 98 61 GLY B N 1
ATOM 3574 C CA . GLY B 1 61 ? -23.031 26.391 11.922 1 98 61 GLY B CA 1
ATOM 3575 C C . GLY B 1 61 ? -22.906 26.359 10.406 1 98 61 GLY B C 1
ATOM 3576 O O . GLY B 1 61 ? -21.812 26.141 9.883 1 98 61 GLY B O 1
ATOM 3577 N N . LYS B 1 62 ? -23.969 26.562 9.758 1 98.44 62 LYS B N 1
ATOM 3578 C CA . LYS B 1 62 ? -23.953 26.594 8.297 1 98.44 62 LYS B CA 1
ATOM 3579 C C . LYS B 1 62 ? -23.141 27.781 7.789 1 98.44 62 LYS B C 1
ATOM 3581 O O . LYS B 1 62 ? -22.406 27.656 6.801 1 98.44 62 LYS B O 1
ATOM 3586 N N . THR B 1 63 ? -23.312 28.891 8.453 1 98.56 63 THR B N 1
ATOM 3587 C CA . THR B 1 63 ? -22.547 30.078 8.086 1 98.56 63 THR B CA 1
ATOM 3588 C C . THR B 1 63 ? -21.047 29.812 8.219 1 98.56 63 THR B C 1
ATOM 3590 O O . THR B 1 63 ? -20.281 30.125 7.312 1 98.56 63 THR B O 1
ATOM 3593 N N . VAL B 1 64 ? -20.625 29.266 9.312 1 98.12 64 VAL B N 1
ATOM 3594 C CA . VAL B 1 64 ? -19.219 28.984 9.578 1 98.12 64 VAL B CA 1
ATOM 3595 C C . VAL B 1 64 ? -18.703 27.969 8.562 1 98.12 64 VAL B C 1
ATOM 3597 O O . VAL B 1 64 ? -17.594 28.109 8.031 1 98.12 64 VAL B O 1
ATOM 3600 N N . TYR B 1 65 ? -19.516 26.938 8.289 1 98.62 65 TYR B N 1
ATOM 3601 C CA . TYR B 1 65 ? -19.188 25.953 7.277 1 98.62 65 TYR B CA 1
ATOM 3602 C C . TYR B 1 65 ? -18.891 26.609 5.938 1 98.62 65 TYR B C 1
ATOM 3604 O O . TYR B 1 65 ? -17.859 26.328 5.312 1 98.62 65 TYR B O 1
ATOM 3612 N N . ASN B 1 66 ? -19.734 27.469 5.551 1 98.69 66 ASN B N 1
ATOM 3613 C CA . ASN B 1 66 ? -19.594 28.141 4.266 1 98.69 66 ASN B CA 1
ATOM 3614 C C . ASN B 1 66 ? -18.359 29.047 4.246 1 98.69 66 ASN B C 1
ATOM 3616 O O . ASN B 1 66 ? -17.703 29.188 3.211 1 98.69 66 ASN B O 1
ATOM 3620 N N . GLU B 1 67 ? -18.078 29.641 5.336 1 98.19 67 GLU B N 1
ATOM 3621 C CA . GLU B 1 67 ? -16.922 30.516 5.434 1 98.19 67 GLU B CA 1
ATOM 3622 C C . GLU B 1 67 ? -15.625 29.734 5.195 1 98.19 67 GLU B C 1
ATOM 3624 O O . GLU B 1 67 ? -14.758 30.172 4.438 1 98.19 67 GLU B O 1
ATOM 3629 N N . TYR B 1 68 ? -15.492 28.594 5.828 1 98.06 68 TYR B N 1
ATOM 3630 C CA . TYR B 1 68 ? -14.297 27.781 5.66 1 98.06 68 TYR B CA 1
ATOM 3631 C C . TYR B 1 68 ? -14.25 27.156 4.266 1 98.06 68 TYR B C 1
ATOM 3633 O O . TYR B 1 68 ? -13.172 27.016 3.682 1 98.06 68 TYR B O 1
ATOM 3641 N N . HIS B 1 69 ? -15.406 26.781 3.762 1 98.62 69 HIS B N 1
ATOM 3642 C CA . HIS B 1 69 ? -15.477 26.25 2.408 1 98.62 69 HIS B CA 1
ATOM 3643 C C . HIS B 1 69 ? -15.039 27.281 1.377 1 98.62 69 HIS B C 1
ATOM 3645 O O . HIS B 1 69 ? -14.281 26.969 0.457 1 98.62 69 HIS B O 1
ATOM 3651 N N . GLU B 1 70 ? -15.516 28.469 1.534 1 97.94 70 GLU B N 1
ATOM 3652 C CA . GLU B 1 70 ? -15.148 29.562 0.637 1 97.94 70 GLU B CA 1
ATOM 3653 C C . GLU B 1 70 ? -13.656 29.859 0.715 1 97.94 70 GLU B C 1
ATOM 3655 O O . GLU B 1 70 ? -13.016 30.141 -0.303 1 97.94 70 GLU B O 1
ATOM 3660 N N . ALA B 1 71 ? -13.156 29.859 1.915 1 96.69 71 ALA B N 1
ATOM 3661 C CA . ALA B 1 71 ? -11.727 30.078 2.09 1 96.69 71 ALA B CA 1
ATOM 3662 C C . ALA B 1 71 ? -10.914 29.031 1.317 1 96.69 71 ALA B C 1
ATOM 3664 O O . ALA B 1 71 ? -9.938 29.375 0.645 1 96.69 71 ALA B O 1
ATOM 3665 N N . MET B 1 72 ? -11.281 27.781 1.391 1 97.25 72 MET B N 1
ATOM 3666 C CA . MET B 1 72 ? -10.594 26.734 0.648 1 97.25 72 MET B CA 1
ATOM 3667 C C . MET B 1 72 ? -10.695 26.969 -0.855 1 97.25 72 MET B C 1
ATOM 3669 O O . MET B 1 72 ? -9.703 26.859 -1.576 1 97.25 72 MET B O 1
ATOM 3673 N N . ARG B 1 73 ? -11.883 27.266 -1.311 1 96.62 73 ARG B N 1
ATOM 3674 C CA . ARG B 1 73 ? -12.125 27.453 -2.736 1 96.62 73 ARG B CA 1
ATOM 3675 C C . ARG B 1 73 ? -11.297 28.625 -3.279 1 96.62 73 ARG B C 1
ATOM 3677 O O . ARG B 1 73 ? -10.828 28.578 -4.418 1 96.62 73 ARG B O 1
ATOM 3684 N N . GLN B 1 74 ? -11.148 29.531 -2.479 1 94.31 74 GLN B N 1
ATOM 3685 C CA . GLN B 1 74 ? -10.445 30.75 -2.893 1 94.31 74 GLN B CA 1
ATOM 3686 C C . GLN B 1 74 ? -8.945 30.5 -3.008 1 94.31 74 GLN B C 1
ATOM 3688 O O . GLN B 1 74 ? -8.297 30.984 -3.934 1 94.31 74 GLN B O 1
ATOM 3693 N N . VAL B 1 75 ? -8.445 29.766 -2.135 1 93.88 75 VAL B N 1
ATOM 3694 C CA . VAL B 1 75 ? -6.988 29.688 -2.047 1 93.88 75 VAL B CA 1
ATOM 3695 C C . VAL B 1 75 ? -6.512 28.344 -2.621 1 93.88 75 VAL B C 1
ATOM 3697 O O . VAL B 1 75 ? -5.457 28.281 -3.254 1 93.88 75 VAL B O 1
ATOM 3700 N N . TYR B 1 76 ? -7.234 27.297 -2.361 1 96.38 76 TYR B N 1
ATOM 3701 C CA . TYR B 1 76 ? -6.812 25.953 -2.76 1 96.38 76 TYR B CA 1
ATOM 3702 C C . TYR B 1 76 ? -7.949 25.203 -3.441 1 96.38 76 TYR B C 1
ATOM 3704 O O . TYR B 1 76 ? -8.328 24.109 -3.008 1 96.38 76 TYR B O 1
ATOM 3712 N N . PRO B 1 77 ? -8.406 25.688 -4.57 1 97.44 77 PRO B N 1
ATOM 3713 C CA . PRO B 1 77 ? -9.555 25.047 -5.223 1 97.44 77 PRO B CA 1
ATOM 3714 C C . PRO B 1 77 ? -9.266 23.625 -5.656 1 97.44 77 PRO B C 1
ATOM 3716 O O . PRO B 1 77 ? -10.188 22.797 -5.746 1 97.44 77 PRO B O 1
ATOM 3719 N N . GLN B 1 78 ? -8.008 23.266 -5.91 1 98.06 78 GLN B N 1
ATOM 3720 C CA . GLN B 1 78 ? -7.656 21.922 -6.359 1 98.06 78 GLN B CA 1
ATOM 3721 C C . GLN B 1 78 ? -7.941 20.891 -5.273 1 98.06 78 GLN B C 1
ATOM 3723 O O . GLN B 1 78 ? -8.203 19.719 -5.574 1 98.06 78 GLN B O 1
ATOM 3728 N N . TYR B 1 79 ? -7.895 21.297 -4.023 1 98.31 79 TYR B N 1
ATOM 3729 C CA . TYR B 1 79 ? -8.148 20.344 -2.943 1 98.31 79 TYR B CA 1
ATOM 3730 C C . TYR B 1 79 ? -9.648 20.109 -2.777 1 98.31 79 TYR B C 1
ATOM 3732 O O . TYR B 1 79 ? -10.055 19.047 -2.283 1 98.31 79 TYR B O 1
ATOM 3740 N N . GLU B 1 80 ? -10.445 21.109 -3.182 1 98.25 80 GLU B N 1
ATOM 3741 C CA . GLU B 1 80 ? -11.875 20.828 -3.264 1 98.25 80 GLU B CA 1
ATOM 3742 C C . GLU B 1 80 ? -12.164 19.719 -4.281 1 98.25 80 GLU B C 1
ATOM 3744 O O . GLU B 1 80 ? -13.055 18.891 -4.074 1 98.25 80 GLU B O 1
ATOM 3749 N N . ASP B 1 81 ? -11.43 19.766 -5.367 1 98.25 81 ASP B N 1
ATOM 3750 C CA . ASP B 1 81 ? -11.586 18.719 -6.371 1 98.25 81 ASP B CA 1
ATOM 3751 C C . ASP B 1 81 ? -11.281 17.344 -5.781 1 98.25 81 ASP B C 1
ATOM 3753 O O . ASP B 1 81 ? -11.969 16.359 -6.078 1 98.25 81 ASP B O 1
ATOM 3757 N N . GLU B 1 82 ? -10.234 17.25 -5 1 98.31 82 GLU B N 1
ATOM 3758 C CA . GLU B 1 82 ? -9.906 15.992 -4.328 1 98.31 82 GLU B CA 1
ATOM 3759 C C . GLU B 1 82 ? -11.039 15.539 -3.414 1 98.31 82 GLU B C 1
ATOM 3761 O O . GLU B 1 82 ? -11.406 14.359 -3.408 1 98.31 82 GLU B O 1
ATOM 3766 N N . LEU B 1 83 ? -11.602 16.484 -2.73 1 98.75 83 LEU B N 1
ATOM 3767 C CA . LEU B 1 83 ? -12.695 16.172 -1.814 1 98.75 83 LEU B CA 1
ATOM 3768 C C . LEU B 1 83 ? -13.922 15.703 -2.578 1 98.75 83 LEU B C 1
ATOM 3770 O O . LEU B 1 83 ? -14.609 14.773 -2.145 1 98.75 83 LEU B O 1
ATOM 3774 N N . ARG B 1 84 ? -14.195 16.359 -3.668 1 98.62 84 ARG B N 1
ATOM 3775 C CA . ARG B 1 84 ? -15.336 15.961 -4.492 1 98.62 84 ARG B CA 1
ATOM 3776 C C . ARG B 1 84 ? -15.164 14.539 -5.012 1 98.62 84 ARG B C 1
ATOM 3778 O O . ARG B 1 84 ? -16.125 13.781 -5.078 1 98.62 84 ARG B O 1
ATOM 3785 N N . GLY B 1 85 ? -13.93 14.25 -5.355 1 98.5 85 GLY B N 1
ATOM 3786 C CA . GLY B 1 85 ? -13.648 12.875 -5.762 1 98.5 85 GLY B CA 1
ATOM 3787 C C . GLY B 1 85 ? -13.906 11.867 -4.664 1 98.5 85 GLY B C 1
ATOM 3788 O O . GLY B 1 85 ? -14.555 10.844 -4.891 1 98.5 85 GLY B O 1
ATOM 3789 N N . ILE B 1 86 ? -13.422 12.156 -3.467 1 98.62 86 ILE B N 1
ATOM 3790 C CA . ILE B 1 86 ? -13.609 11.273 -2.322 1 98.62 86 ILE B CA 1
ATOM 3791 C C . ILE B 1 86 ? -15.109 11.094 -2.057 1 98.62 86 ILE B C 1
ATOM 3793 O O . ILE B 1 86 ? -15.578 9.969 -1.863 1 98.62 86 ILE B O 1
ATOM 3797 N N . SER B 1 87 ? -15.797 12.219 -2.07 1 98.75 87 SER B N 1
ATOM 3798 C CA . SER B 1 87 ? -17.234 12.188 -1.804 1 98.75 87 SER B CA 1
ATOM 3799 C C . SER B 1 87 ? -17.969 11.336 -2.832 1 98.75 87 SER B C 1
ATOM 3801 O O . SER B 1 87 ? -18.75 10.453 -2.473 1 98.75 87 SER B O 1
ATOM 3803 N N . GLN B 1 88 ? -17.734 11.547 -4.062 1 98.19 88 GLN B N 1
ATOM 3804 C CA . GLN B 1 88 ? -18.453 10.867 -5.141 1 98.19 88 GLN B CA 1
ATOM 3805 C C . GLN B 1 88 ? -18.266 9.352 -5.059 1 98.19 88 GLN B C 1
ATOM 3807 O O . GLN B 1 88 ? -19.234 8.602 -5.082 1 98.19 88 GLN B O 1
ATOM 3812 N N . SER B 1 89 ? -17.047 8.961 -4.918 1 96.75 89 SER B N 1
ATOM 3813 C CA . SER B 1 89 ? -16.781 7.531 -5.062 1 96.75 89 SER B CA 1
ATOM 3814 C C . SER B 1 89 ? -16.969 6.801 -3.736 1 96.75 89 SER B C 1
ATOM 3816 O O . SER B 1 89 ? -17.219 5.594 -3.721 1 96.75 89 SER B O 1
ATOM 3818 N N . SER B 1 90 ? -16.859 7.41 -2.623 1 97.19 90 SER B N 1
ATOM 3819 C CA . SER B 1 90 ? -17.125 6.773 -1.338 1 97.19 90 SER B CA 1
ATOM 3820 C C . SER B 1 90 ? -18.625 6.676 -1.074 1 97.19 90 SER B C 1
ATOM 3822 O O . SER B 1 90 ? -19.062 5.883 -0.235 1 97.19 90 SER B O 1
ATOM 3824 N N . GLY B 1 91 ? -19.359 7.543 -1.672 1 97.44 91 GLY B N 1
ATOM 3825 C CA . GLY B 1 91 ? -20.797 7.582 -1.462 1 97.44 91 GLY B CA 1
ATOM 3826 C C . GLY B 1 91 ? -21.203 8.43 -0.27 1 97.44 91 GLY B C 1
ATOM 3827 O O . GLY B 1 91 ? -22.375 8.445 0.114 1 97.44 91 GLY B O 1
ATOM 3828 N N . VAL B 1 92 ? -20.297 9.078 0.363 1 98.56 92 VAL B N 1
ATOM 3829 C CA . VAL B 1 92 ? -20.594 9.969 1.479 1 98.56 92 VAL B CA 1
ATOM 3830 C C . VAL B 1 92 ? -20.812 11.391 0.96 1 98.56 92 VAL B C 1
ATOM 3832 O O . VAL B 1 92 ? -20.047 11.875 0.118 1 98.56 92 VAL B O 1
ATOM 3835 N N . GLU B 1 93 ? -21.812 12.039 1.478 1 98.69 93 GLU B N 1
ATOM 3836 C CA . GLU B 1 93 ? -22.172 13.375 1.015 1 98.69 93 GLU B CA 1
ATOM 3837 C C . GLU B 1 93 ? -21.016 14.359 1.242 1 98.69 93 GLU B C 1
ATOM 3839 O O . GLU B 1 93 ? -20.328 14.289 2.264 1 98.69 93 GLU B O 1
ATOM 3844 N N . PHE B 1 94 ? -20.953 15.359 0.379 1 98.69 94 PHE B N 1
ATOM 3845 C CA . PHE B 1 94 ? -19.828 16.281 0.364 1 98.69 94 PHE B CA 1
ATOM 3846 C C . PHE B 1 94 ? -19.75 17.062 1.673 1 98.69 94 PHE B C 1
ATOM 3848 O O . PHE B 1 94 ? -18.656 17.266 2.209 1 98.69 94 PHE B O 1
ATOM 3855 N N . HIS B 1 95 ? -20.875 17.516 2.186 1 98.62 95 HIS B N 1
ATOM 3856 C CA . HIS B 1 95 ? -20.812 18.344 3.379 1 98.62 95 HIS B CA 1
ATOM 3857 C C . HIS B 1 95 ? -20.266 17.578 4.57 1 98.62 95 HIS B C 1
ATOM 3859 O O . HIS B 1 95 ? -19.578 18.141 5.43 1 98.62 95 HIS B O 1
ATOM 3865 N N . LYS B 1 96 ? -20.547 16.281 4.637 1 98.75 96 LYS B N 1
ATOM 3866 C CA . LYS B 1 96 ? -19.969 15.453 5.703 1 98.75 96 LYS B CA 1
ATOM 3867 C C . LYS B 1 96 ? -18.469 15.328 5.559 1 98.75 96 LYS B C 1
ATOM 3869 O O . LYS B 1 96 ? -17.734 15.414 6.543 1 98.75 96 LYS B O 1
ATOM 3874 N N . ILE B 1 97 ? -18.016 15.109 4.312 1 98.81 97 ILE B N 1
ATOM 3875 C CA . ILE B 1 97 ? -16.594 15.008 4.035 1 98.81 97 ILE B CA 1
ATOM 3876 C C . ILE B 1 97 ? -15.898 16.312 4.422 1 98.81 97 ILE B C 1
ATOM 3878 O O . ILE B 1 97 ? -14.852 16.297 5.082 1 98.81 97 ILE B O 1
ATOM 3882 N N . PHE B 1 98 ? -16.453 17.438 4.043 1 98.81 98 PHE B N 1
ATOM 3883 C CA . PHE B 1 98 ? -15.82 18.719 4.332 1 98.81 98 PHE B CA 1
ATOM 3884 C C . PHE B 1 98 ? -15.867 19.016 5.828 1 98.81 98 PHE B C 1
ATOM 3886 O O . PHE B 1 98 ? -14.938 19.609 6.375 1 98.81 98 PHE B O 1
ATOM 3893 N N . LEU B 1 99 ? -16.906 18.641 6.496 1 98.62 99 LEU B N 1
ATOM 3894 C CA . LEU B 1 99 ? -16.984 18.812 7.941 1 98.62 99 LEU B CA 1
ATOM 3895 C C . LEU B 1 99 ? -15.812 18.141 8.633 1 98.62 99 LEU B C 1
ATOM 3897 O O . LEU B 1 99 ? -15.273 18.672 9.609 1 98.62 99 LEU B O 1
ATOM 3901 N N . LEU B 1 100 ? -15.445 17.016 8.18 1 97.38 100 LEU B N 1
ATOM 3902 C CA . LEU B 1 100 ? -14.297 16.312 8.742 1 97.38 100 LEU B CA 1
ATOM 3903 C C . LEU B 1 100 ? -13.031 17.172 8.625 1 97.38 100 LEU B C 1
ATOM 3905 O O . LEU B 1 100 ? -12.133 17.078 9.469 1 97.38 100 LEU B O 1
ATOM 3909 N N . HIS B 1 101 ? -12.977 18.047 7.637 1 97.88 101 HIS B N 1
ATOM 3910 C CA . HIS B 1 101 ? -11.773 18.828 7.344 1 97.88 101 HIS B CA 1
ATOM 3911 C C . HIS B 1 101 ? -11.75 20.125 8.141 1 97.88 101 HIS B C 1
ATOM 3913 O O . HIS B 1 101 ? -10.727 20.812 8.188 1 97.88 101 HIS B O 1
ATOM 3919 N N . ILE B 1 102 ? -12.852 20.469 8.719 1 97.5 102 ILE B N 1
ATOM 3920 C CA . ILE B 1 102 ? -12.891 21.641 9.586 1 97.5 102 ILE B CA 1
ATOM 3921 C C . ILE B 1 102 ? -13.383 21.25 10.977 1 97.5 102 ILE B C 1
ATOM 3923 O O . ILE B 1 102 ? -13.953 22.078 11.695 1 97.5 102 ILE B O 1
ATOM 3927 N N . SER B 1 103 ? -13.195 19.984 11.289 1 96.12 103 SER B N 1
ATOM 3928 C CA . SER B 1 103 ? -13.695 19.438 12.547 1 96.12 103 SER B CA 1
ATOM 3929 C C . SER B 1 103 ? -13.031 20.125 13.742 1 96.12 103 SER B C 1
ATOM 3931 O O . SER B 1 103 ? -13.703 20.469 14.719 1 96.12 103 SER B O 1
ATOM 3933 N N . SER B 1 104 ? -11.727 20.359 13.719 1 94.44 104 SER B N 1
ATOM 3934 C CA . SER B 1 104 ? -11.023 21.016 14.82 1 94.44 104 SER B CA 1
ATOM 3935 C C . SER B 1 104 ? -11.555 22.422 15.07 1 94.44 104 SER B C 1
ATOM 3937 O O . SER B 1 104 ? -11.781 22.812 16.219 1 94.44 104 SER B O 1
ATOM 3939 N N . GLU B 1 105 ? -11.766 23.156 14.055 1 95.75 105 GLU B N 1
ATOM 3940 C CA . GLU B 1 105 ? -12.273 24.516 14.148 1 95.75 105 GLU B CA 1
ATOM 3941 C C . GLU B 1 105 ? -13.68 24.547 14.734 1 95.75 105 GLU B C 1
ATOM 3943 O O . GLU B 1 105 ? -13.961 25.328 15.656 1 95.75 105 GLU B O 1
ATOM 3948 N N . LEU B 1 106 ? -14.516 23.688 14.219 1 96.62 106 LEU B N 1
ATOM 3949 C CA . LEU B 1 106 ? -15.914 23.703 14.648 1 96.62 106 LEU B CA 1
ATOM 3950 C C . LEU B 1 106 ? -16.047 23.188 16.078 1 96.62 106 LEU B C 1
ATOM 3952 O O . LEU B 1 106 ? -16.812 23.734 16.875 1 96.62 106 LEU B O 1
ATOM 3956 N N . LEU B 1 107 ? -15.328 22.141 16.391 1 95.06 107 LEU B N 1
ATOM 3957 C CA . LEU B 1 107 ? -15.344 21.656 17.766 1 95.06 107 LEU B CA 1
ATOM 3958 C C . LEU B 1 107 ? -14.797 22.703 18.719 1 95.06 107 LEU B C 1
ATOM 3960 O O . LEU B 1 107 ? -15.305 22.859 19.828 1 95.06 107 LEU B O 1
ATOM 3964 N N . GLY B 1 108 ? -13.789 23.391 18.281 1 92.94 108 GLY B N 1
ATOM 3965 C CA . GLY B 1 108 ? -13.273 24.5 19.078 1 92.94 108 GLY B CA 1
ATOM 3966 C C . GLY B 1 108 ? -14.305 25.578 19.328 1 92.94 108 GLY B C 1
ATOM 3967 O O . GLY B 1 108 ? -14.398 26.094 20.453 1 92.94 108 GLY B O 1
ATOM 3968 N N . LEU B 1 109 ? -15.031 25.922 18.375 1 93.81 109 LEU B N 1
ATOM 3969 C CA . LEU B 1 109 ? -16.078 26.938 18.516 1 93.81 109 LEU B CA 1
ATOM 3970 C C . LEU B 1 109 ? -17.156 26.469 19.484 1 93.81 109 LEU B C 1
ATOM 3972 O O . LEU B 1 109 ? -17.781 27.281 20.172 1 93.81 109 LEU B O 1
ATOM 3976 N N . LEU B 1 110 ? -17.312 25.172 19.516 1 93.44 110 LEU B N 1
ATOM 3977 C CA . LEU B 1 110 ? -18.328 24.594 20.391 1 93.44 110 LEU B CA 1
ATOM 3978 C C . LEU B 1 110 ? -17.781 24.391 21.797 1 93.44 110 LEU B C 1
ATOM 3980 O O . LEU B 1 110 ? -18.484 23.875 22.672 1 93.44 110 LEU B O 1
ATOM 3984 N N . GLY B 1 111 ? -16.531 24.766 22.016 1 87.75 111 GLY B N 1
ATOM 3985 C CA . GLY B 1 111 ? -15.898 24.594 23.312 1 87.75 111 GLY B CA 1
ATOM 3986 C C . GLY B 1 111 ? -15.531 23.141 23.609 1 87.75 111 GLY B C 1
ATOM 3987 O O . GLY B 1 111 ? -15.422 22.75 24.766 1 87.75 111 GLY B O 1
ATOM 3988 N N . LYS B 1 112 ? -15.57 22.453 22.562 1 82.75 112 LYS B N 1
ATOM 3989 C CA . LYS B 1 112 ? -15.172 21.062 22.656 1 82.75 112 LYS B CA 1
ATOM 3990 C C . LYS B 1 112 ? -13.758 20.844 22.125 1 82.75 112 LYS B C 1
ATOM 3992 O O . LYS B 1 112 ? -13.297 21.594 21.281 1 82.75 112 LYS B O 1
ATOM 3997 N N . GLN B 1 113 ? -13.109 20.094 22.797 1 67.38 113 GLN B N 1
ATOM 3998 C CA . GLN B 1 113 ? -11.758 19.812 22.328 1 67.38 113 GLN B CA 1
ATOM 3999 C C . GLN B 1 113 ? -11.742 18.578 21.422 1 67.38 113 GLN B C 1
ATOM 4001 O O . GLN B 1 113 ? -12.414 17.594 21.703 1 67.38 113 GLN B O 1
ATOM 4006 N N . ALA B 1 114 ? -11.117 18.844 20.203 1 61.91 114 ALA B N 1
ATOM 4007 C CA . ALA B 1 114 ? -10.852 17.703 19.312 1 61.91 114 ALA B CA 1
ATOM 4008 C C . ALA B 1 114 ? -9.867 16.734 19.953 1 61.91 114 ALA B C 1
ATOM 4010 O O . ALA B 1 114 ? -8.977 17.141 20.703 1 61.91 114 ALA B O 1
ATOM 4011 N N . THR B 1 115 ? -10.164 15.367 20.297 1 57.16 115 THR B N 1
ATOM 4012 C CA . THR B 1 115 ? -9.414 14.438 21.141 1 57.16 115 THR B CA 1
ATOM 4013 C C . THR B 1 115 ? -8.227 13.859 20.375 1 57.16 115 THR B C 1
ATOM 4015 O O . THR B 1 115 ? -8.117 12.641 20.219 1 57.16 115 THR B O 1
ATOM 4018 N N . ALA B 1 116 ? -7.395 14.734 19.578 1 62.22 116 ALA B N 1
ATOM 4019 C CA . ALA B 1 116 ? -6.234 13.969 19.125 1 62.22 116 ALA B CA 1
ATOM 4020 C C . ALA B 1 116 ? -5.004 14.281 19.969 1 62.22 116 ALA B C 1
ATOM 4022 O O . ALA B 1 116 ? -4.852 15.406 20.453 1 62.22 116 ALA B O 1
ATOM 4023 N N . GLY B 1 117 ? -4.391 13.258 20.766 1 78.25 117 GLY B N 1
ATOM 4024 C CA . GLY B 1 117 ? -3.1 13.406 21.406 1 78.25 117 GLY B CA 1
ATOM 4025 C C . GLY B 1 117 ? -1.95 12.859 20.594 1 78.25 117 GLY B C 1
ATOM 4026 O O . GLY B 1 117 ? -2.137 11.938 19.781 1 78.25 117 GLY B O 1
ATOM 4027 N N . CYS B 1 118 ? -0.854 13.648 20.391 1 92.56 118 CYS B N 1
ATOM 4028 C CA . CYS B 1 118 ? 0.35 13.234 19.688 1 92.56 118 CYS B CA 1
ATOM 4029 C C . CYS B 1 118 ? 1.602 13.57 20.484 1 92.56 118 CYS B C 1
ATOM 4031 O O . CYS B 1 118 ? 1.559 14.414 21.375 1 92.56 118 CYS B O 1
ATOM 4033 N N . THR B 1 119 ? 2.531 12.797 20.344 1 95.62 119 THR B N 1
ATOM 4034 C CA . THR B 1 119 ? 3.844 13.031 20.938 1 95.62 119 THR B CA 1
ATOM 4035 C C . THR B 1 119 ? 4.93 12.984 19.875 1 95.62 119 THR B C 1
ATOM 4037 O O . THR B 1 119 ? 4.98 12.047 19.062 1 95.62 119 THR B O 1
ATOM 4040 N N . ASP B 1 120 ? 5.742 13.984 19.875 1 96.38 120 ASP B N 1
ATOM 4041 C CA . ASP B 1 120 ? 6.82 14.039 18.906 1 96.38 120 ASP B CA 1
ATOM 4042 C C . ASP B 1 120 ? 8.18 14.172 19.578 1 96.38 120 ASP B C 1
ATOM 4044 O O . ASP B 1 120 ? 8.305 14.836 20.609 1 96.38 120 ASP B O 1
ATOM 4048 N N . ILE B 1 121 ? 9.156 13.539 19 1 95.19 121 ILE B N 1
ATOM 4049 C CA . ILE B 1 121 ? 10.562 13.703 19.344 1 95.19 121 ILE B CA 1
ATOM 4050 C C . ILE B 1 121 ? 11.352 14.102 18.109 1 95.19 121 ILE B C 1
ATOM 4052 O O . ILE B 1 121 ? 11.305 13.414 17.078 1 95.19 121 ILE B O 1
ATOM 4056 N N . MET B 1 122 ? 12.016 15.18 18.156 1 95.38 122 MET B N 1
ATOM 4057 C CA . MET B 1 122 ? 12.992 15.57 17.141 1 95.38 122 MET B CA 1
ATOM 4058 C C . MET B 1 122 ? 14.414 15.438 17.672 1 95.38 122 MET B C 1
ATOM 4060 O O . MET B 1 122 ? 14.758 16.047 18.703 1 95.38 122 MET B O 1
ATOM 4064 N N . LEU B 1 123 ? 15.141 14.648 17.047 1 93.75 123 LEU B N 1
ATOM 4065 C CA . LEU B 1 123 ? 16.531 14.391 17.406 1 93.75 123 LEU B CA 1
ATOM 4066 C C . LEU B 1 123 ? 17.469 14.758 16.266 1 93.75 123 LEU B C 1
ATOM 4068 O O . LEU B 1 123 ? 17.469 14.102 15.219 1 93.75 123 LEU B O 1
ATOM 4072 N N . ASN B 1 124 ? 18.141 15.797 16.391 1 93.31 124 ASN B N 1
ATOM 4073 C CA . ASN B 1 124 ? 19.234 16.203 15.508 1 93.31 124 ASN B CA 1
ATOM 4074 C C . ASN B 1 124 ? 20.531 16.391 16.281 1 93.31 124 ASN B C 1
ATOM 4076 O O . ASN B 1 124 ? 21.047 17.5 16.359 1 93.31 124 ASN B O 1
ATOM 4080 N N . TYR B 1 125 ? 21.062 15.234 16.641 1 90.81 125 TYR B N 1
ATOM 4081 C CA . TYR B 1 125 ? 22.031 15.25 17.734 1 90.81 125 TYR B CA 1
ATOM 4082 C C . TYR B 1 125 ? 23.219 14.359 17.422 1 90.81 125 TYR B C 1
ATOM 4084 O O . TYR B 1 125 ? 23.062 13.273 16.859 1 90.81 125 TYR B O 1
ATOM 4092 N N . ILE B 1 126 ? 24.422 14.836 17.766 1 90.56 126 ILE B N 1
ATOM 4093 C CA . ILE B 1 126 ? 25.641 14.031 17.766 1 90.56 126 ILE B CA 1
ATOM 4094 C C . ILE B 1 126 ? 25.922 13.508 19.172 1 90.56 126 ILE B C 1
ATOM 4096 O O . ILE B 1 126 ? 26.172 14.289 20.094 1 90.56 126 ILE B O 1
ATOM 4100 N N . ASP B 1 127 ? 25.875 12.242 19.281 1 85.44 127 ASP B N 1
ATOM 4101 C CA . ASP B 1 127 ? 26 11.672 20.625 1 85.44 127 ASP B CA 1
ATOM 4102 C C . ASP B 1 127 ? 27.453 11.695 21.094 1 85.44 127 ASP B C 1
ATOM 4104 O O . ASP B 1 127 ? 28.328 12.25 20.422 1 85.44 127 ASP B O 1
ATOM 4108 N N . TYR B 1 128 ? 27.75 11.117 22.328 1 83.81 128 TYR B N 1
ATOM 4109 C CA . TYR B 1 128 ? 29.062 11.203 22.953 1 83.81 128 TYR B CA 1
ATOM 4110 C C . TYR B 1 128 ? 30.094 10.391 22.188 1 83.81 128 TYR B C 1
ATOM 4112 O O . TYR B 1 128 ? 31.297 10.609 22.328 1 83.81 128 TYR B O 1
ATOM 4120 N N . GLN B 1 129 ? 29.625 9.492 21.359 1 88 129 GLN B N 1
ATOM 4121 C CA . GLN B 1 129 ? 30.531 8.672 20.578 1 88 129 GLN B CA 1
ATOM 4122 C C . GLN B 1 129 ? 30.781 9.305 19.203 1 88 129 GLN B C 1
ATOM 4124 O O . GLN B 1 129 ? 31.547 8.766 18.406 1 88 129 GLN B O 1
ATOM 4129 N N . GLY B 1 130 ? 30.188 10.43 18.953 1 88.38 130 GLY B N 1
ATOM 4130 C CA . GLY B 1 130 ? 30.375 11.117 17.688 1 88.38 130 GLY B CA 1
ATOM 4131 C C . GLY B 1 130 ? 29.422 10.672 16.609 1 88.38 130 GLY B C 1
ATOM 4132 O O . GLY B 1 130 ? 29.562 11.07 15.445 1 88.38 130 GLY B O 1
ATOM 4133 N N . THR B 1 131 ? 28.453 9.875 17.047 1 89.06 131 THR B N 1
ATOM 4134 C CA . THR B 1 131 ? 27.484 9.391 16.062 1 89.06 131 THR B CA 1
ATOM 4135 C C . THR B 1 131 ? 26.328 10.383 15.914 1 89.06 131 THR B C 1
ATOM 4137 O O . THR B 1 131 ? 25.719 10.789 16.906 1 89.06 131 THR B O 1
ATOM 4140 N N . GLN B 1 132 ? 26.016 10.773 14.711 1 90.38 132 GLN B N 1
ATOM 4141 C CA . GLN B 1 132 ? 24.922 11.688 14.43 1 90.38 132 GLN B CA 1
ATOM 4142 C C . GLN B 1 132 ? 23.594 10.945 14.336 1 90.38 132 GLN B C 1
ATOM 4144 O O . GLN B 1 132 ? 23.516 9.859 13.766 1 90.38 132 GLN B O 1
ATOM 4149 N N . HIS B 1 133 ? 22.609 11.5 14.977 1 90.75 133 HIS B N 1
ATOM 4150 C CA . HIS B 1 133 ? 21.234 11.031 14.875 1 90.75 133 HIS B CA 1
ATOM 4151 C C . HIS B 1 133 ? 20.297 12.133 14.383 1 90.75 133 HIS B C 1
ATOM 4153 O O . HIS B 1 133 ? 20.219 13.195 15.008 1 90.75 133 HIS B O 1
ATOM 4159 N N . SER B 1 134 ? 19.688 11.945 13.273 1 93.62 134 SER B N 1
ATOM 4160 C CA . SER B 1 134 ? 18.719 12.891 12.711 1 93.62 134 SER B CA 1
ATOM 4161 C C . SER B 1 134 ? 17.375 12.219 12.438 1 93.62 134 SER B C 1
ATOM 4163 O O . SER B 1 134 ? 17.156 11.68 11.344 1 93.62 134 SER B O 1
ATOM 4165 N N . VAL B 1 135 ? 16.5 12.367 13.5 1 95.38 135 VAL B N 1
ATOM 4166 C CA . VAL B 1 135 ? 15.258 11.594 13.484 1 95.38 135 VAL B CA 1
ATOM 4167 C C . VAL B 1 135 ? 14.094 12.477 13.93 1 95.38 135 VAL B C 1
ATOM 4169 O O . VAL B 1 135 ? 14.227 13.281 14.852 1 95.38 135 VAL B O 1
ATOM 4172 N N . ILE B 1 136 ? 13.008 12.398 13.211 1 97.06 136 ILE B N 1
ATOM 4173 C CA . ILE B 1 136 ? 11.711 12.867 13.695 1 97.06 136 ILE B CA 1
ATOM 4174 C C . ILE B 1 136 ? 10.797 11.68 13.953 1 97.06 136 ILE B C 1
ATOM 4176 O O . ILE B 1 136 ? 10.508 10.898 13.047 1 97.06 136 ILE B O 1
ATOM 4180 N N . ALA B 1 137 ? 10.398 11.5 15.156 1 96.69 137 ALA B N 1
ATOM 4181 C CA . ALA B 1 137 ? 9.523 10.398 15.539 1 96.69 137 ALA B CA 1
ATOM 4182 C C . ALA B 1 137 ? 8.203 10.922 16.109 1 96.69 137 ALA B C 1
ATOM 4184 O O . ALA B 1 137 ? 8.18 11.93 16.812 1 96.69 137 ALA B O 1
ATOM 4185 N N . HIS B 1 138 ? 7.109 10.234 15.797 1 97.56 138 HIS B N 1
ATOM 4186 C CA . HIS B 1 138 ? 5.77 10.742 16.062 1 97.56 138 HIS B CA 1
ATOM 4187 C C . HIS B 1 138 ? 4.832 9.625 16.5 1 97.56 138 HIS B C 1
ATOM 4189 O O . HIS B 1 138 ? 4.684 8.625 15.805 1 97.56 138 HIS B O 1
ATOM 4195 N N . ASN B 1 139 ? 4.23 9.773 17.703 1 96.81 139 ASN B N 1
ATOM 4196 C CA . ASN B 1 139 ? 3.043 8.992 18.031 1 96.81 139 ASN B CA 1
ATOM 4197 C C . ASN B 1 139 ? 1.771 9.656 17.516 1 96.81 139 ASN B C 1
ATOM 4199 O O . ASN B 1 139 ? 1.514 10.828 17.812 1 96.81 139 ASN B O 1
ATOM 4203 N N . GLU B 1 140 ? 1.067 8.914 16.75 1 96.31 140 GLU B N 1
ATOM 4204 C CA . GLU B 1 140 ? -0.259 9.375 16.359 1 96.31 140 GLU B CA 1
ATOM 4205 C C . GLU B 1 140 ? -1.34 8.797 17.266 1 96.31 140 GLU B C 1
ATOM 4207 O O . GLU B 1 140 ? -1.519 7.582 17.344 1 96.31 140 GLU B O 1
ATOM 4212 N N . ASP B 1 141 ? -1.999 9.703 17.969 1 94.25 141 ASP B N 1
ATOM 4213 C CA . ASP B 1 141 ? -3.025 9.305 18.922 1 94.25 141 ASP B CA 1
ATOM 4214 C C . ASP B 1 141 ? -4.41 9.766 18.469 1 94.25 141 ASP B C 1
ATOM 4216 O O . ASP B 1 141 ? -4.547 10.805 17.828 1 94.25 141 ASP B O 1
ATOM 4220 N N . GLY B 1 142 ? -5.355 9.031 18.766 1 90.31 142 GLY B N 1
ATOM 4221 C CA . GLY B 1 142 ? -6.73 9.398 18.469 1 90.31 142 GLY B CA 1
ATOM 4222 C C . GLY B 1 142 ? -7.734 8.336 18.891 1 90.31 142 GLY B C 1
ATOM 4223 O O . GLY B 1 142 ? -7.48 7.562 19.812 1 90.31 142 GLY B O 1
ATOM 4224 N N . ASP B 1 143 ? -8.875 8.445 18.25 1 88.12 143 ASP B N 1
ATOM 4225 C CA . ASP B 1 143 ? -9.938 7.5 18.562 1 88.12 143 ASP B CA 1
ATOM 4226 C C . ASP B 1 143 ? -9.641 6.121 17.984 1 88.12 143 ASP B C 1
ATOM 4228 O O . ASP B 1 143 ? -9.07 6.016 16.891 1 88.12 143 ASP B O 1
ATOM 4232 N N . ARG B 1 144 ? -10.133 5.125 18.625 1 86.56 144 ARG B N 1
ATOM 4233 C CA . ARG B 1 144 ? -9.922 3.744 18.188 1 86.56 144 ARG B CA 1
ATOM 4234 C C . ARG B 1 144 ? -10.539 3.49 16.828 1 86.56 144 ARG B C 1
ATOM 4236 O O . ARG B 1 144 ? -10.047 2.664 16.062 1 86.56 144 ARG B O 1
ATOM 4243 N N . LEU B 1 145 ? -11.555 4.238 16.578 1 89.5 145 LEU B N 1
ATOM 4244 C CA . LEU B 1 145 ? -12.18 4.129 15.258 1 89.5 145 LEU B CA 1
ATOM 4245 C C . LEU B 1 145 ? -11.188 4.449 14.156 1 89.5 145 LEU B C 1
ATOM 4247 O O . LEU B 1 145 ? -11.133 3.75 13.141 1 89.5 145 LEU B O 1
ATOM 4251 N N . THR B 1 146 ? -10.367 5.473 14.359 1 90.5 146 THR B N 1
ATOM 4252 C CA . THR B 1 146 ? -9.359 5.859 13.383 1 90.5 146 THR B CA 1
ATOM 4253 C C . THR B 1 146 ? -8.258 4.805 13.297 1 90.5 146 THR B C 1
ATOM 4255 O O . THR B 1 146 ? -7.742 4.531 12.211 1 90.5 146 THR B O 1
ATOM 4258 N N . GLU B 1 147 ? -7.918 4.238 14.391 1 87.88 147 GLU B N 1
ATOM 4259 C CA . GLU B 1 147 ? -6.914 3.18 14.43 1 87.88 147 GLU B CA 1
ATOM 4260 C C . GLU B 1 147 ? -7.266 2.047 13.469 1 87.88 147 GLU B C 1
ATOM 4262 O O . GLU B 1 147 ? -6.402 1.549 12.742 1 87.88 147 GLU B O 1
ATOM 4267 N N . ARG B 1 148 ? -8.469 1.737 13.43 1 87.56 148 ARG B N 1
ATOM 4268 C CA . ARG B 1 148 ? -8.953 0.597 12.664 1 87.56 148 ARG B CA 1
ATOM 4269 C C . ARG B 1 148 ? -9.07 0.945 11.18 1 87.56 148 ARG B C 1
ATOM 4271 O O . ARG B 1 148 ? -8.984 0.065 10.32 1 87.56 148 ARG B O 1
ATOM 4278 N N . LEU B 1 149 ? -9.227 2.227 10.898 1 95.19 149 LEU B N 1
ATOM 4279 C CA . LEU B 1 149 ? -9.742 2.557 9.578 1 95.19 149 LEU B CA 1
ATOM 4280 C C . LEU B 1 149 ? -8.75 3.412 8.805 1 95.19 149 LEU B C 1
ATOM 4282 O O . LEU B 1 149 ? -8.914 3.621 7.598 1 95.19 149 LEU B O 1
ATOM 4286 N N . ALA B 1 150 ? -7.676 3.85 9.445 1 96.5 150 ALA B N 1
ATOM 4287 C CA . ALA B 1 150 ? -6.711 4.719 8.781 1 96.5 150 ALA B CA 1
ATOM 4288 C C . ALA B 1 150 ? -5.91 3.951 7.73 1 96.5 150 ALA B C 1
ATOM 4290 O O . ALA B 1 150 ? -5.949 2.721 7.691 1 96.5 150 ALA B O 1
ATOM 4291 N N . TYR B 1 151 ? -5.238 4.691 6.836 1 97.62 151 TYR B N 1
ATOM 4292 C CA . TYR B 1 151 ? -4.449 4.105 5.758 1 97.62 151 TYR B CA 1
ATOM 4293 C C . TYR B 1 151 ? -3.346 5.059 5.309 1 97.62 151 TYR B C 1
ATOM 4295 O O . TYR B 1 151 ? -3.252 6.184 5.797 1 97.62 151 TYR B O 1
ATOM 4303 N N . VAL B 1 152 ? -2.467 4.57 4.414 1 98.5 152 VAL B N 1
ATOM 4304 C CA . VAL B 1 152 ? -1.41 5.387 3.828 1 98.5 152 VAL B CA 1
ATOM 4305 C C . VAL B 1 152 ? -1.718 5.652 2.357 1 98.5 152 VAL B C 1
ATOM 4307 O O . VAL B 1 152 ? -2.186 4.762 1.644 1 98.5 152 VAL B O 1
ATOM 4310 N N . VAL B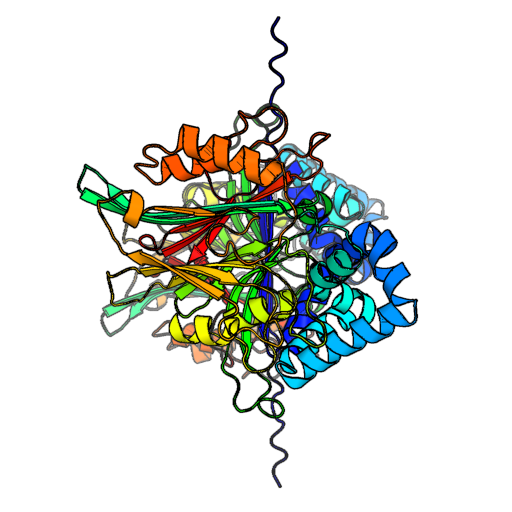 1 153 ? -1.469 6.867 1.961 1 98.69 153 VAL B N 1
ATOM 4311 C CA . VAL B 1 153 ? -1.61 7.234 0.556 1 98.69 153 VAL B CA 1
ATOM 4312 C C . VAL B 1 153 ? -0.243 7.586 -0.027 1 98.69 153 VAL B C 1
ATOM 4314 O O . VAL B 1 153 ? 0.445 8.477 0.479 1 98.69 153 VAL B O 1
ATOM 4317 N N . HIS B 1 154 ? 0.179 6.84 -0.957 1 98.44 154 HIS B N 1
ATOM 4318 C CA . HIS B 1 154 ? 1.326 7.133 -1.81 1 98.44 154 HIS B CA 1
ATOM 4319 C C . HIS B 1 154 ? 0.884 7.734 -3.141 1 98.44 154 HIS B C 1
ATOM 4321 O O . HIS B 1 154 ? 0.548 7 -4.074 1 98.44 154 HIS B O 1
ATOM 4327 N N . ALA B 1 155 ? 1.027 9.086 -3.262 1 98.38 155 ALA B N 1
ATOM 4328 C CA . ALA B 1 155 ? 0.351 9.758 -4.371 1 98.38 155 ALA B CA 1
ATOM 4329 C C . ALA B 1 155 ? 1.351 10.484 -5.27 1 98.38 155 ALA B C 1
ATOM 4331 O O . ALA B 1 155 ? 2.336 11.039 -4.785 1 98.38 155 ALA B O 1
ATOM 4332 N N . HIS B 1 156 ? 1.138 10.406 -6.52 1 97.25 156 HIS B N 1
ATOM 4333 C CA . HIS B 1 156 ? 1.726 11.25 -7.555 1 97.25 156 HIS B CA 1
ATOM 4334 C C . HIS B 1 156 ? 0.655 12.047 -8.289 1 97.25 156 HIS B C 1
ATOM 4336 O O . HIS B 1 156 ? 0.059 11.555 -9.25 1 97.25 156 HIS B O 1
ATOM 4342 N N . ILE B 1 157 ? 0.512 13.273 -7.891 1 97.88 157 ILE B N 1
ATOM 4343 C CA . ILE B 1 157 ? -0.571 14.094 -8.422 1 97.88 157 ILE B CA 1
ATOM 4344 C C . ILE B 1 157 ? -0.04 15 -9.531 1 97.88 157 ILE B C 1
ATOM 4346 O O . ILE B 1 157 ? 0.897 15.773 -9.32 1 97.88 157 ILE B O 1
ATOM 4350 N N . LYS B 1 158 ? -0.655 14.891 -10.648 1 95.25 158 LYS B N 1
ATOM 4351 C CA . LYS B 1 158 ? -0.454 15.789 -11.781 1 95.25 158 LYS B CA 1
ATOM 4352 C C . LYS B 1 158 ? -1.668 16.688 -12 1 95.25 158 LYS B C 1
ATOM 4354 O O . LYS B 1 158 ? -2.68 16.25 -12.547 1 95.25 158 LYS B O 1
ATOM 4359 N N . PRO B 1 159 ? -1.495 17.922 -11.633 1 95.94 159 PRO B N 1
ATOM 4360 C CA . PRO B 1 159 ? -2.666 18.797 -11.727 1 95.94 159 PRO B CA 1
ATOM 4361 C C . PRO B 1 159 ? -3.238 18.875 -13.141 1 95.94 159 PRO B C 1
ATOM 4363 O O . PRO B 1 159 ? -2.488 18.812 -14.117 1 95.94 159 PRO B O 1
ATOM 4366 N N . ASP B 1 160 ? -4.555 18.984 -13.172 1 93.62 160 ASP B N 1
ATOM 4367 C CA . ASP B 1 160 ? -5.223 19.188 -14.453 1 93.62 160 ASP B CA 1
ATOM 4368 C C . ASP B 1 160 ? -4.645 20.391 -15.195 1 93.62 160 ASP B C 1
ATOM 4370 O O . ASP B 1 160 ? -4.734 21.516 -14.727 1 93.62 160 ASP B O 1
ATOM 4374 N N . PRO B 1 161 ? -4.094 20.156 -16.344 1 92.19 161 PRO B N 1
ATOM 4375 C CA . PRO B 1 161 ? -3.402 21.25 -17.016 1 92.19 161 PRO B CA 1
ATOM 4376 C C . PRO B 1 161 ? -4.355 22.344 -17.5 1 92.19 161 PRO B C 1
ATOM 4378 O O . PRO B 1 161 ? -3.943 23.5 -17.688 1 92.19 161 PRO B O 1
ATOM 4381 N N . ASP B 1 162 ? -5.621 21.953 -17.719 1 94.69 162 ASP B N 1
ATOM 4382 C CA . ASP B 1 162 ? -6.594 22.938 -18.188 1 94.69 162 ASP B CA 1
ATOM 4383 C C . ASP B 1 162 ? -7.102 23.797 -17.031 1 94.69 162 ASP B C 1
ATOM 4385 O O . ASP B 1 162 ? -7.266 25.016 -17.172 1 94.69 162 ASP B O 1
ATOM 4389 N N . LEU B 1 163 ? -7.266 23.234 -15.914 1 94 163 LEU B N 1
ATOM 4390 C CA . LEU B 1 163 ? -7.832 23.938 -14.773 1 94 163 LEU B CA 1
ATOM 4391 C C . LEU B 1 163 ? -6.738 24.609 -13.945 1 94 163 LEU B C 1
ATOM 4393 O O . LEU B 1 163 ? -6.938 25.703 -13.414 1 94 163 LEU B O 1
ATOM 4397 N N . TYR B 1 164 ? -5.637 23.859 -13.852 1 95.62 164 TYR B N 1
ATOM 4398 C CA . TYR B 1 164 ? -4.586 24.344 -12.961 1 95.62 164 TYR B CA 1
ATOM 4399 C C . TYR B 1 164 ? -3.227 24.312 -13.648 1 95.62 164 TYR B C 1
ATOM 4401 O O . TYR B 1 164 ? -2.305 23.625 -13.188 1 95.62 164 TYR B O 1
ATOM 4409 N N . PRO B 1 165 ? -2.984 25.078 -14.633 1 93.62 165 PRO B N 1
ATOM 4410 C CA . PRO B 1 165 ? -1.753 25 -15.43 1 93.62 165 PRO B CA 1
ATOM 4411 C C . PRO B 1 165 ? -0.519 25.438 -14.641 1 93.62 165 PRO B C 1
ATOM 4413 O O . PRO B 1 165 ? 0.606 25.078 -15.008 1 93.62 165 PRO B O 1
ATOM 4416 N N . HIS B 1 166 ? -0.634 26.094 -13.555 1 93.75 166 HIS B N 1
ATOM 4417 C CA . HIS B 1 166 ? 0.517 26.688 -12.875 1 93.75 166 HIS B CA 1
ATOM 4418 C C . HIS B 1 166 ? 0.867 25.891 -11.617 1 93.75 166 HIS B C 1
ATOM 4420 O O . HIS B 1 166 ? 1.882 26.172 -10.969 1 93.75 166 HIS B O 1
ATOM 4426 N N . LEU B 1 167 ? 0.023 24.984 -11.219 1 95.56 167 LEU B N 1
ATOM 4427 C CA . LEU B 1 167 ? 0.284 24.234 -10 1 95.56 167 LEU B CA 1
ATOM 4428 C C . LEU B 1 167 ? 1.377 23.188 -10.227 1 95.56 167 LEU B C 1
ATOM 4430 O O . LEU B 1 167 ? 1.448 22.578 -11.297 1 95.56 167 LEU B O 1
ATOM 4434 N N . PRO B 1 168 ? 2.184 22.984 -9.234 1 94.81 168 PRO B N 1
ATOM 4435 C CA . PRO B 1 168 ? 3.217 21.953 -9.359 1 94.81 168 PRO B CA 1
ATOM 4436 C C . PRO B 1 168 ? 2.662 20.531 -9.195 1 94.81 168 PRO B C 1
ATOM 4438 O O . PRO B 1 168 ? 1.601 20.344 -8.594 1 94.81 168 PRO B O 1
ATOM 4441 N N . THR B 1 169 ? 3.436 19.531 -9.75 1 96.06 169 THR B N 1
ATOM 4442 C CA . T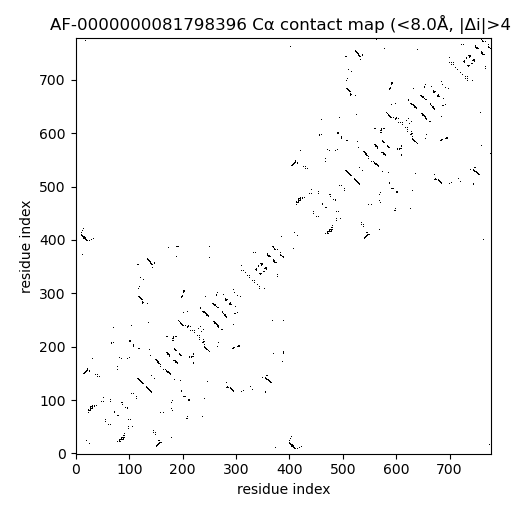HR B 1 169 ? 3.168 18.141 -9.414 1 96.06 169 THR B CA 1
ATOM 4443 C C . THR B 1 169 ? 3.449 17.875 -7.941 1 96.06 169 THR B C 1
ATOM 4445 O O . THR B 1 169 ? 4.367 18.469 -7.363 1 96.06 169 THR B O 1
ATOM 4448 N N . GLU B 1 170 ? 2.635 17.062 -7.371 1 97.94 170 GLU B N 1
ATOM 4449 C CA . GLU B 1 170 ? 2.834 16.656 -5.984 1 97.94 170 GLU B CA 1
ATOM 4450 C C . GLU B 1 170 ? 3.074 15.148 -5.879 1 97.94 170 GLU B C 1
ATOM 4452 O O . GLU B 1 170 ? 2.357 14.359 -6.496 1 97.94 170 GLU B O 1
ATOM 4457 N N . ARG B 1 171 ? 4.102 14.797 -5.211 1 97.81 171 ARG B N 1
ATOM 4458 C CA . ARG B 1 171 ? 4.395 13.398 -4.906 1 97.81 171 ARG B CA 1
ATOM 4459 C C . ARG B 1 171 ? 4.73 13.219 -3.432 1 97.81 171 ARG B C 1
ATOM 4461 O O . ARG B 1 171 ? 5.645 13.859 -2.916 1 97.81 171 ARG B O 1
ATOM 4468 N N . PHE B 1 172 ? 3.955 12.328 -2.76 1 98.62 172 PHE B N 1
ATOM 4469 C CA . PHE B 1 172 ? 4.164 12.227 -1.32 1 98.62 172 PHE B CA 1
ATOM 4470 C C . PHE B 1 172 ? 3.643 10.898 -0.789 1 98.62 172 PHE B C 1
ATOM 4472 O O . PHE B 1 172 ? 2.906 10.195 -1.481 1 98.62 172 PHE B O 1
ATOM 4479 N N . VAL B 1 173 ? 4.086 10.5 0.392 1 98.75 173 VAL B N 1
ATOM 4480 C CA . VAL B 1 173 ? 3.568 9.422 1.221 1 98.75 173 VAL B CA 1
ATOM 4481 C C . VAL B 1 173 ? 3.02 9.984 2.527 1 98.75 173 VAL B C 1
ATOM 4483 O O . VAL B 1 173 ? 3.711 10.727 3.23 1 98.75 173 VAL B O 1
ATOM 4486 N N . SER B 1 174 ? 1.748 9.617 2.801 1 98.75 174 SER B N 1
ATOM 4487 C CA . SER B 1 174 ? 1.113 10.258 3.949 1 98.75 174 SER B CA 1
ATOM 4488 C C . SER B 1 174 ? 0.196 9.281 4.684 1 98.75 174 SER B C 1
ATOM 4490 O O . SER B 1 174 ? -0.617 8.594 4.062 1 98.75 174 SER B O 1
ATOM 4492 N N . TYR B 1 175 ? 0.44 9.164 6.055 1 98.12 175 TYR B N 1
ATOM 4493 C CA . TYR B 1 175 ? -0.565 8.516 6.891 1 98.12 175 TYR B CA 1
ATOM 4494 C C . TYR B 1 175 ? -1.853 9.328 6.926 1 98.12 175 TYR B C 1
ATOM 4496 O O . TYR B 1 175 ? -1.831 10.523 7.23 1 98.12 175 TYR B O 1
ATOM 4504 N N . THR B 1 176 ? -3.045 8.703 6.59 1 98.12 176 THR B N 1
ATOM 4505 C CA . THR B 1 176 ? -4.238 9.477 6.258 1 98.12 176 THR B CA 1
ATOM 4506 C C . THR B 1 176 ? -5.457 8.922 6.988 1 98.12 176 THR B C 1
ATOM 4508 O O . THR B 1 176 ? -5.648 7.703 7.059 1 98.12 176 THR B O 1
ATOM 4511 N N . TYR B 1 177 ? -6.262 9.812 7.512 1 96.81 177 TYR B N 1
ATOM 4512 C CA . TYR B 1 177 ? -7.512 9.43 8.148 1 96.81 177 TYR B CA 1
ATOM 4513 C C . TYR B 1 177 ? -8.602 9.172 7.113 1 96.81 177 TYR B C 1
ATOM 4515 O O . TYR B 1 177 ? -8.609 9.797 6.047 1 96.81 177 TYR B O 1
ATOM 4523 N N . PRO B 1 178 ? -9.539 8.289 7.457 1 96.94 178 PRO B N 1
ATOM 4524 C CA . PRO B 1 178 ? -10.602 7.984 6.496 1 96.94 178 PRO B CA 1
ATOM 4525 C C . PRO B 1 178 ? -11.43 9.211 6.121 1 96.94 178 PRO B C 1
ATOM 4527 O O . PRO B 1 178 ? -11.969 9.891 6.996 1 96.94 178 PRO B O 1
ATOM 4530 N N . GLY B 1 179 ? -11.453 9.422 4.809 1 97.19 179 GLY B N 1
ATOM 4531 C CA . GLY B 1 179 ? -12.297 10.492 4.297 1 97.19 179 GLY B CA 1
ATOM 4532 C C . GLY B 1 179 ? -11.609 11.844 4.289 1 97.19 179 GLY B C 1
ATOM 4533 O O . GLY B 1 179 ? -12.188 12.836 3.842 1 97.19 179 GLY B O 1
ATOM 4534 N N . ARG B 1 180 ? -10.398 11.883 4.746 1 97.75 180 ARG B N 1
ATOM 4535 C CA . ARG B 1 180 ? -9.695 13.164 4.832 1 97.75 180 ARG B CA 1
ATOM 4536 C C . ARG B 1 180 ? -8.57 13.242 3.803 1 97.75 180 ARG B C 1
ATOM 4538 O O . ARG B 1 180 ? -8.141 12.219 3.27 1 97.75 180 ARG B O 1
ATOM 4545 N N . LEU B 1 181 ? -8.195 14.461 3.568 1 98.5 181 LEU B N 1
ATOM 4546 C CA . LEU B 1 181 ? -7.027 14.695 2.725 1 98.5 181 LEU B CA 1
ATOM 4547 C C . LEU B 1 181 ? -5.746 14.273 3.436 1 98.5 181 LEU B C 1
ATOM 4549 O O . LEU B 1 181 ? -5.637 14.398 4.656 1 98.5 181 LEU B O 1
ATOM 4553 N N . PRO B 1 182 ? -4.773 13.781 2.643 1 98.38 182 PRO B N 1
ATOM 4554 C CA . PRO B 1 182 ? -3.469 13.477 3.234 1 98.38 182 PRO B CA 1
ATOM 4555 C C . PRO B 1 182 ? -2.717 14.727 3.674 1 98.38 182 PRO B C 1
ATOM 4557 O O . PRO B 1 182 ? -2.842 15.781 3.045 1 98.38 182 PRO B O 1
ATOM 4560 N N . GLY B 1 183 ? -1.888 14.523 4.75 1 97.81 183 GLY B N 1
ATOM 4561 C CA . GLY B 1 183 ? -1.005 15.617 5.113 1 97.81 183 GLY B CA 1
ATOM 4562 C C . GLY B 1 183 ? -1.101 16 6.574 1 97.81 183 GLY B C 1
ATOM 4563 O O . GLY B 1 183 ? -0.224 16.688 7.102 1 97.81 183 GLY B O 1
ATOM 4564 N N . ASN B 1 184 ? -2.086 15.578 7.289 1 95.31 184 ASN B N 1
ATOM 4565 C CA . ASN B 1 184 ? -2.373 16.109 8.617 1 95.31 184 ASN B CA 1
ATOM 4566 C C . ASN B 1 184 ? -1.768 15.234 9.711 1 95.31 184 ASN B C 1
ATOM 4568 O O . ASN B 1 184 ? -2.115 15.367 10.883 1 95.31 184 ASN B O 1
ATOM 4572 N N . CYS B 1 185 ? -0.938 14.258 9.438 1 94.5 185 CYS B N 1
ATOM 4573 C CA . CYS B 1 185 ? -0.347 13.352 10.422 1 94.5 185 CYS B CA 1
ATOM 4574 C C . CYS B 1 185 ? 1.162 13.258 10.234 1 94.5 185 CYS B C 1
ATOM 4576 O O . CYS B 1 185 ? 1.912 14.086 10.758 1 94.5 185 CYS B O 1
ATOM 4578 N N . MET B 1 186 ? 1.622 12.336 9.602 1 97.81 186 MET B N 1
ATOM 4579 C CA . MET B 1 186 ? 3.012 12.133 9.203 1 97.81 186 MET B CA 1
ATOM 4580 C C . MET B 1 186 ? 3.127 11.977 7.691 1 97.81 186 MET B C 1
ATOM 4582 O O . MET B 1 186 ? 2.473 11.109 7.105 1 97.81 186 MET B O 1
ATOM 4586 N N . THR B 1 187 ? 3.92 12.828 7.094 1 98.69 187 THR B N 1
ATOM 4587 C CA . THR B 1 187 ? 3.992 12.898 5.641 1 98.69 187 THR B CA 1
ATOM 4588 C C . THR B 1 187 ? 5.414 13.211 5.184 1 98.69 187 THR B C 1
ATOM 4590 O O . THR B 1 187 ? 6.141 13.945 5.855 1 98.69 187 THR B O 1
ATOM 4593 N N . VAL B 1 188 ? 5.836 12.633 4.062 1 98.62 188 VAL B N 1
ATOM 4594 C CA . VAL B 1 188 ? 7.066 13 3.371 1 98.62 188 VAL B CA 1
ATOM 4595 C C . VAL B 1 188 ? 6.781 13.188 1.882 1 98.62 188 VAL B C 1
ATOM 4597 O O . VAL B 1 188 ? 6 12.438 1.292 1 98.62 188 VAL B O 1
ATOM 4600 N N . ASN B 1 189 ? 7.32 14.258 1.336 1 98.06 189 ASN B N 1
ATOM 4601 C CA . ASN B 1 189 ? 7.129 14.422 -0.101 1 98.06 189 ASN B CA 1
ATOM 4602 C C . ASN B 1 189 ? 8.422 14.164 -0.872 1 98.06 189 ASN B C 1
ATOM 4604 O O . ASN B 1 189 ? 9.461 13.891 -0.274 1 98.06 189 ASN B O 1
ATOM 4608 N N . HIS B 1 190 ? 8.352 14.172 -2.164 1 95.62 190 HIS B N 1
ATOM 4609 C CA . HIS B 1 190 ? 9.445 13.742 -3.031 1 95.62 190 HIS B CA 1
ATOM 4610 C C . HIS B 1 190 ? 10.594 14.742 -3.012 1 95.62 190 HIS B C 1
ATOM 4612 O O . HIS B 1 190 ? 11.688 14.453 -3.506 1 95.62 190 HIS B O 1
ATOM 4618 N N . HIS B 1 191 ? 10.43 15.891 -2.453 1 96.12 191 HIS B N 1
ATOM 4619 C CA . HIS B 1 191 ? 11.492 16.875 -2.314 1 96.12 191 HIS B CA 1
ATOM 4620 C C . HIS B 1 191 ? 12.281 16.656 -1.031 1 96.12 191 HIS B C 1
ATOM 4622 O O . HIS B 1 191 ? 13.188 17.438 -0.712 1 96.12 191 HIS B O 1
ATOM 4628 N N . GLY B 1 192 ? 11.898 15.641 -0.333 1 96.25 192 GLY B N 1
ATOM 4629 C CA . GLY B 1 192 ? 12.586 15.32 0.905 1 96.25 192 GLY B CA 1
ATOM 4630 C C . GLY B 1 192 ? 12.031 16.047 2.109 1 96.25 192 GLY B C 1
ATOM 4631 O O . GLY B 1 192 ? 12.594 15.969 3.205 1 96.25 192 GLY B O 1
ATOM 4632 N N . LEU B 1 193 ? 10.984 16.812 1.936 1 97.69 193 LEU B N 1
ATOM 4633 C CA . LEU B 1 193 ? 10.312 17.469 3.053 1 97.69 193 LEU B CA 1
ATOM 4634 C C . LEU B 1 193 ? 9.461 16.484 3.838 1 97.69 193 LEU B C 1
ATOM 4636 O O . LEU B 1 193 ? 8.703 15.703 3.25 1 97.69 193 LEU B O 1
ATOM 4640 N N . MET B 1 194 ? 9.641 16.438 5.105 1 98.62 194 MET B N 1
ATOM 4641 C CA . MET B 1 194 ? 8.859 15.562 5.965 1 98.62 194 MET B CA 1
ATOM 4642 C C . MET B 1 194 ? 8.359 16.312 7.199 1 98.62 194 MET B C 1
ATOM 4644 O O . MET B 1 194 ? 9.023 17.219 7.684 1 98.62 194 MET B O 1
ATOM 4648 N N . TRP B 1 195 ? 7.148 15.938 7.645 1 98.69 195 TRP B N 1
ATOM 4649 C CA . TRP B 1 195 ? 6.629 16.625 8.82 1 98.69 195 TRP B CA 1
ATOM 4650 C C . TRP B 1 195 ? 5.641 15.742 9.57 1 98.69 195 TRP B C 1
ATOM 4652 O O . TRP B 1 195 ? 5.098 14.789 9.016 1 98.69 195 TRP B O 1
ATOM 4662 N N . SER B 1 196 ? 5.496 16.016 10.781 1 98.38 196 SER B N 1
ATOM 4663 C CA . SER B 1 196 ? 4.406 15.523 11.625 1 98.38 196 SER B CA 1
ATOM 4664 C C . SER B 1 196 ? 3.646 16.688 12.258 1 98.38 196 SER B C 1
ATOM 4666 O O . SER B 1 196 ? 4.164 17.797 12.344 1 98.38 196 SER B O 1
ATOM 4668 N N . ILE B 1 197 ? 2.438 16.406 12.648 1 97.5 197 ILE B N 1
ATOM 4669 C CA . ILE B 1 197 ? 1.567 17.469 13.148 1 97.5 197 ILE B CA 1
ATOM 4670 C C . ILE B 1 197 ? 1.119 17.156 14.57 1 97.5 197 ILE B C 1
ATOM 4672 O O . ILE B 1 197 ? 0.779 16.016 14.875 1 97.5 197 ILE B O 1
ATOM 4676 N N . ASN B 1 198 ? 1.151 18.125 15.406 1 96.44 198 ASN B N 1
ATOM 4677 C CA . ASN B 1 198 ? 0.437 18.141 16.688 1 96.44 198 ASN B CA 1
ATOM 4678 C C . ASN B 1 198 ? -0.669 19.188 16.688 1 96.44 198 ASN B C 1
ATOM 4680 O O . ASN B 1 198 ? -0.399 20.391 16.516 1 96.44 198 ASN B O 1
ATOM 4684 N N . ILE B 1 199 ? -1.808 18.734 16.922 1 95.19 199 ILE B N 1
ATOM 4685 C CA . ILE B 1 199 ? -2.873 19.719 17.078 1 95.19 199 ILE B CA 1
ATOM 4686 C C . ILE B 1 199 ? -2.725 20.438 18.406 1 95.19 199 ILE B C 1
ATOM 4688 O O . ILE B 1 199 ? -2.324 19.828 19.406 1 95.19 199 ILE B O 1
ATOM 4692 N N . LEU B 1 200 ? -2.98 21.688 18.422 1 95.25 200 LEU B N 1
ATOM 4693 C CA . LEU B 1 200 ? -2.984 22.5 19.641 1 95.25 200 LEU B CA 1
ATOM 4694 C C . LEU B 1 200 ? -4.391 22.984 19.969 1 95.25 200 LEU B C 1
ATOM 4696 O O . LEU B 1 200 ? -5.324 22.766 19.188 1 95.25 200 LEU B O 1
ATOM 4700 N N . PHE B 1 201 ? -4.527 23.625 21.188 1 93.88 201 PHE B N 1
ATOM 4701 C CA . PHE B 1 201 ? -5.895 23.875 21.625 1 93.88 201 PHE B CA 1
ATOM 4702 C C . PHE B 1 201 ? -6.074 25.344 22 1 93.88 201 PHE B C 1
ATOM 4704 O O . PHE B 1 201 ? -6.34 25.672 23.156 1 93.88 201 PHE B O 1
ATOM 4711 N N . PRO B 1 202 ? -6.031 26.203 20.953 1 93.88 202 PRO B N 1
ATOM 4712 C CA . PRO B 1 202 ? -6.309 27.609 21.25 1 93.88 202 PRO B CA 1
ATOM 4713 C C . PRO B 1 202 ? -7.746 27.844 21.703 1 93.88 202 PRO B C 1
ATOM 4715 O O . PRO B 1 202 ? -8.672 27.203 21.203 1 93.88 202 PRO B O 1
ATOM 4718 N N . LYS B 1 203 ? -7.953 28.797 22.578 1 92.5 203 LYS B N 1
ATOM 4719 C CA . LYS B 1 203 ? -9.297 29.156 23.047 1 92.5 203 LYS B CA 1
ATOM 4720 C C . LYS B 1 203 ? -10.031 29.984 22 1 92.5 203 LYS B C 1
ATOM 4722 O O . LYS B 1 203 ? -11.25 29.891 21.859 1 92.5 203 LYS B O 1
ATOM 4727 N N . ASN B 1 204 ? -9.266 30.781 21.297 1 91.94 204 ASN B N 1
ATOM 4728 C CA . ASN B 1 204 ? -9.852 31.625 20.25 1 91.94 204 ASN B CA 1
ATOM 4729 C C . ASN B 1 204 ? -9.703 30.984 18.875 1 91.94 204 ASN B C 1
ATOM 4731 O O . ASN B 1 204 ? -8.586 30.734 18.422 1 91.94 204 ASN B O 1
ATOM 4735 N N . ILE B 1 205 ? -10.844 30.812 18.219 1 94 205 ILE B N 1
ATOM 4736 C CA . ILE B 1 205 ? -10.867 30.188 16.906 1 94 205 ILE B CA 1
ATOM 4737 C C . ILE B 1 205 ? -11.148 31.25 15.844 1 94 205 ILE B C 1
ATOM 4739 O O . ILE B 1 205 ? -12.062 32.062 15.992 1 94 205 ILE B O 1
ATOM 4743 N N . GLY B 1 206 ? -10.328 31.219 14.789 1 93.12 206 GLY B N 1
ATOM 4744 C CA . GLY B 1 206 ? -10.516 32.156 13.711 1 93.12 206 GLY B CA 1
ATOM 4745 C C . GLY B 1 206 ? -11.57 31.734 12.703 1 93.12 206 GLY B C 1
ATOM 4746 O O . GLY B 1 206 ? -11.609 30.562 12.305 1 93.12 206 GLY B O 1
ATOM 4747 N N . ARG B 1 207 ? -12.43 32.688 12.297 1 93.94 207 ARG B N 1
ATOM 4748 C CA . ARG B 1 207 ? -13.406 32.469 11.234 1 93.94 207 ARG B CA 1
ATOM 4749 C C . ARG B 1 207 ? -12.922 33.031 9.914 1 93.94 207 ARG B C 1
ATOM 4751 O O . ARG B 1 207 ? -12.055 33.906 9.898 1 93.94 207 ARG B O 1
ATOM 4758 N N . ARG B 1 208 ? -13.469 32.5 8.812 1 94.44 208 ARG B N 1
ATOM 4759 C CA . ARG B 1 208 ? -13.094 32.938 7.473 1 94.44 208 ARG B CA 1
ATOM 4760 C C . ARG B 1 208 ? -11.594 32.781 7.242 1 94.44 208 ARG B C 1
ATOM 4762 O O . ARG B 1 208 ? -10.945 33.688 6.73 1 94.44 208 ARG B O 1
ATOM 4769 N N . ARG B 1 209 ? -11.062 31.703 7.773 1 95.69 209 ARG B N 1
ATOM 4770 C CA . ARG B 1 209 ? -9.648 31.344 7.676 1 95.69 209 ARG B CA 1
ATOM 4771 C C . ARG B 1 209 ? -9.469 29.984 7.008 1 95.69 209 ARG B C 1
ATOM 4773 O O . ARG B 1 209 ? -10.445 29.281 6.766 1 95.69 209 ARG B O 1
ATOM 4780 N N . THR B 1 210 ? -8.234 29.672 6.723 1 96.5 210 THR B N 1
ATOM 4781 C CA . THR B 1 210 ? -7.945 28.359 6.16 1 96.5 210 THR B CA 1
ATOM 4782 C C . THR B 1 210 ? -7.98 27.297 7.246 1 96.5 210 THR B C 1
ATOM 4784 O O . THR B 1 210 ? -7.449 27.5 8.336 1 96.5 210 THR B O 1
ATOM 4787 N N . GLY B 1 211 ? -8.656 26.188 6.984 1 96.56 211 GLY B N 1
ATOM 4788 C CA . GLY B 1 211 ? -8.672 25.078 7.926 1 96.56 211 GLY B CA 1
ATOM 4789 C C . GLY B 1 211 ? -7.34 24.359 8.023 1 96.56 211 GLY B C 1
ATOM 4790 O O . GLY B 1 211 ? -6.562 24.359 7.062 1 96.56 211 GLY B O 1
ATOM 4791 N N . ILE B 1 212 ? -7.098 23.719 9.125 1 96.06 212 ILE B N 1
ATOM 4792 C CA . ILE B 1 212 ? -5.82 23.062 9.383 1 96.06 212 ILE B CA 1
ATOM 4793 C C . ILE B 1 212 ? -5.594 21.953 8.359 1 96.06 212 ILE B C 1
ATOM 4795 O O . ILE B 1 212 ? -4.48 21.781 7.859 1 96.06 212 ILE B O 1
ATOM 4799 N N . TYR B 1 213 ? -6.621 21.125 8.031 1 97 213 TYR B N 1
ATOM 4800 C CA . TYR B 1 213 ? -6.457 20.016 7.09 1 97 213 TYR B CA 1
ATOM 4801 C C . TYR B 1 213 ? -6.066 20.531 5.707 1 97 213 TYR B C 1
ATOM 4803 O O . TYR B 1 213 ? -5.293 19.891 4.996 1 97 213 TYR B O 1
ATOM 4811 N N . THR B 1 214 ? -6.645 21.688 5.359 1 97.75 214 THR B N 1
ATOM 4812 C CA . THR B 1 214 ? -6.301 22.281 4.074 1 97.75 214 THR B CA 1
ATOM 4813 C C . THR B 1 214 ? -4.848 22.75 4.059 1 97.75 214 THR B C 1
ATOM 4815 O O . THR B 1 214 ? -4.121 22.5 3.092 1 97.75 214 THR B O 1
ATOM 4818 N N . LEU B 1 215 ? -4.512 23.359 5.086 1 96.62 215 LEU B N 1
ATOM 4819 C CA . LEU B 1 215 ? -3.166 23.922 5.16 1 96.62 215 LEU B CA 1
ATOM 4820 C C . LEU B 1 215 ? -2.117 22.812 5.215 1 96.62 215 LEU B C 1
ATOM 4822 O O . LEU B 1 215 ? -1.084 22.906 4.547 1 96.62 215 LEU B O 1
ATOM 4826 N N . THR B 1 216 ? -2.307 21.812 6.035 1 97.62 216 THR B N 1
ATOM 4827 C CA . THR B 1 216 ? -1.341 20.734 6.156 1 97.62 216 THR B CA 1
ATOM 4828 C C . THR B 1 216 ? -1.294 19.906 4.871 1 97.62 216 THR B C 1
ATOM 4830 O O . THR B 1 216 ? -0.242 19.375 4.504 1 97.62 216 THR B O 1
ATOM 4833 N N . ARG B 1 217 ? -2.406 19.781 4.172 1 98.56 217 ARG B N 1
ATOM 4834 C CA . ARG B 1 217 ? -2.402 19.172 2.846 1 98.56 217 ARG B CA 1
ATOM 4835 C C . ARG B 1 217 ? -1.532 19.969 1.877 1 98.56 217 ARG B C 1
ATOM 4837 O O . ARG B 1 217 ? -0.816 19.391 1.06 1 98.56 217 ARG B O 1
ATOM 4844 N N . ALA B 1 218 ? -1.59 21.219 1.941 1 98.19 218 ALA B N 1
ATOM 4845 C CA . ALA B 1 218 ? -0.858 22.109 1.039 1 98.19 218 ALA B CA 1
ATOM 4846 C C . ALA B 1 218 ? 0.649 21.953 1.227 1 98.19 218 ALA B C 1
ATOM 4848 O O . ALA B 1 218 ? 1.423 22.188 0.295 1 98.19 218 ALA B O 1
ATOM 4849 N N . LEU B 1 219 ? 1.061 21.547 2.391 1 98.12 219 LEU B N 1
ATOM 4850 C CA . LEU B 1 219 ? 2.479 21.344 2.664 1 98.12 219 LEU B CA 1
ATOM 4851 C C . LEU B 1 219 ? 3.076 20.312 1.705 1 98.12 219 LEU B C 1
ATOM 4853 O O . LEU B 1 219 ? 4.262 20.391 1.372 1 98.12 219 LEU B O 1
ATOM 4857 N N . ALA B 1 220 ? 2.277 19.375 1.255 1 97.94 220 ALA B N 1
ATOM 4858 C CA . ALA B 1 220 ? 2.752 18.328 0.364 1 97.94 220 ALA B CA 1
ATOM 4859 C C . ALA B 1 220 ? 3.285 18.906 -0.942 1 97.94 220 ALA B C 1
ATOM 4861 O O . ALA B 1 220 ? 4.066 18.266 -1.644 1 97.94 220 ALA B O 1
ATOM 4862 N N . SER B 1 221 ? 2.92 20.125 -1.251 1 97.69 221 SER B N 1
ATOM 4863 C CA . SER B 1 221 ? 3.33 20.766 -2.498 1 97.69 221 SER B CA 1
ATOM 4864 C C . SER B 1 221 ? 4.617 21.562 -2.314 1 97.69 221 SER B C 1
ATOM 4866 O O . SER B 1 221 ? 5.223 22 -3.291 1 97.69 221 SER B O 1
ATOM 4868 N N . ALA B 1 222 ? 5.02 21.75 -1.104 1 97.56 222 ALA B N 1
ATOM 4869 C CA . ALA B 1 222 ? 6.184 22.594 -0.831 1 97.56 222 ALA B CA 1
ATOM 4870 C C . ALA B 1 222 ? 7.461 21.938 -1.355 1 97.56 222 ALA B C 1
ATOM 4872 O O . ALA B 1 222 ? 7.637 20.734 -1.251 1 97.56 222 ALA B O 1
ATOM 4873 N N . LYS B 1 223 ? 8.414 22.797 -1.831 1 96.62 223 LYS B N 1
ATOM 4874 C CA . LYS B 1 223 ? 9.648 22.281 -2.42 1 96.62 223 LYS B CA 1
ATOM 4875 C C . LYS B 1 223 ? 10.836 22.5 -1.49 1 96.62 223 LYS B C 1
ATOM 4877 O O . LYS B 1 223 ? 11.922 21.969 -1.726 1 96.62 223 LYS B O 1
ATOM 4882 N N . SER B 1 224 ? 10.57 23.328 -0.508 1 96.12 224 SER B N 1
ATOM 4883 C CA . SER B 1 224 ? 11.641 23.703 0.41 1 96.12 224 SER B CA 1
ATOM 4884 C C . SER B 1 224 ? 11.086 24.078 1.781 1 96.12 224 SER B C 1
ATOM 4886 O O . SER B 1 224 ? 9.875 24.219 1.948 1 96.12 224 SER B O 1
ATOM 4888 N N . LEU B 1 225 ? 12.008 24.219 2.717 1 96.12 225 LEU B N 1
ATOM 4889 C CA . LEU B 1 225 ? 11.609 24.656 4.051 1 96.12 225 LEU B CA 1
ATOM 4890 C C . LEU B 1 225 ? 10.992 26.047 3.998 1 96.12 225 LEU B C 1
ATOM 4892 O O . LEU B 1 225 ? 10.016 26.328 4.699 1 96.12 225 LEU B O 1
ATOM 4896 N N . GLU B 1 226 ? 11.594 26.906 3.166 1 95.88 226 GLU B N 1
ATOM 4897 C CA . GLU B 1 226 ? 11.039 28.25 3.004 1 95.88 226 GLU B CA 1
ATOM 4898 C C . GLU B 1 226 ? 9.641 28.203 2.398 1 95.88 226 GLU B C 1
ATOM 4900 O O . GLU B 1 226 ? 8.758 28.953 2.816 1 95.88 226 GLU B O 1
ATOM 4905 N N . GLY B 1 227 ? 9.531 27.344 1.43 1 96.75 227 GLY B N 1
ATOM 4906 C CA . GLY B 1 227 ? 8.211 27.172 0.842 1 96.75 227 GLY B CA 1
ATOM 4907 C C . GLY B 1 227 ? 7.176 26.672 1.838 1 96.75 227 GLY B C 1
ATOM 4908 O O . GLY B 1 227 ? 6.031 27.141 1.824 1 96.75 227 GLY B O 1
ATOM 4909 N N . ALA B 1 228 ? 7.566 25.734 2.67 1 97.75 228 ALA B N 1
ATOM 4910 C CA . ALA B 1 228 ? 6.672 25.219 3.703 1 97.75 228 ALA B CA 1
ATOM 4911 C C . ALA B 1 228 ? 6.262 26.328 4.672 1 97.75 228 ALA B C 1
ATOM 4913 O O . ALA B 1 228 ? 5.094 26.422 5.055 1 97.75 228 ALA B O 1
ATOM 4914 N N . GLN B 1 229 ? 7.207 27.172 5.039 1 95.94 229 GLN B N 1
ATOM 4915 C CA . GLN B 1 229 ? 6.918 28.281 5.934 1 95.94 229 GLN B CA 1
ATOM 4916 C C . GLN B 1 229 ? 5.922 29.25 5.305 1 95.94 229 GLN B C 1
ATOM 4918 O O . GLN B 1 229 ? 5.039 29.781 5.988 1 95.94 229 GLN B O 1
ATOM 4923 N N . ALA B 1 230 ? 6.098 29.469 4.051 1 95.44 230 ALA B N 1
ATOM 4924 C CA . ALA B 1 230 ? 5.176 30.359 3.348 1 95.44 230 ALA B CA 1
ATOM 4925 C C . ALA B 1 230 ? 3.756 29.797 3.361 1 95.44 230 ALA B C 1
ATOM 4927 O O . ALA B 1 230 ? 2.789 30.547 3.521 1 95.44 230 ALA B O 1
ATOM 4928 N N . ILE B 1 231 ? 3.656 28.516 3.191 1 96.31 231 ILE B N 1
ATOM 4929 C CA . ILE B 1 231 ? 2.352 27.859 3.219 1 96.31 231 ILE B CA 1
ATOM 4930 C C . ILE B 1 231 ? 1.747 27.984 4.617 1 96.31 231 ILE B C 1
ATOM 4932 O O . ILE B 1 231 ? 0.561 28.281 4.762 1 96.31 231 ILE B O 1
ATOM 4936 N N . ILE B 1 232 ? 2.52 27.797 5.617 1 95.44 232 ILE B N 1
ATOM 4937 C CA . ILE B 1 232 ? 2.07 27.844 7.004 1 95.44 232 ILE B CA 1
ATOM 4938 C C . ILE B 1 232 ? 1.611 29.266 7.344 1 95.44 232 ILE B C 1
ATOM 4940 O O . ILE B 1 232 ? 0.628 29.453 8.062 1 95.44 232 ILE B O 1
ATOM 4944 N N . ALA B 1 233 ? 2.312 30.219 6.797 1 92.31 233 ALA B N 1
ATOM 4945 C CA . ALA B 1 233 ? 1.923 31.609 7.02 1 92.31 233 ALA B CA 1
ATOM 4946 C C . ALA B 1 233 ? 0.555 31.906 6.41 1 92.31 233 ALA B C 1
ATOM 4948 O O . ALA B 1 233 ? -0.237 32.656 6.973 1 92.31 233 ALA B O 1
ATOM 4949 N N . ASP B 1 234 ? 0.332 31.297 5.27 1 92.25 234 ASP B N 1
ATOM 4950 C CA . ASP B 1 234 ? -0.933 31.328 4.539 1 92.25 234 ASP B CA 1
ATOM 4951 C C . ASP B 1 234 ? -1.436 32.75 4.379 1 92.25 234 ASP B C 1
ATOM 4953 O O . ASP B 1 234 ? -2.609 33.031 4.629 1 92.25 234 ASP B O 1
ATOM 4957 N N . ASP B 1 235 ? -0.692 33.625 4.02 1 87.19 235 ASP B N 1
ATOM 4958 C CA . ASP B 1 235 ? -1.103 35 3.777 1 87.19 235 ASP B CA 1
ATOM 4959 C C . ASP B 1 235 ? -2.008 35.094 2.551 1 87.19 235 ASP B C 1
ATOM 4961 O O . ASP B 1 235 ? -1.705 34.531 1.503 1 87.19 235 ASP B O 1
ATOM 4965 N N . PRO B 1 236 ? -3.162 35.844 2.662 1 85.06 236 PRO B N 1
ATOM 4966 C CA . PRO B 1 236 ? -3.533 36.75 3.742 1 85.06 236 PRO B CA 1
ATOM 4967 C C . PRO B 1 236 ? -4.516 36.125 4.734 1 85.06 236 PRO B C 1
ATOM 4969 O O . PRO B 1 236 ? -4.875 36.75 5.73 1 85.06 236 PRO B O 1
ATOM 4972 N N . LEU B 1 237 ? -4.941 34.938 4.543 1 90.31 237 LEU B N 1
ATOM 4973 C CA . LEU B 1 237 ? -6.027 34.406 5.363 1 90.31 237 LEU B CA 1
ATOM 4974 C C . LEU B 1 237 ? -5.508 33.938 6.715 1 90.31 237 LEU B C 1
ATOM 4976 O O . LEU B 1 237 ? -5.922 34.438 7.758 1 90.31 237 LEU B O 1
ATOM 4980 N N . GLY B 1 238 ? -4.488 33.062 6.617 1 92.38 238 GLY B N 1
ATOM 4981 C CA . GLY B 1 238 ? -3.998 32.406 7.836 1 92.38 238 GLY B CA 1
ATOM 4982 C C . GLY B 1 238 ? -4.828 31.234 8.266 1 92.38 238 GLY B C 1
ATOM 4983 O O . GLY B 1 238 ? -5.863 30.938 7.664 1 92.38 238 GLY B O 1
ATOM 4984 N N . CYS B 1 239 ? -4.355 30.625 9.328 1 94.81 239 CYS B N 1
ATOM 4985 C CA . CYS B 1 239 ? -5.02 29.422 9.836 1 94.81 239 CYS B CA 1
ATOM 4986 C C . CYS B 1 239 ? -6.121 29.781 10.82 1 94.81 239 CYS B C 1
ATOM 4988 O O . CYS B 1 239 ? -6.004 30.766 11.555 1 94.81 239 CYS B O 1
ATOM 4990 N N . GLY B 1 240 ? -7.164 28.984 10.844 1 94.94 240 GLY B N 1
ATOM 4991 C CA . GLY B 1 240 ? -8.273 29.25 11.75 1 94.94 240 GLY B CA 1
ATOM 4992 C C . GLY B 1 240 ? -8.117 28.562 13.086 1 94.94 240 GLY B C 1
ATOM 4993 O O . GLY B 1 240 ? -8.852 28.859 14.039 1 94.94 240 GLY B O 1
ATOM 4994 N N . TYR B 1 241 ? -7.172 27.703 13.195 1 94.38 241 TYR B N 1
ATOM 4995 C CA . TYR B 1 241 ? -6.98 26.922 14.414 1 94.38 241 TYR B CA 1
ATOM 4996 C C . TYR B 1 241 ? -5.504 26.844 14.789 1 94.38 241 TYR B C 1
ATOM 4998 O O . TYR B 1 241 ? -4.711 27.703 14.398 1 94.38 241 TYR B O 1
ATOM 5006 N N . GLY B 1 242 ? -5.164 26.031 15.812 1 94.38 242 GLY B N 1
ATOM 5007 C CA . GLY B 1 242 ? -3.789 25.922 16.281 1 94.38 242 GLY B CA 1
ATOM 5008 C C . GLY B 1 242 ? -3.188 24.547 16.031 1 94.38 242 GLY B C 1
ATOM 5009 O O . GLY B 1 242 ? -3.854 23.531 16.234 1 94.38 242 GLY B O 1
ATOM 5010 N N . PHE B 1 243 ? -1.941 24.531 15.516 1 95.94 243 PHE B N 1
ATOM 5011 C CA . PHE B 1 243 ? -1.209 23.281 15.352 1 95.94 243 PHE B CA 1
ATOM 5012 C C . PHE B 1 243 ? 0.295 23.531 15.406 1 95.94 243 PHE B C 1
ATOM 5014 O O . PHE B 1 243 ? 0.744 24.672 15.383 1 95.94 243 PHE B O 1
ATOM 5021 N N . SER B 1 244 ? 0.983 22.531 15.625 1 97.19 244 SER B N 1
ATOM 5022 C CA . SER B 1 244 ? 2.441 22.531 15.562 1 97.19 244 SER B CA 1
ATOM 5023 C C . SER B 1 244 ? 2.951 21.578 14.484 1 97.19 244 SER B C 1
ATOM 5025 O O . SER B 1 244 ? 2.414 20.484 14.305 1 97.19 244 SER B O 1
ATOM 5027 N N . VAL B 1 245 ? 3.949 22.016 13.75 1 98.19 245 VAL B N 1
ATOM 5028 C CA . VAL B 1 245 ? 4.562 21.219 12.703 1 98.19 245 VAL B CA 1
ATOM 5029 C C . VAL B 1 245 ? 6.008 20.891 13.078 1 98.19 245 VAL B C 1
ATOM 5031 O O . VAL B 1 245 ? 6.789 21.781 13.398 1 98.19 245 VAL B O 1
ATOM 5034 N N . ASN B 1 246 ? 6.312 19.656 13.117 1 98.38 246 ASN B N 1
ATOM 5035 C CA . ASN B 1 246 ? 7.695 19.188 13.18 1 98.38 246 ASN B CA 1
ATOM 5036 C C . ASN B 1 246 ? 8.242 18.875 11.789 1 98.38 246 ASN B C 1
ATOM 5038 O O . ASN B 1 246 ? 7.852 17.875 11.18 1 98.38 246 ASN B O 1
ATOM 5042 N N . LEU B 1 247 ? 9.18 19.672 11.359 1 98.31 247 LEU B N 1
ATOM 5043 C CA . LEU B 1 247 ? 9.492 19.75 9.938 1 98.31 247 LEU B CA 1
ATOM 5044 C C . LEU B 1 247 ? 10.992 19.609 9.703 1 98.31 247 LEU B C 1
ATOM 5046 O O . LEU B 1 247 ? 11.797 20.141 10.477 1 98.31 247 LEU B O 1
ATOM 5050 N N . SER B 1 248 ? 11.328 18.875 8.664 1 98.06 248 SER B N 1
ATOM 5051 C CA . SER B 1 248 ? 12.695 18.828 8.156 1 98.06 248 SER B CA 1
ATOM 5052 C C . SER B 1 248 ? 12.727 18.531 6.664 1 98.06 248 SER B C 1
ATOM 5054 O O . SER B 1 248 ? 11.68 18.312 6.047 1 98.06 248 SER B O 1
ATOM 5056 N N . GLN B 1 249 ? 13.914 18.625 6.113 1 96.5 249 GLN B N 1
ATOM 5057 C CA . GLN B 1 249 ? 14.109 18.297 4.707 1 96.5 249 GLN B CA 1
ATOM 5058 C C . GLN B 1 249 ? 15.445 17.578 4.492 1 96.5 249 GLN B C 1
ATOM 5060 O O . GLN B 1 249 ? 16.484 18.078 4.926 1 96.5 249 GLN B O 1
ATOM 5065 N N . LYS B 1 250 ? 15.312 16.5 3.861 1 91.81 250 LYS B N 1
ATOM 5066 C CA . LYS B 1 250 ? 16.531 15.828 3.422 1 91.81 250 LYS B CA 1
ATOM 5067 C C . LYS B 1 250 ? 16.969 16.312 2.045 1 91.81 250 LYS B C 1
ATOM 5069 O O . LYS B 1 250 ? 16.219 16.203 1.075 1 91.81 250 LYS B O 1
ATOM 5074 N N . GLN B 1 251 ? 18.094 16.891 2.059 1 83.31 251 GLN B N 1
ATOM 5075 C CA . GLN B 1 251 ? 18.625 17.328 0.773 1 83.31 251 GLN B CA 1
ATOM 5076 C C . GLN B 1 251 ? 19.625 16.312 0.21 1 83.31 251 GLN B C 1
ATOM 5078 O O . GLN B 1 251 ? 20.422 15.75 0.952 1 83.31 251 GLN B O 1
ATOM 5083 N N . LYS B 1 252 ? 19.547 15.867 -1.004 1 71.56 252 LYS B N 1
ATOM 5084 C CA . LYS B 1 252 ? 20.375 14.844 -1.644 1 71.56 252 LYS B CA 1
ATOM 5085 C C . LYS B 1 252 ? 21.859 15.156 -1.503 1 71.56 252 LYS B C 1
ATOM 5087 O O . LYS B 1 252 ? 22.672 14.266 -1.254 1 71.56 252 LYS B O 1
ATOM 5092 N N . ASN B 1 253 ? 22.25 16.406 -1.623 1 68.81 253 ASN B N 1
ATOM 5093 C CA . ASN B 1 253 ? 23.688 16.703 -1.703 1 68.81 253 ASN B CA 1
ATOM 5094 C C . ASN B 1 253 ? 24.156 17.5 -0.488 1 68.81 253 ASN B C 1
ATOM 5096 O O . ASN B 1 253 ? 25.125 18.25 -0.576 1 68.81 253 ASN B O 1
ATOM 5100 N N . SER B 1 254 ? 23.391 17.328 0.528 1 71.19 254 SER B N 1
ATOM 5101 C CA . SER B 1 254 ? 23.828 18.047 1.722 1 71.19 254 SER B CA 1
ATOM 5102 C C . SER B 1 254 ? 23.766 17.156 2.957 1 71.19 254 SER B C 1
ATOM 5104 O O . SER B 1 254 ? 22.828 16.375 3.123 1 71.19 254 SER B O 1
ATOM 5106 N N . SER B 1 255 ? 24.844 17.219 3.637 1 70.88 255 SER B N 1
ATOM 5107 C CA . SER B 1 255 ? 24.859 16.5 4.906 1 70.88 255 SER B CA 1
ATOM 5108 C C . SER B 1 255 ? 24.312 17.359 6.039 1 70.88 255 SER B C 1
ATOM 5110 O O . SER B 1 255 ? 24.078 16.859 7.141 1 70.88 255 SER B O 1
ATOM 5112 N N . GLU B 1 256 ? 24.109 18.578 5.684 1 84 256 GLU B N 1
ATOM 5113 C CA . GLU B 1 256 ? 23.562 19.469 6.715 1 84 256 GLU B CA 1
ATOM 5114 C C . GLU B 1 256 ? 22.062 19.266 6.859 1 84 256 GLU B C 1
ATOM 5116 O O . GLU B 1 256 ? 21.328 19.281 5.867 1 84 256 GLU B O 1
ATOM 5121 N N . ILE B 1 257 ? 21.703 18.938 8.07 1 92.44 257 ILE B N 1
ATOM 5122 C CA . ILE B 1 257 ? 20.297 18.703 8.367 1 92.44 257 ILE B CA 1
ATOM 5123 C C . ILE B 1 257 ? 19.781 19.781 9.305 1 92.44 257 ILE B C 1
ATOM 5125 O O . ILE B 1 257 ? 20.391 20.062 10.336 1 92.44 257 ILE B O 1
ATOM 5129 N N . LEU B 1 258 ? 18.766 20.484 8.867 1 93.62 258 LEU B N 1
ATOM 5130 C CA . LEU B 1 258 ? 18.047 21.422 9.727 1 93.62 258 LEU B CA 1
ATOM 5131 C C . LEU B 1 258 ? 16.641 20.922 10.023 1 93.62 258 LEU B C 1
ATOM 5133 O O . LEU B 1 258 ? 15.906 20.531 9.102 1 93.62 258 LEU B O 1
ATOM 5137 N N . MET B 1 259 ? 16.312 20.922 11.32 1 96.88 259 MET B N 1
ATOM 5138 C CA . MET B 1 259 ? 14.945 20.656 11.742 1 96.88 259 MET B CA 1
ATOM 5139 C C . MET B 1 259 ? 14.297 21.906 12.312 1 96.88 259 MET B C 1
ATOM 5141 O O . MET B 1 259 ? 15 22.828 12.742 1 96.88 259 MET B O 1
ATOM 5145 N N . MET B 1 260 ? 13.008 21.906 12.156 1 97.44 260 MET B N 1
ATOM 5146 C CA . MET B 1 260 ? 12.273 23.031 12.719 1 97.44 260 MET B CA 1
ATOM 5147 C C . MET B 1 260 ? 10.961 22.578 13.352 1 97.44 260 MET B C 1
ATOM 5149 O O . MET B 1 260 ? 10.312 21.656 12.836 1 97.44 260 MET B O 1
ATOM 5153 N N . ASN B 1 261 ? 10.711 23.156 14.438 1 98 261 ASN B N 1
ATOM 5154 C CA . ASN B 1 261 ? 9.344 23.109 14.961 1 98 261 ASN B CA 1
ATOM 5155 C C . ASN B 1 261 ? 8.633 24.453 14.805 1 98 261 ASN B C 1
ATOM 5157 O O . ASN B 1 261 ? 9.188 25.5 15.148 1 98 261 ASN B O 1
ATOM 5161 N N . ILE B 1 262 ? 7.449 24.422 14.297 1 97.94 262 ILE B N 1
ATOM 5162 C CA . ILE B 1 262 ? 6.684 25.656 14.086 1 97.94 262 ILE B CA 1
ATOM 5163 C C . ILE B 1 262 ? 5.336 25.547 14.789 1 97.94 262 ILE B C 1
ATOM 5165 O O . ILE B 1 262 ? 4.504 24.703 14.438 1 97.94 262 ILE B O 1
ATOM 5169 N N . GLU B 1 263 ? 5.109 26.406 15.797 1 97.44 263 GLU B N 1
ATOM 5170 C CA . GLU B 1 263 ? 3.791 26.562 16.406 1 97.44 263 GLU B CA 1
ATOM 5171 C C . GLU B 1 263 ? 2.961 27.609 15.68 1 97.44 263 GLU B C 1
ATOM 5173 O O . GLU B 1 263 ? 3.439 28.719 15.438 1 97.44 263 GLU B O 1
ATOM 5178 N N . VAL B 1 264 ? 1.81 27.219 15.352 1 96.5 264 VAL B N 1
ATOM 5179 C CA . VAL B 1 264 ? 0.927 28.094 14.602 1 96.5 264 VAL B CA 1
ATOM 5180 C C . VAL B 1 264 ? -0.32 28.406 15.422 1 96.5 264 VAL B C 1
ATOM 5182 O O . VAL B 1 264 ? -0.928 27.5 16 1 96.5 264 VAL B O 1
ATOM 5185 N N . ALA B 1 265 ? -0.686 29.688 15.523 1 95.12 265 ALA B N 1
ATOM 5186 C CA . ALA B 1 265 ? -1.903 30.125 16.188 1 95.12 265 ALA B CA 1
ATOM 5187 C C . ALA B 1 265 ? -2.918 30.672 15.18 1 95.12 265 ALA B C 1
ATOM 5189 O O . ALA B 1 265 ? -2.561 31 14.047 1 95.12 265 ALA B O 1
ATOM 5190 N N . PRO B 1 266 ? -4.23 30.625 15.586 1 94 266 PRO B N 1
ATOM 5191 C CA . PRO B 1 266 ? -5.195 31.281 14.703 1 94 266 PRO B CA 1
ATOM 5192 C C . PRO B 1 266 ? -4.832 32.719 14.406 1 94 266 PRO B C 1
ATOM 5194 O O . PRO B 1 266 ? -4.344 33.438 15.289 1 94 266 PRO B O 1
ATOM 5197 N N . ARG B 1 267 ? -4.93 33.031 13.125 1 86.94 267 ARG B N 1
ATOM 5198 C CA . ARG B 1 267 ? -4.574 34.406 12.75 1 86.94 267 ARG B CA 1
ATOM 5199 C C . ARG B 1 267 ? -5.543 35.406 13.359 1 86.94 267 ARG B C 1
ATOM 5201 O O . ARG B 1 267 ? -6.762 35.25 13.234 1 86.94 267 ARG B O 1
ATOM 5208 N N . ALA B 1 268 ? -4.961 36.125 14.359 1 71.38 268 ALA B N 1
ATOM 5209 C CA . ALA B 1 268 ? -5.734 37.219 14.938 1 71.38 268 ALA B CA 1
ATOM 5210 C C . ALA B 1 268 ? -5.715 38.438 14.031 1 71.38 268 ALA B C 1
ATOM 5212 O O . ALA B 1 268 ? -4.816 38.594 13.203 1 71.38 268 ALA B O 1
ATOM 5213 N N . HIS B 1 269 ? -6.848 39.125 13.977 1 56.75 269 HIS B N 1
ATOM 5214 C CA . HIS B 1 269 ? -6.949 40.344 13.164 1 56.75 269 HIS B CA 1
ATOM 5215 C C . HIS B 1 269 ? -5.738 41.25 13.367 1 56.75 269 HIS B C 1
ATOM 5217 O O . HIS B 1 269 ? -5.383 42.031 12.477 1 56.75 269 HIS B O 1
ATOM 5223 N N . ALA B 1 270 ? -5.207 41.219 14.57 1 46.25 270 ALA B N 1
ATOM 5224 C CA . ALA B 1 270 ? -4.27 42.281 14.859 1 46.25 270 ALA B CA 1
ATOM 5225 C C . ALA B 1 270 ? -2.828 41.781 14.82 1 46.25 270 ALA B C 1
ATOM 5227 O O . ALA B 1 270 ? -1.887 42.562 14.969 1 46.25 270 ALA B O 1
ATOM 5228 N N . THR B 1 271 ? -2.648 40.438 14.812 1 57.84 271 THR B N 1
ATOM 5229 C CA . THR B 1 271 ? -1.271 40.094 15.141 1 57.84 271 THR B CA 1
ATOM 5230 C C . THR B 1 271 ? -0.498 39.719 13.883 1 57.84 271 THR B C 1
ATOM 5232 O O . THR B 1 271 ? -0.996 38.969 13.047 1 57.84 271 THR B O 1
ATOM 5235 N N . PRO B 1 272 ? 0.774 40.281 13.742 1 61.09 272 PRO B N 1
ATOM 5236 C CA . PRO B 1 272 ? 1.604 40.156 12.539 1 61.09 272 PRO B CA 1
ATOM 5237 C C . PRO B 1 272 ? 1.97 38.719 12.219 1 61.09 272 PRO B C 1
ATOM 5239 O O . PRO B 1 272 ? 1.867 38.281 11.062 1 61.09 272 PRO B O 1
ATOM 5242 N N . GLN B 1 273 ? 2.623 38.062 13.398 1 75.12 273 GLN B N 1
ATOM 5243 C CA . GLN B 1 273 ? 3.109 36.75 12.977 1 75.12 273 GLN B CA 1
ATOM 5244 C C . GLN B 1 273 ? 2.414 35.625 13.742 1 75.12 273 GLN B C 1
ATOM 5246 O O . GLN B 1 273 ? 2.68 35.406 14.93 1 75.12 273 GLN B O 1
ATOM 5251 N N . PRO B 1 274 ? 1.539 34.906 13.117 1 88.38 274 PRO B N 1
ATOM 5252 C CA . PRO B 1 274 ? 0.705 33.938 13.812 1 88.38 274 PRO B CA 1
ATOM 5253 C C . PRO B 1 274 ? 1.404 32.594 14 1 88.38 274 PRO B C 1
ATOM 5255 O O . PRO B 1 274 ? 0.749 31.547 14.008 1 88.38 274 PRO B O 1
ATOM 5258 N N . TYR B 1 275 ? 2.807 32.625 13.961 1 93.94 275 TYR B N 1
ATOM 5259 C CA . TYR B 1 275 ? 3.541 31.391 14.188 1 93.94 275 TYR B CA 1
ATOM 5260 C C . TYR B 1 275 ? 4.895 31.672 14.828 1 93.94 275 TYR B C 1
ATOM 5262 O O . TYR B 1 275 ? 5.375 32.812 14.82 1 93.94 275 TYR B O 1
ATOM 5270 N N . HIS B 1 276 ? 5.422 30.766 15.531 1 95.56 276 HIS B N 1
ATOM 5271 C CA . HIS B 1 276 ? 6.758 30.781 16.125 1 95.56 276 HIS B CA 1
ATOM 5272 C C . HIS B 1 276 ? 7.602 29.625 15.594 1 95.56 276 HIS B C 1
ATOM 5274 O O . HIS B 1 276 ? 7.105 28.5 15.461 1 95.56 276 HIS B O 1
ATOM 5280 N N . ILE B 1 277 ? 8.883 29.906 15.281 1 96.81 277 ILE B N 1
ATOM 5281 C CA . ILE B 1 277 ? 9.766 28.875 14.734 1 96.81 277 ILE B CA 1
ATOM 5282 C C . ILE B 1 277 ? 10.898 28.594 15.711 1 96.81 277 ILE B C 1
ATOM 5284 O O . ILE B 1 277 ? 11.594 29.531 16.156 1 96.81 277 ILE B O 1
ATOM 5288 N N . LYS B 1 278 ? 11.031 27.391 16.078 1 97.12 278 LYS B N 1
ATOM 5289 C CA . LYS B 1 278 ? 12.234 26.906 16.734 1 97.12 278 LYS B CA 1
ATOM 5290 C C . LYS B 1 278 ? 13.102 26.094 15.781 1 97.12 278 LYS B C 1
ATOM 5292 O O . LYS B 1 278 ? 12.641 25.109 15.211 1 97.12 278 LYS B O 1
ATOM 5297 N N . ARG B 1 279 ? 14.344 26.484 15.648 1 96.56 279 ARG B N 1
ATOM 5298 C CA . ARG B 1 279 ? 15.273 25.781 14.781 1 96.56 279 ARG B CA 1
ATOM 5299 C C . ARG B 1 279 ? 16.141 24.812 15.578 1 96.56 279 ARG B C 1
ATOM 5301 O O . ARG B 1 279 ? 16.531 25.109 16.703 1 96.56 279 ARG B O 1
ATOM 5308 N N . LEU B 1 280 ? 16.328 23.672 15.008 1 95.81 280 LEU B N 1
ATOM 5309 C CA . LEU B 1 280 ? 17.141 22.625 15.609 1 95.81 280 LEU B CA 1
ATOM 5310 C C . LEU B 1 280 ? 18.266 22.203 14.664 1 95.81 280 LEU B C 1
ATOM 5312 O O . LEU B 1 280 ? 18.125 21.234 13.922 1 95.81 280 LEU B O 1
ATOM 5316 N N . PRO B 1 281 ? 19.453 22.891 14.727 1 94.88 281 PRO B N 1
ATOM 5317 C CA . PRO B 1 281 ? 20.609 22.453 13.938 1 94.88 281 PRO B CA 1
ATOM 5318 C C . PRO B 1 281 ? 21.219 21.156 14.469 1 94.88 281 PRO B C 1
ATOM 5320 O O . PRO B 1 281 ? 20.906 20.734 15.586 1 94.88 281 PRO B O 1
ATOM 5323 N N . THR B 1 282 ? 22.016 20.562 13.602 1 93.31 282 THR B N 1
ATOM 5324 C CA . THR B 1 282 ? 22.812 19.453 14.117 1 93.31 282 THR B CA 1
ATOM 5325 C C . THR B 1 282 ? 23.75 19.938 15.227 1 93.31 282 THR B C 1
ATOM 5327 O O . THR B 1 282 ? 24.469 20.922 15.055 1 93.31 282 THR B O 1
ATOM 5330 N N . SER B 1 283 ? 23.656 19.219 16.375 1 92.44 283 SER B N 1
ATOM 5331 C CA . SER B 1 283 ? 24.438 19.719 17.516 1 92.44 283 SER B CA 1
ATOM 5332 C C . SER B 1 283 ? 24.828 18.578 18.453 1 92.44 283 SER B C 1
ATOM 5334 O O . SER B 1 283 ? 24.172 17.547 18.5 1 92.44 283 SER B O 1
ATOM 5336 N N . SER B 1 284 ? 25.906 18.781 19.141 1 90.19 284 SER B N 1
ATOM 5337 C CA . SER B 1 284 ? 26.297 17.875 20.219 1 90.19 284 SER B CA 1
ATOM 5338 C C . SER B 1 284 ? 25.703 18.312 21.547 1 90.19 284 SER B C 1
ATOM 5340 O O . SER B 1 284 ? 25.828 17.594 22.547 1 90.19 284 SER B O 1
ATOM 5342 N N . ASP B 1 285 ? 25.125 19.438 21.484 1 89.12 285 ASP B N 1
ATOM 5343 C CA . ASP B 1 285 ? 24.422 19.938 22.672 1 89.12 285 ASP B CA 1
ATOM 5344 C C . ASP B 1 285 ? 22.953 19.484 22.672 1 89.12 285 ASP B C 1
ATOM 5346 O O . ASP B 1 285 ? 22.219 19.75 21.719 1 89.12 285 ASP B O 1
ATOM 5350 N N . TRP B 1 286 ? 22.531 18.938 23.703 1 83.75 286 TRP B N 1
ATOM 5351 C CA . TRP B 1 286 ? 21.203 18.344 23.812 1 83.75 286 TRP B CA 1
ATOM 5352 C C . TRP B 1 286 ? 20.109 19.406 23.672 1 83.75 286 TRP B C 1
ATOM 5354 O O . TRP B 1 286 ? 19.109 19.172 22.984 1 83.75 286 TRP B O 1
ATOM 5364 N N . GLU B 1 287 ? 20.266 20.5 24.25 1 84.44 287 GLU B N 1
ATOM 5365 C CA . GLU B 1 287 ? 19.266 21.562 24.25 1 84.44 287 GLU B CA 1
ATOM 5366 C C . GLU B 1 287 ? 19.047 22.125 22.844 1 84.44 287 GLU B C 1
ATOM 5368 O O . GLU B 1 287 ? 17.938 22.547 22.5 1 84.44 287 GLU B O 1
ATOM 5373 N N . SER B 1 288 ? 20.156 22.016 22.125 1 90.12 288 SER B N 1
ATOM 5374 C CA . SER B 1 288 ? 20.094 22.578 20.781 1 90.12 288 SER B CA 1
ATOM 5375 C C . SER B 1 288 ? 19.656 21.547 19.75 1 90.12 288 SER B C 1
ATOM 5377 O O . SER B 1 2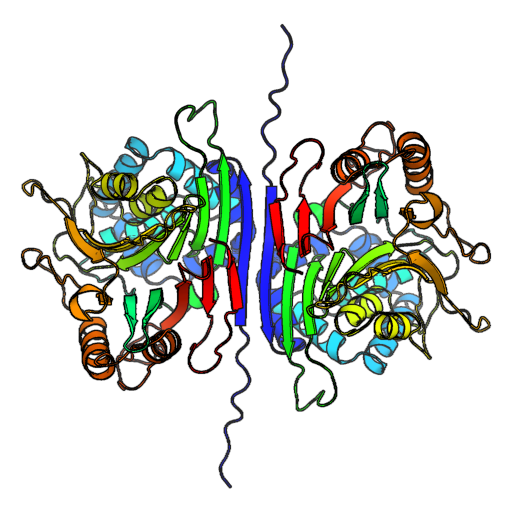88 ? 19.031 21.891 18.75 1 90.12 288 SER B O 1
ATOM 5379 N N . GLY B 1 289 ? 19.938 20.297 20.078 1 90.5 289 GLY B N 1
ATOM 5380 C CA . GLY B 1 289 ? 19.75 19.266 19.062 1 90.5 289 GLY B CA 1
ATOM 5381 C C . GLY B 1 289 ? 18.547 18.391 19.312 1 90.5 289 GLY B C 1
ATOM 5382 O O . GLY B 1 289 ? 18.234 17.5 18.516 1 90.5 289 GLY B O 1
ATOM 5383 N N . VAL B 1 290 ? 17.828 18.641 20.406 1 91.06 290 VAL B N 1
ATOM 5384 C CA . VAL B 1 290 ? 16.703 17.766 20.75 1 91.06 290 VAL B CA 1
ATOM 5385 C C . VAL B 1 290 ? 15.484 18.625 21.109 1 91.06 290 VAL B C 1
ATOM 5387 O O . VAL B 1 290 ? 15.617 19.656 21.766 1 91.06 290 VAL B O 1
ATOM 5390 N N . ALA B 1 291 ? 14.398 18.203 20.625 1 92.69 291 ALA B N 1
ATOM 5391 C CA . ALA B 1 291 ? 13.148 18.859 20.984 1 92.69 291 ALA B CA 1
ATOM 5392 C C . ALA B 1 291 ? 12.008 17.859 21.078 1 92.69 291 ALA B C 1
ATOM 5394 O O . ALA B 1 291 ? 12 16.844 20.375 1 92.69 291 ALA B O 1
ATOM 5395 N N . PHE B 1 292 ? 11.102 18.156 21.953 1 93.62 292 PHE B N 1
ATOM 5396 C CA . PHE B 1 292 ? 9.844 17.422 22.094 1 93.62 292 PHE B CA 1
ATOM 5397 C C . PHE B 1 292 ? 8.656 18.344 21.828 1 93.62 292 PHE B C 1
ATOM 5399 O O . PHE B 1 292 ? 8.742 19.547 22.047 1 93.62 292 PHE B O 1
ATOM 5406 N N . HIS B 1 293 ? 7.648 17.75 21.359 1 96 293 HIS B N 1
ATOM 5407 C CA . HIS B 1 293 ? 6.414 18.516 21.266 1 96 293 HIS B CA 1
ATOM 5408 C C . HIS B 1 293 ? 5.195 17.656 21.547 1 96 293 HIS B C 1
ATOM 5410 O O . HIS B 1 293 ? 5.23 16.438 21.359 1 96 293 HIS B O 1
ATOM 5416 N N . PHE B 1 294 ? 4.191 18.281 22.031 1 95.94 294 PHE B N 1
ATOM 5417 C CA . PHE B 1 294 ? 2.92 17.688 22.422 1 95.94 294 PHE B CA 1
ATOM 5418 C C . PHE B 1 294 ? 1.754 18.531 21.922 1 95.94 294 PHE B C 1
ATOM 5420 O O . PHE B 1 294 ? 1.875 19.219 20.906 1 95.94 294 PHE B O 1
ATOM 5427 N N . ASN B 1 295 ? 0.58 18.406 22.609 1 95.31 295 ASN B N 1
ATOM 5428 C CA . ASN B 1 295 ? -0.589 19.125 22.109 1 95.31 295 ASN B CA 1
ATOM 5429 C C . ASN B 1 295 ? -0.857 20.391 22.922 1 95.31 295 ASN B C 1
ATOM 5431 O O . ASN B 1 295 ? -1.968 20.594 23.406 1 95.31 295 ASN B O 1
ATOM 5435 N N . MET B 1 296 ? 0.193 21.203 23.016 1 95.31 296 MET B N 1
ATOM 5436 C CA . MET B 1 296 ? 0.098 22.484 23.703 1 95.31 296 MET B CA 1
ATOM 5437 C C . MET B 1 296 ? 1.14 23.469 23.172 1 95.31 296 MET B C 1
ATOM 5439 O O . MET B 1 296 ? 2.215 23.047 22.734 1 95.31 296 MET B O 1
ATOM 5443 N N . TYR B 1 297 ? 0.767 24.734 23.234 1 95.75 297 TYR B N 1
ATOM 5444 C CA . TYR B 1 297 ? 1.75 25.766 22.906 1 95.75 297 TYR B CA 1
ATOM 5445 C C . TYR B 1 297 ? 2.867 25.797 23.953 1 95.75 297 TYR B C 1
ATOM 5447 O O . TYR B 1 297 ? 2.604 25.844 25.156 1 95.75 297 TYR B O 1
ATOM 5455 N N . GLU B 1 298 ? 4.02 25.812 23.469 1 95.06 298 GLU B N 1
ATOM 5456 C CA . GLU B 1 298 ? 5.184 25.875 24.344 1 95.06 298 GLU B CA 1
ATOM 5457 C C . GLU B 1 298 ? 5.945 27.188 24.172 1 95.06 298 GLU B C 1
ATOM 5459 O O . GLU B 1 298 ? 6.652 27.625 25.078 1 95.06 298 GLU B O 1
ATOM 5464 N N . ARG B 1 299 ? 5.75 27.828 23.078 1 95.25 299 ARG B N 1
ATOM 5465 C CA . ARG B 1 299 ? 6.625 28.953 22.734 1 95.25 299 ARG B CA 1
ATOM 5466 C C . ARG B 1 299 ? 5.816 30.172 22.344 1 95.25 299 ARG B C 1
ATOM 5468 O O . ARG B 1 299 ? 6.379 31.188 21.906 1 95.25 299 ARG B O 1
ATOM 5475 N N . MET B 1 300 ? 4.586 29.984 22.453 1 94.38 300 MET B N 1
ATOM 5476 C CA . MET B 1 300 ? 3.693 31.109 22.219 1 94.38 300 MET B CA 1
ATOM 5477 C C . MET B 1 300 ? 2.801 31.359 23.422 1 94.38 300 MET B C 1
ATOM 5479 O O . MET B 1 300 ? 1.587 31.172 23.359 1 94.38 300 MET B O 1
ATOM 5483 N N . PRO B 1 301 ? 3.416 31.953 24.453 1 92.12 301 PRO B N 1
ATOM 5484 C CA . PRO B 1 301 ? 2.674 32.125 25.703 1 92.12 301 PRO B CA 1
ATOM 5485 C C . PRO B 1 301 ? 1.516 33.125 25.578 1 92.12 301 PRO B C 1
ATOM 5487 O O . PRO B 1 301 ? 0.601 33.125 26.406 1 92.12 301 PRO B O 1
ATOM 5490 N N . GLU B 1 302 ? 1.528 33.906 24.547 1 90.62 302 GLU B N 1
ATOM 5491 C CA . GLU B 1 302 ? 0.486 34.906 24.344 1 90.62 302 GLU B CA 1
ATOM 5492 C C . GLU B 1 302 ? -0.81 34.25 23.844 1 90.62 302 GLU B C 1
ATOM 5494 O O . GLU B 1 302 ? -1.872 34.875 23.891 1 90.62 302 GLU B O 1
ATOM 5499 N N . VAL B 1 303 ? -0.72 33.031 23.406 1 93.25 303 VAL B N 1
ATOM 5500 C CA . VAL B 1 303 ? -1.913 32.344 22.906 1 93.25 303 VAL B CA 1
ATOM 5501 C C . VAL B 1 303 ? -2.639 31.672 24.062 1 93.25 303 VAL B C 1
ATOM 5503 O O . VAL B 1 303 ? -2.094 30.766 24.703 1 93.25 303 VAL B O 1
ATOM 5506 N N . GLU B 1 304 ? -3.828 32.188 24.344 1 93.5 304 GLU B N 1
ATOM 5507 C CA . GLU B 1 304 ? -4.641 31.484 25.328 1 93.5 304 GLU B CA 1
ATOM 5508 C C . GLU B 1 304 ? -5.039 30.094 24.844 1 93.5 304 GLU B C 1
ATOM 5510 O O . GLU B 1 304 ? -5.547 29.938 23.719 1 93.5 304 GLU B O 1
ATOM 5515 N N . GLN B 1 305 ? -4.809 29.062 25.625 1 93.75 305 GLN B N 1
ATOM 5516 C CA . GLN B 1 305 ? -5.07 27.688 25.203 1 93.75 305 GLN B CA 1
ATOM 5517 C C . GLN B 1 305 ? -5.738 26.875 26.312 1 93.75 305 GLN B C 1
ATOM 5519 O O . GLN B 1 305 ? -5.648 27.25 27.484 1 93.75 305 GLN B O 1
ATOM 5524 N N . HIS B 1 306 ? -6.469 25.891 25.938 1 92.69 306 HIS B N 1
ATOM 5525 C CA . HIS B 1 306 ? -7 24.922 26.906 1 92.69 306 HIS B CA 1
ATOM 5526 C C . HIS B 1 306 ? -5.918 23.938 27.359 1 92.69 306 HIS B C 1
ATOM 5528 O O . HIS B 1 306 ? -5.066 23.531 26.562 1 92.69 306 HIS B O 1
ATOM 5534 N N . THR B 1 307 ? -6.016 23.609 28.625 1 89.31 307 THR B N 1
ATOM 5535 C CA . THR B 1 307 ? -5.051 22.656 29.156 1 89.31 307 THR B CA 1
ATOM 5536 C C . THR B 1 307 ? -5.484 21.219 28.859 1 89.31 307 THR B C 1
ATOM 5538 O O . THR B 1 307 ? -6.637 20.844 29.094 1 89.31 307 THR B O 1
ATOM 5541 N N . ASP B 1 308 ? -4.633 20.484 28.266 1 90.44 308 ASP B N 1
ATOM 5542 C CA . ASP B 1 308 ? -4.812 19.047 28.062 1 90.44 308 ASP B CA 1
ATOM 5543 C C . ASP B 1 308 ? -3.953 18.25 29.031 1 90.44 308 ASP B C 1
ATOM 5545 O O . ASP B 1 308 ? -2.73 18.188 28.891 1 90.44 308 ASP B O 1
ATOM 5549 N N . GLN B 1 309 ? -4.578 17.578 29.938 1 90.5 309 GLN B N 1
ATOM 5550 C CA . GLN B 1 309 ? -3.869 16.875 31 1 90.5 309 GLN B CA 1
ATOM 5551 C C . GLN B 1 309 ? -2.973 15.773 30.422 1 90.5 309 GLN B C 1
ATOM 5553 O O . GLN B 1 309 ? -1.89 15.508 30.953 1 90.5 309 GLN B O 1
ATOM 5558 N N . SER B 1 310 ? -3.473 15.109 29.438 1 92.44 310 SER B N 1
ATOM 5559 C CA . SER B 1 310 ? -2.658 14.078 28.812 1 92.44 310 SER B CA 1
ATOM 5560 C C . SER B 1 310 ? -1.344 14.648 28.281 1 92.44 310 SER B C 1
ATOM 5562 O O . SER B 1 310 ? -0.28 14.062 28.5 1 92.44 310 SER B O 1
ATOM 5564 N N . SER B 1 311 ? -1.406 15.742 27.625 1 93.44 311 SER B N 1
ATOM 5565 C CA . SER B 1 311 ? -0.209 16.391 27.094 1 93.44 311 SER B CA 1
ATOM 5566 C C . SER B 1 311 ? 0.75 16.766 28.219 1 93.44 311 SER B C 1
ATOM 5568 O O . SER B 1 311 ? 1.96 16.562 28.109 1 93.44 311 SER B O 1
ATOM 5570 N N . VAL B 1 312 ? 0.223 17.297 29.281 1 94.06 312 VAL B N 1
ATOM 5571 C CA . VAL B 1 312 ? 1.029 17.734 30.422 1 94.06 312 VAL B CA 1
ATOM 5572 C C . VAL B 1 312 ? 1.754 16.531 31.031 1 94.06 312 VAL B C 1
ATOM 5574 O O . VAL B 1 312 ? 2.955 16.609 31.312 1 94.06 312 VAL B O 1
ATOM 5577 N N . GLN B 1 313 ? 1.062 15.492 31.172 1 93.44 313 GLN B N 1
ATOM 5578 C CA . GLN B 1 313 ? 1.636 14.328 31.844 1 93.44 313 GLN B CA 1
ATOM 5579 C C . GLN B 1 313 ? 2.635 13.617 30.938 1 93.44 313 GLN B C 1
ATOM 5581 O O . GLN B 1 313 ? 3.664 13.125 31.391 1 93.44 313 GLN B O 1
ATOM 5586 N N . ARG B 1 314 ? 2.301 13.492 29.656 1 93.38 314 ARG B N 1
ATOM 5587 C CA . ARG B 1 314 ? 3.254 12.898 28.719 1 93.38 314 ARG B CA 1
ATOM 5588 C C . ARG B 1 314 ? 4.547 13.703 28.672 1 93.38 314 ARG B C 1
ATOM 5590 O O . ARG B 1 314 ? 5.641 13.133 28.641 1 93.38 314 ARG B O 1
ATOM 5597 N N . LYS B 1 315 ? 4.434 15 28.688 1 93.38 315 LYS B N 1
ATOM 5598 C CA . LYS B 1 315 ? 5.625 15.852 28.734 1 93.38 315 LYS B CA 1
ATOM 5599 C C . LYS B 1 315 ? 6.445 15.578 29.984 1 93.38 315 LYS B C 1
ATOM 5601 O O . LYS B 1 315 ? 7.668 15.438 29.906 1 93.38 315 LYS B O 1
ATOM 5606 N N . ARG B 1 316 ? 5.812 15.516 31.094 1 92.88 316 ARG B N 1
ATOM 5607 C CA . ARG B 1 316 ? 6.5 15.242 32.344 1 92.88 316 ARG B CA 1
ATOM 5608 C C . ARG B 1 316 ? 7.242 13.906 32.281 1 92.88 316 ARG B C 1
ATOM 5610 O O . ARG B 1 316 ? 8.391 13.812 32.719 1 92.88 316 ARG B O 1
ATOM 5617 N N . THR B 1 317 ? 6.543 12.969 31.797 1 91.56 317 THR B N 1
ATOM 5618 C CA . THR B 1 317 ? 7.148 11.648 31.656 1 91.56 317 THR B CA 1
ATOM 5619 C C . THR B 1 317 ? 8.398 11.711 30.797 1 91.56 317 THR B C 1
ATOM 5621 O O . THR B 1 317 ? 9.43 11.125 31.125 1 91.56 317 THR B O 1
ATOM 5624 N N . LEU B 1 318 ? 8.266 12.383 29.672 1 88.69 318 LEU B N 1
ATOM 5625 C CA . LEU B 1 318 ? 9.398 12.461 28.75 1 88.69 318 LEU B CA 1
ATOM 5626 C C . LEU B 1 318 ? 10.562 13.211 29.391 1 88.69 318 LEU B C 1
ATOM 5628 O O . LEU B 1 318 ? 11.719 12.836 29.203 1 88.69 318 LEU B O 1
ATOM 5632 N N . LEU B 1 319 ? 10.242 14.266 30.047 1 83.69 319 LEU B N 1
ATOM 5633 C CA . LEU B 1 319 ? 11.289 15.047 30.703 1 83.69 319 LEU B CA 1
ATOM 5634 C C . LEU B 1 319 ? 11.977 14.234 31.797 1 83.69 319 LEU B C 1
ATOM 5636 O O . LEU B 1 319 ? 13.172 14.398 32.031 1 83.69 319 LEU B O 1
ATOM 5640 N N . ASP B 1 320 ? 11.242 13.414 32.375 1 83.5 320 ASP B N 1
ATOM 5641 C CA . ASP B 1 320 ? 11.812 12.555 33.406 1 83.5 320 ASP B CA 1
ATOM 5642 C C . ASP B 1 320 ? 12.68 11.461 32.781 1 83.5 320 ASP B C 1
ATOM 5644 O O . ASP B 1 320 ? 13.688 11.055 33.375 1 83.5 320 ASP B O 1
ATOM 5648 N N . LEU B 1 321 ? 12.172 10.938 31.672 1 76.75 321 LEU B N 1
ATOM 5649 C CA . LEU B 1 321 ? 12.898 9.875 31 1 76.75 321 LEU B CA 1
ATOM 5650 C C . LEU B 1 321 ? 14.094 10.438 30.234 1 76.75 321 LEU B C 1
ATOM 5652 O O . LEU B 1 321 ? 15.102 9.75 30.062 1 76.75 321 LEU B O 1
ATOM 5656 N N . ALA B 1 322 ? 13.797 11.531 29.375 1 59.62 322 ALA B N 1
ATOM 5657 C CA . ALA B 1 322 ? 14.664 12.055 28.312 1 59.62 322 ALA B CA 1
ATOM 5658 C C . ALA B 1 322 ? 15.961 12.609 28.891 1 59.62 322 ALA B C 1
ATOM 5660 O O . ALA B 1 322 ? 16.766 13.203 28.172 1 59.62 322 ALA B O 1
ATOM 5661 N N . ARG B 1 323 ? 16.047 12.539 30.016 1 56.56 323 ARG B N 1
ATOM 5662 C CA . ARG B 1 323 ? 17.453 12.938 29.953 1 56.56 323 ARG B CA 1
ATOM 5663 C C . ARG B 1 323 ? 18.141 12.305 28.766 1 56.56 323 ARG B C 1
ATOM 5665 O O . ARG B 1 323 ? 18.766 13.008 27.953 1 56.56 323 ARG B O 1
ATOM 5672 N N . LEU B 1 324 ? 18.844 11.32 28.266 1 56.28 324 LEU B N 1
ATOM 5673 C CA . LEU B 1 324 ? 19.766 11.164 27.156 1 56.28 324 LEU B CA 1
ATOM 5674 C C . LEU B 1 324 ? 19.172 10.281 26.062 1 56.28 324 LEU B C 1
ATOM 5676 O O . LEU B 1 324 ? 19.328 9.055 26.094 1 56.28 324 LEU B O 1
ATOM 5680 N N . PRO B 1 325 ? 17.812 10.648 25.281 1 61.06 325 PRO B N 1
ATOM 5681 C CA . PRO B 1 325 ? 17.766 9.758 24.109 1 61.06 325 PRO B CA 1
ATOM 5682 C C . PRO B 1 325 ? 19.078 9.75 23.328 1 61.06 325 PRO B C 1
ATOM 5684 O O . PRO B 1 325 ? 19.328 10.656 22.531 1 61.06 325 PRO B O 1
ATOM 5687 N N . ALA B 1 326 ? 20.047 9.055 23.797 1 59.81 326 ALA B N 1
ATOM 5688 C CA . ALA B 1 326 ? 21.406 9.109 23.281 1 59.81 326 ALA B CA 1
ATOM 5689 C C . ALA B 1 326 ? 21.516 8.422 21.922 1 59.81 326 ALA B C 1
ATOM 5691 O O . ALA B 1 326 ? 22.484 8.617 21.188 1 59.81 326 ALA B O 1
ATOM 5692 N N . ASP B 1 327 ? 20.328 7.68 21.547 1 63.75 327 ASP B N 1
ATOM 5693 C CA . ASP B 1 327 ? 20.391 6.988 20.266 1 63.75 327 ASP B CA 1
ATOM 5694 C C . ASP B 1 327 ? 18.984 6.598 19.797 1 63.75 327 ASP B C 1
ATOM 5696 O O . ASP B 1 327 ? 18.016 6.805 20.516 1 63.75 327 ASP B O 1
ATOM 5700 N N . PHE B 1 328 ? 18.812 6.281 18.578 1 63.69 328 PHE B N 1
ATOM 5701 C CA . PHE B 1 328 ? 17.594 5.891 17.891 1 63.69 328 PHE B CA 1
ATOM 5702 C C . PHE B 1 328 ? 16.781 4.918 18.734 1 63.69 328 PHE B C 1
ATOM 5704 O O . PHE B 1 328 ? 15.57 5.07 18.891 1 63.69 328 PHE B O 1
ATOM 5711 N N . ASN B 1 329 ? 17.344 3.949 19.203 1 68.88 329 ASN B N 1
ATOM 5712 C CA . ASN B 1 329 ? 16.641 2.914 19.969 1 68.88 329 ASN B CA 1
ATOM 5713 C C . ASN B 1 329 ? 15.938 3.492 21.188 1 68.88 329 ASN B C 1
ATOM 5715 O O . ASN B 1 329 ? 14.844 3.057 21.531 1 68.88 329 ASN B O 1
ATOM 5719 N N . LYS B 1 330 ? 16.484 4.457 21.672 1 79.94 330 LYS B N 1
ATOM 5720 C CA . LYS B 1 330 ? 15.898 5.09 22.844 1 79.94 330 LYS B CA 1
ATOM 5721 C C . LYS B 1 330 ? 14.664 5.906 22.469 1 79.94 330 LYS B C 1
ATOM 5723 O O . LYS B 1 330 ? 13.734 6.043 23.266 1 79.94 330 LYS B O 1
ATOM 5728 N N . VAL B 1 331 ? 14.617 6.34 21.266 1 87.81 331 VAL B N 1
ATOM 5729 C CA . VAL B 1 331 ? 13.469 7.102 20.797 1 87.81 331 VAL B CA 1
ATOM 5730 C C . VAL B 1 331 ? 12.227 6.211 20.781 1 87.81 331 VAL B C 1
ATOM 5732 O O . VAL B 1 331 ? 11.172 6.602 21.297 1 87.81 331 VAL B O 1
ATOM 5735 N N . LEU B 1 332 ? 12.336 5.012 20.328 1 90.31 332 LEU B N 1
ATOM 5736 C CA . LEU B 1 332 ? 11.211 4.082 20.266 1 90.31 332 LEU B CA 1
ATOM 5737 C C . LEU B 1 332 ? 10.797 3.639 21.656 1 90.31 332 LEU B C 1
ATOM 5739 O O . LEU B 1 332 ? 9.609 3.455 21.938 1 90.31 332 LEU B O 1
ATOM 5743 N N . ASP B 1 333 ? 11.781 3.523 22.5 1 89.56 333 ASP B N 1
ATOM 5744 C CA . ASP B 1 333 ? 11.484 3.162 23.875 1 89.56 333 ASP B CA 1
ATOM 5745 C C . ASP B 1 333 ? 10.641 4.234 24.562 1 89.56 333 ASP B C 1
ATOM 5747 O O . ASP B 1 333 ? 9.703 3.922 25.297 1 89.56 333 ASP B O 1
ATOM 5751 N N . ILE B 1 334 ? 11 5.422 24.297 1 91.38 334 ILE B N 1
ATOM 5752 C CA . ILE B 1 334 ? 10.289 6.543 24.906 1 91.38 334 ILE B CA 1
ATOM 5753 C C . ILE B 1 334 ? 8.867 6.617 24.344 1 91.38 334 ILE B C 1
ATOM 5755 O O . ILE B 1 334 ? 7.91 6.746 25.109 1 91.38 334 ILE B O 1
ATOM 5759 N N . LEU B 1 335 ? 8.719 6.488 23.047 1 93.62 335 LEU B N 1
ATOM 5760 C CA . LEU B 1 335 ? 7.414 6.621 22.406 1 93.62 335 LEU B CA 1
ATOM 5761 C C . LEU B 1 335 ? 6.523 5.43 22.75 1 93.62 335 LEU B C 1
ATOM 5763 O O . LEU B 1 335 ? 5.301 5.504 22.609 1 93.62 335 LEU B O 1
ATOM 5767 N N . GLY B 1 336 ? 7.156 4.336 23.156 1 93.69 336 GLY B N 1
ATOM 5768 C CA . GLY B 1 336 ? 6.398 3.16 23.562 1 93.69 336 GLY B CA 1
ATOM 5769 C C . GLY B 1 336 ? 6.121 3.104 25.047 1 93.69 336 GLY B C 1
ATOM 5770 O O . GLY B 1 336 ? 5.484 2.166 25.531 1 93.69 336 GLY B O 1
ATOM 5771 N N . ASN B 1 337 ? 6.5 4.113 25.797 1 93.44 337 ASN B N 1
ATOM 5772 C CA . ASN B 1 337 ? 6.441 4.102 27.25 1 93.44 337 ASN B CA 1
ATOM 5773 C C . ASN B 1 337 ? 5 4.133 27.75 1 93.44 337 ASN B C 1
ATOM 5775 O O . ASN B 1 337 ? 4.188 4.93 27.281 1 93.44 337 ASN B O 1
ATOM 5779 N N . GLN B 1 338 ? 4.734 3.27 28.719 1 93.75 338 GLN B N 1
ATOM 5780 C CA . GLN B 1 338 ? 3.4 3.197 29.312 1 93.75 338 GLN B CA 1
ATOM 5781 C C . GLN B 1 338 ? 3.465 3.281 30.828 1 93.75 338 GLN B C 1
ATOM 5783 O O . GLN B 1 338 ? 2.609 2.727 31.531 1 93.75 338 GLN B O 1
ATOM 5788 N N . ASP B 1 339 ? 4.434 3.984 31.344 1 91.44 339 ASP B N 1
ATOM 5789 C CA . ASP B 1 339 ? 4.684 4.043 32.781 1 91.44 339 ASP B CA 1
ATOM 5790 C C . ASP B 1 339 ? 3.562 4.785 33.5 1 91.44 339 ASP B C 1
ATOM 5792 O O . ASP B 1 339 ? 3.146 4.387 34.594 1 91.44 339 ASP B O 1
ATOM 5796 N N . HIS B 1 340 ? 3.209 5.953 32.969 1 93.62 340 HIS B N 1
ATOM 5797 C CA . HIS B 1 340 ? 2.141 6.691 33.625 1 93.62 340 HIS B CA 1
ATOM 5798 C C . HIS B 1 340 ? 0.838 5.898 33.625 1 93.62 340 HIS B C 1
ATOM 5800 O O . HIS B 1 340 ? 0.392 5.434 32.562 1 93.62 340 HIS B O 1
ATOM 5806 N N . PRO B 1 341 ? 0.198 5.77 34.688 1 92.5 341 PRO B N 1
ATOM 5807 C CA . PRO B 1 341 ? -0.931 4.844 34.781 1 92.5 341 PRO B CA 1
ATOM 5808 C C . PRO B 1 341 ? -2.176 5.34 34.062 1 92.5 341 PRO B C 1
ATOM 5810 O O . PRO B 1 341 ? -3.006 4.531 33.625 1 92.5 341 PRO B O 1
ATOM 5813 N N . VAL B 1 342 ? -2.326 6.609 33.938 1 92.44 342 VAL B N 1
ATOM 5814 C CA . VAL B 1 342 ? -3.549 7.16 33.375 1 92.44 342 VAL B CA 1
ATOM 5815 C C . VAL B 1 342 ? -3.25 7.746 31.984 1 92.44 342 VAL B C 1
ATOM 5817 O O . VAL B 1 342 ? -3.984 7.496 31.031 1 92.44 342 VAL B O 1
ATOM 5820 N N . TYR B 1 343 ? -2.17 8.523 31.891 1 93.06 343 TYR B N 1
ATOM 5821 C CA . TYR B 1 343 ? -1.824 9.227 30.656 1 93.06 343 TYR B CA 1
ATOM 5822 C C . TYR B 1 343 ? -0.433 8.828 30.188 1 93.06 343 TYR B C 1
ATOM 5824 O O . TYR B 1 343 ? 0.472 9.664 30.125 1 93.06 343 TYR B O 1
ATOM 5832 N N . PRO B 1 344 ? -0.31 7.617 29.703 1 94.44 344 PRO B N 1
ATOM 5833 C CA . PRO B 1 344 ? 1 7.18 29.219 1 94.44 344 PRO B CA 1
ATOM 5834 C C . PRO B 1 344 ? 1.377 7.824 27.891 1 94.44 344 PRO B C 1
ATOM 5836 O O . PRO B 1 344 ? 0.517 8.383 27.203 1 94.44 344 PRO B O 1
ATOM 5839 N N . VAL B 1 345 ? 2.656 7.77 27.547 1 94.69 345 VAL B N 1
ATOM 5840 C CA . VAL B 1 345 ? 3.139 8.281 26.281 1 94.69 345 VAL B CA 1
ATOM 5841 C C . VAL B 1 345 ? 2.539 7.473 25.125 1 94.69 345 VAL B C 1
ATOM 5843 O O . VAL B 1 345 ? 1.996 8.039 24.172 1 94.69 345 VAL B O 1
ATOM 5846 N N . TYR B 1 346 ? 2.703 6.18 25.266 1 95.31 346 TYR B N 1
ATOM 5847 C CA . TYR B 1 346 ? 1.943 5.309 24.375 1 95.31 346 TYR B CA 1
ATOM 5848 C C . TYR B 1 346 ? 0.558 5.023 24.953 1 95.31 346 TYR B C 1
ATOM 5850 O O . TYR B 1 346 ? 0.398 4.16 25.812 1 95.31 346 TYR B O 1
ATOM 5858 N N . ARG B 1 347 ? -0.361 5.684 24.422 1 94.06 347 ARG B N 1
ATOM 5859 C CA . ARG B 1 347 ? -1.705 5.672 25 1 94.06 347 ARG B CA 1
ATOM 5860 C C . ARG B 1 347 ? -2.424 4.367 24.672 1 94.06 347 ARG B C 1
ATOM 5862 O O . ARG B 1 347 ? -2.318 3.85 23.562 1 94.06 347 ARG B O 1
ATOM 5869 N N . ASN B 1 348 ? -3.207 3.818 25.641 1 88.5 348 ASN B N 1
ATOM 5870 C CA . ASN B 1 348 ? -3.789 2.494 25.453 1 88.5 348 ASN B CA 1
ATOM 5871 C C . ASN B 1 348 ? -5.312 2.551 25.438 1 88.5 348 ASN B C 1
ATOM 5873 O O . ASN B 1 348 ? -5.977 1.513 25.391 1 88.5 348 ASN B O 1
ATOM 5877 N N . GLY B 1 349 ? -5.887 3.711 25.562 1 86 349 GLY B N 1
ATOM 5878 C CA . GLY B 1 349 ? -7.32 3.857 25.391 1 86 349 GLY B CA 1
ATOM 5879 C C . GLY B 1 349 ? -8.117 3.428 26.609 1 86 349 GLY B C 1
ATOM 5880 O O . GLY B 1 349 ? -9.312 3.137 26.516 1 86 349 GLY B O 1
ATOM 5881 N N . THR B 1 350 ? -7.492 3.373 27.703 1 86.5 350 THR B N 1
ATOM 5882 C CA . THR B 1 350 ? -8.188 2.977 28.922 1 86.5 350 THR B CA 1
ATOM 5883 C C . THR B 1 350 ? -8.758 4.195 29.641 1 86.5 350 THR B C 1
ATOM 5885 O O . THR B 1 350 ? -8.055 5.184 29.859 1 86.5 350 THR B O 1
ATOM 5888 N N . PRO B 1 351 ? -10.039 4.086 30.016 1 86.81 351 PRO B N 1
ATOM 5889 C CA . PRO B 1 351 ? -10.602 5.223 30.75 1 86.81 351 PRO B CA 1
ATOM 5890 C C . PRO B 1 351 ? -9.812 5.551 32 1 86.81 351 PRO B C 1
ATOM 5892 O O . PRO B 1 351 ? -9.32 4.648 32.688 1 86.81 351 PRO B O 1
ATOM 5895 N N . PRO B 1 352 ? -9.602 6.852 32.312 1 87.62 352 PRO B N 1
ATOM 5896 C CA . PRO B 1 352 ? -10.336 7.98 31.75 1 87.62 352 PRO B CA 1
ATOM 5897 C C . PRO B 1 352 ? -9.742 8.469 30.438 1 87.62 352 PRO B C 1
ATOM 5899 O O . PRO B 1 352 ? -10.344 9.297 29.75 1 87.62 352 PRO B O 1
ATOM 5902 N N . ASP B 1 353 ? -8.594 8.031 30.016 1 88.56 353 ASP B N 1
ATOM 5903 C CA . ASP B 1 353 ? -8.039 8.352 28.703 1 88.56 353 ASP B CA 1
ATOM 5904 C C . ASP B 1 353 ? -8.562 7.398 27.641 1 88.56 353 ASP B C 1
ATOM 5906 O O . ASP B 1 353 ? -8.031 6.301 27.469 1 88.56 353 ASP B O 1
ATOM 5910 N N . THR B 1 354 ? -9.5 7.848 26.875 1 85.31 354 THR B N 1
ATOM 5911 C CA . THR B 1 354 ? -10.148 6.949 25.922 1 85.31 354 THR B CA 1
ATOM 5912 C C . THR B 1 354 ? -9.438 6.973 24.578 1 85.31 354 THR B C 1
ATOM 5914 O O . THR B 1 354 ? -9.844 6.281 23.641 1 85.31 354 THR B O 1
ATOM 5917 N N . PHE B 1 355 ? -8.406 7.762 24.469 1 89.12 355 PHE B N 1
ATOM 5918 C CA . PHE B 1 355 ? -7.645 7.816 23.219 1 89.12 355 PHE B CA 1
ATOM 5919 C C . PHE B 1 355 ? -6.484 6.828 23.25 1 89.12 355 PHE B C 1
ATOM 5921 O O . PHE B 1 355 ? -5.992 6.473 24.328 1 89.12 355 PHE B O 1
ATOM 5928 N N . ALA B 1 356 ? -6.113 6.375 22.078 1 91.88 356 ALA B N 1
ATOM 5929 C CA . ALA B 1 356 ? -5.039 5.391 21.953 1 91.88 356 ALA B CA 1
ATOM 5930 C C . ALA B 1 356 ? -4.031 5.812 20.891 1 91.88 356 ALA B C 1
ATOM 5932 O O . ALA B 1 356 ? -4.363 6.566 19.969 1 91.88 356 ALA B O 1
ATOM 5933 N N . THR B 1 357 ? -2.803 5.34 21.109 1 94 357 THR B N 1
ATOM 5934 C CA . THR B 1 357 ? -1.811 5.457 20.047 1 94 357 THR B CA 1
ATOM 5935 C C . THR B 1 357 ? -2.047 4.406 18.969 1 94 357 THR B C 1
ATOM 5937 O O . THR B 1 357 ? -2.092 3.209 19.25 1 94 357 THR B O 1
ATOM 5940 N N . PHE B 1 358 ? -2.193 4.793 17.766 1 89.94 358 PHE B N 1
ATOM 5941 C CA . PHE B 1 358 ? -2.514 3.746 16.797 1 89.94 358 PHE B CA 1
ATOM 5942 C C . PHE B 1 358 ? -1.386 3.576 15.781 1 89.94 358 PHE B C 1
ATOM 5944 O O . PHE B 1 358 ? -1.321 2.564 15.078 1 89.94 358 PHE B O 1
ATOM 5951 N N . ALA B 1 359 ? -0.496 4.52 15.773 1 94.94 359 ALA B N 1
ATOM 5952 C CA . ALA B 1 359 ? 0.681 4.355 14.922 1 94.94 359 ALA B CA 1
ATOM 5953 C C . ALA B 1 359 ? 1.845 5.203 15.43 1 94.94 359 ALA B C 1
ATOM 5955 O O . ALA B 1 359 ? 1.637 6.27 16.016 1 94.94 359 ALA B O 1
ATOM 5956 N N . THR B 1 360 ? 2.992 4.715 15.258 1 96.5 360 THR B N 1
ATOM 5957 C CA . THR B 1 360 ? 4.223 5.469 15.469 1 96.5 360 THR B CA 1
ATOM 5958 C C . THR B 1 360 ? 5.016 5.586 14.172 1 96.5 360 THR B C 1
ATOM 5960 O O . THR B 1 360 ? 5.277 4.586 13.508 1 96.5 360 THR B O 1
ATOM 5963 N N . GLY B 1 361 ? 5.254 6.777 13.773 1 97.12 361 GLY B N 1
ATOM 5964 C CA . GLY B 1 361 ? 6.051 7.023 12.578 1 97.12 361 GLY B CA 1
ATOM 5965 C C . GLY B 1 361 ? 7.441 7.543 12.891 1 97.12 361 GLY B C 1
ATOM 5966 O O . GLY B 1 361 ? 7.621 8.336 13.812 1 97.12 361 GLY B O 1
ATOM 5967 N N . VAL B 1 362 ? 8.438 7.121 12.109 1 96.75 362 VAL B N 1
ATOM 5968 C CA . VAL B 1 362 ? 9.82 7.566 12.289 1 96.75 362 VAL B CA 1
ATOM 5969 C C . VAL B 1 362 ? 10.414 7.961 10.938 1 96.75 362 VAL B C 1
ATOM 5971 O O . VAL B 1 362 ? 10.516 7.133 10.031 1 96.75 362 VAL B O 1
ATOM 5974 N N . PHE B 1 363 ? 10.758 9.219 10.883 1 97.5 363 PHE B N 1
ATOM 5975 C CA . PHE B 1 363 ? 11.609 9.68 9.789 1 97.5 363 PHE B CA 1
ATOM 5976 C C . PHE B 1 363 ? 13.078 9.617 10.18 1 97.5 363 PHE B C 1
ATOM 5978 O O . PHE B 1 363 ? 13.516 10.32 11.086 1 97.5 363 PHE B O 1
ATOM 5985 N N . ASP B 1 364 ? 13.836 8.797 9.562 1 95.06 364 ASP B N 1
ATOM 5986 C CA . ASP B 1 364 ? 15.289 8.766 9.719 1 95.06 364 ASP B CA 1
ATOM 5987 C C . ASP B 1 364 ? 15.984 9.422 8.531 1 95.06 364 ASP B C 1
ATOM 5989 O O . ASP B 1 364 ? 16.109 8.82 7.465 1 95.06 364 ASP B O 1
ATOM 5993 N N . LEU B 1 365 ? 16.5 10.578 8.758 1 94.75 365 LEU B N 1
ATOM 5994 C CA . LEU B 1 365 ? 16.984 11.391 7.645 1 94.75 365 LEU B CA 1
ATOM 5995 C C . LEU B 1 365 ? 18.297 10.852 7.117 1 94.75 365 LEU B C 1
ATOM 5997 O O . LEU B 1 365 ? 18.609 11.016 5.934 1 94.75 365 LEU B O 1
ATOM 6001 N N . LEU B 1 366 ? 19.078 10.266 7.938 1 92 366 LEU B N 1
ATOM 6002 C CA . LEU B 1 366 ? 20.359 9.727 7.492 1 92 366 LEU B CA 1
ATOM 6003 C C . LEU B 1 366 ? 20.172 8.43 6.723 1 92 366 LEU B C 1
ATOM 6005 O O . LEU B 1 366 ? 20.781 8.227 5.672 1 92 366 LEU B O 1
ATOM 6009 N N . LYS B 1 367 ? 19.266 7.574 7.23 1 91.31 367 LYS B N 1
ATOM 6010 C CA . LYS B 1 367 ? 18.969 6.316 6.543 1 91.31 367 LYS B CA 1
ATOM 6011 C C . LYS B 1 367 ? 18.094 6.551 5.316 1 91.31 367 LYS B C 1
ATOM 6013 O O . LYS B 1 367 ? 18.047 5.715 4.414 1 91.31 367 LYS B O 1
ATOM 6018 N N . GLY B 1 368 ? 17.359 7.641 5.359 1 93.5 368 GLY B N 1
ATOM 6019 C CA . GLY B 1 368 ? 16.469 7.957 4.258 1 93.5 368 GLY B CA 1
ATOM 6020 C C . GLY B 1 368 ? 15.219 7.102 4.238 1 93.5 368 GLY B C 1
ATOM 6021 O O . GLY B 1 368 ? 14.805 6.621 3.182 1 93.5 368 GLY B O 1
ATOM 6022 N N . THR B 1 369 ? 14.594 6.879 5.387 1 95.69 369 THR B N 1
ATOM 6023 C CA . THR B 1 369 ? 13.422 6.016 5.438 1 95.69 369 THR B CA 1
ATOM 6024 C C . THR B 1 369 ? 12.305 6.66 6.262 1 95.69 369 THR B C 1
ATOM 6026 O O . THR B 1 369 ? 12.578 7.398 7.211 1 95.69 369 THR B O 1
ATOM 6029 N N . PHE B 1 370 ? 11.156 6.512 5.883 1 97.94 370 PHE B N 1
ATOM 6030 C CA . PHE B 1 370 ? 9.93 6.738 6.637 1 97.94 370 PHE B CA 1
ATOM 6031 C C . PHE B 1 370 ? 9.289 5.414 7.039 1 97.94 370 PHE B C 1
ATOM 6033 O O . PHE B 1 370 ? 8.703 4.719 6.203 1 97.94 370 PHE B O 1
ATOM 6040 N N . CYS B 1 371 ? 9.406 5.078 8.359 1 97 371 CYS B N 1
ATOM 6041 C CA . CYS B 1 371 ? 8.898 3.809 8.867 1 97 371 CYS B CA 1
ATOM 6042 C C . CYS B 1 371 ? 7.633 4.02 9.688 1 97 371 CYS B C 1
ATOM 6044 O O . CYS B 1 371 ? 7.523 5 10.43 1 97 371 CYS B O 1
ATOM 6046 N N . ILE B 1 372 ? 6.719 3.1 9.586 1 97.38 372 ILE B N 1
ATOM 6047 C CA . ILE B 1 372 ? 5.488 3.137 10.367 1 97.38 372 ILE B CA 1
ATOM 6048 C C . ILE B 1 372 ? 5.371 1.869 11.211 1 97.38 372 ILE B C 1
ATOM 6050 O O . ILE B 1 372 ? 5.527 0.758 10.695 1 97.38 372 ILE B O 1
ATOM 6054 N N . TYR B 1 373 ? 5.176 2.066 12.469 1 95.31 373 TYR B N 1
ATOM 6055 C CA . TYR B 1 373 ? 4.91 0.997 13.43 1 95.31 373 TYR B CA 1
ATOM 6056 C C . TYR B 1 373 ? 3.43 0.949 13.789 1 95.31 373 TYR B C 1
ATOM 6058 O O . TYR B 1 373 ? 2.83 1.978 14.117 1 95.31 373 TYR B O 1
ATOM 6066 N N . VAL B 1 374 ? 2.871 -0.2 13.625 1 93.25 374 VAL B N 1
ATOM 6067 C CA . VAL B 1 374 ? 1.539 -0.479 14.148 1 93.25 374 VAL B CA 1
ATOM 6068 C C . VAL B 1 374 ? 1.646 -1.388 15.367 1 93.25 374 VAL B C 1
ATOM 6070 O O . VAL B 1 374 ? 2.213 -2.48 15.289 1 93.25 374 VAL B O 1
ATOM 6073 N N . GLY B 1 375 ? 1.104 -0.947 16.484 1 89.44 375 GLY B N 1
ATOM 6074 C CA . GLY B 1 375 ? 1.393 -1.538 17.781 1 89.44 375 GLY B CA 1
ATOM 6075 C C . GLY B 1 375 ? 2.488 -0.812 18.531 1 89.44 375 GLY B C 1
ATOM 6076 O O . GLY B 1 375 ? 3.109 0.111 18 1 89.44 375 GLY B O 1
ATOM 6077 N N . ASN B 1 376 ? 2.676 -1.21 19.766 1 92.56 376 ASN B N 1
ATOM 6078 C CA . ASN B 1 376 ? 3.688 -0.556 20.578 1 92.56 376 ASN B CA 1
ATOM 6079 C C . ASN B 1 376 ? 5.098 -0.913 20.125 1 92.56 376 ASN B C 1
ATOM 6081 O O . ASN B 1 376 ? 5.477 -2.086 20.125 1 92.56 376 ASN B O 1
ATOM 6085 N N . PRO B 1 377 ? 5.82 0.051 19.703 1 90.94 377 PRO B N 1
ATOM 6086 C CA . PRO B 1 377 ? 7.152 -0.227 19.156 1 90.94 377 PRO B CA 1
ATOM 6087 C C . PRO B 1 377 ? 8.086 -0.866 20.188 1 90.94 377 PRO B C 1
ATOM 6089 O O . PRO B 1 377 ? 9.125 -1.43 19.828 1 90.94 377 PRO B O 1
ATOM 6092 N N . GLN B 1 378 ? 7.801 -0.791 21.438 1 87 378 GLN B N 1
ATOM 6093 C CA . GLN B 1 378 ? 8.594 -1.462 22.469 1 87 378 GLN B CA 1
ATOM 6094 C C . GLN B 1 378 ? 8.453 -2.979 22.375 1 87 378 GLN B C 1
ATOM 6096 O O . GLN B 1 378 ? 9.359 -3.721 22.75 1 87 378 GLN B O 1
ATOM 6101 N N . ASP B 1 379 ? 7.281 -3.4 21.953 1 83.19 379 ASP B N 1
ATOM 6102 C CA . ASP B 1 379 ? 6.996 -4.828 21.875 1 83.19 379 ASP B CA 1
ATOM 6103 C C . ASP B 1 379 ? 7.508 -5.414 20.562 1 83.19 379 ASP B C 1
ATOM 6105 O O . ASP B 1 379 ? 8.023 -6.535 20.531 1 83.19 379 ASP B O 1
ATOM 6109 N N . ASP B 1 380 ? 7.223 -4.766 19.562 1 75.62 380 ASP B N 1
ATOM 6110 C CA . ASP B 1 380 ? 7.645 -5.184 18.219 1 75.62 380 ASP B CA 1
ATOM 6111 C C . ASP B 1 380 ? 8.516 -4.117 17.562 1 75.62 380 ASP B C 1
ATOM 6113 O O . ASP B 1 380 ? 8 -3.127 17.031 1 75.62 380 ASP B O 1
ATOM 6117 N N . ALA B 1 381 ? 9.688 -4.434 17.547 1 73.06 381 ALA B N 1
ATOM 6118 C CA . ALA B 1 381 ? 10.641 -3.41 17.109 1 73.06 381 ALA B CA 1
ATOM 6119 C C . ALA B 1 381 ? 10.688 -3.322 15.586 1 73.06 381 ALA B C 1
ATOM 6121 O O . ALA B 1 381 ? 11.375 -2.461 15.031 1 73.06 381 ALA B O 1
ATOM 6122 N N . GLU B 1 382 ? 9.914 -4.07 14.93 1 89.12 382 GLU B N 1
ATOM 6123 C CA . GLU B 1 382 ? 9.984 -3.986 13.469 1 89.12 382 GLU B CA 1
ATOM 6124 C C . GLU B 1 382 ? 8.812 -3.191 12.906 1 89.12 382 GLU B C 1
ATOM 6126 O O . GLU B 1 382 ? 7.656 -3.451 13.25 1 89.12 382 GLU B O 1
ATOM 6131 N N . PRO B 1 383 ? 9.164 -2.184 12.07 1 95.25 383 PRO B N 1
ATOM 6132 C CA . PRO B 1 383 ? 8.062 -1.455 11.438 1 95.25 383 PRO B CA 1
ATOM 6133 C C . PRO B 1 383 ? 7.234 -2.336 10.5 1 95.25 383 PRO B C 1
ATOM 6135 O O . PRO B 1 383 ? 7.746 -3.322 9.961 1 95.25 383 PRO B O 1
ATOM 6138 N N . ILE B 1 384 ? 5.984 -2.016 10.336 1 96 384 ILE B N 1
ATOM 6139 C CA . ILE B 1 384 ? 5.094 -2.752 9.445 1 96 384 ILE B CA 1
ATOM 6140 C C . ILE B 1 384 ? 5.367 -2.355 7.996 1 96 384 ILE B C 1
ATOM 6142 O O . ILE B 1 384 ? 5.176 -3.16 7.082 1 96 384 ILE B O 1
ATOM 6146 N N . ALA B 1 385 ? 5.852 -1.141 7.801 1 96.88 385 ALA B N 1
ATOM 6147 C CA . ALA B 1 385 ? 6.188 -0.634 6.473 1 96.88 385 ALA B CA 1
ATOM 6148 C C . ALA B 1 385 ? 7.352 0.35 6.535 1 96.88 385 ALA B C 1
ATOM 6150 O O . ALA B 1 385 ? 7.523 1.052 7.535 1 96.88 385 ALA B O 1
ATOM 6151 N N . SER B 1 386 ? 8.117 0.376 5.523 1 96.5 386 SER B N 1
ATOM 6152 C CA . SER B 1 386 ? 9.219 1.317 5.336 1 96.5 386 SER B CA 1
ATOM 6153 C C . SER B 1 386 ? 9.203 1.918 3.936 1 96.5 386 SER B C 1
ATOM 6155 O O . SER B 1 386 ? 9.211 1.188 2.941 1 96.5 386 SER B O 1
ATOM 6157 N N . PHE B 1 387 ? 9.148 3.193 3.848 1 97 387 PHE B N 1
ATOM 6158 C CA . PHE B 1 387 ? 9.148 3.908 2.576 1 97 387 PHE B CA 1
ATOM 6159 C C . PHE B 1 387 ? 10.422 4.719 2.408 1 97 387 PHE B C 1
ATOM 6161 O O . PHE B 1 387 ? 10.922 5.312 3.367 1 97 387 PHE B O 1
ATOM 6168 N N . PRO B 1 388 ? 10.938 4.758 1.233 1 92.69 388 PRO B N 1
ATOM 6169 C CA . PRO B 1 388 ? 12.102 5.613 1.003 1 92.69 388 PRO B CA 1
ATOM 6170 C C . PRO B 1 388 ? 11.75 7.098 0.969 1 92.69 388 PRO B C 1
ATOM 6172 O O . PRO B 1 388 ? 10.68 7.469 0.475 1 92.69 388 PRO B O 1
ATOM 6175 N N . ILE B 1 389 ? 12.625 7.93 1.53 1 91 389 ILE B N 1
ATOM 6176 C CA . ILE B 1 389 ? 12.477 9.383 1.491 1 91 389 ILE B CA 1
ATOM 6177 C C . ILE B 1 389 ? 13.18 9.945 0.259 1 91 389 ILE B C 1
ATOM 6179 O O . ILE B 1 389 ? 14.336 9.602 -0.009 1 91 389 ILE B O 1
#